Protein AF-0000000077157459 (afdb_homodimer)

Foldseek 3Di:
DDPPVLVVVVVVLVVDPLLLVVLVVLVVHWDALVVSCVVVVHDSVVSVVNVVSCVVNQQWDADPVRTIHGDPVNVVVNQQVLLVVQCVVCVVVCVFFDQFPADVVLNSLNSLLNAWDKDFALVRLVVVLLVQLVPAQAEKEKEDLEDDPVCVLSNLVNLVVPYAYEYEYELNHDYDPCNVVCCVVNCVVVCVVVRSYHYFYDNDDAKMKIHHPFKIKIFGHTPVSHTDSRMIIIDRDPSNRVSRVVSRVVCVVVTHHDDPVSHDD/DDPCVLVVVVVVLVVDPLLLVVLVVLVVHWDALVVSCVVVVHDSVVSVVNVVSCVVNQQWDADPVRTIHGDPVNVVVNQQVLLVVQCVVCVVVCVFFDQFPADVVLNSLNSLLNAWDKDFALVRLVVVLLVQLVPAQAEKEKEDLEDDPVCVLSNLVNLVVPYAYEYEYALNHDYDPCNVVCCVVNCVVVCVVVRSYHYFYDNDDAKMKIHHPFKIKIFGHTPVSHTDSRMIIIDRDPSNRVSRVVSRVVCVVVTHHDDPVSHDD

Nearest PDB structures (foldseek):
  2isy-assembly1_B  TM=7.378E-01  e=1.748E-03  Mycobacterium tuberculosis
  1xcv-assembly1_A-2  TM=7.492E-01  e=2.352E-03  Coryne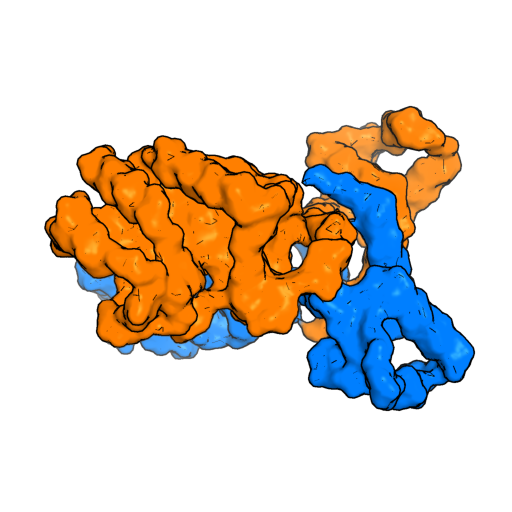bacterium diphtheriae
  1c0w-assembly1_D  TM=7.416E-01  e=2.812E-03  Corynebacterium diphtheriae
  1fx7-assembly1_A  TM=7.171E-01  e=3.166E-03  Mycobacterium tuberculosis
  1fx7-assembly1_B  TM=2.864E-01  e=2.217E-03  Mycobacterium tuberculosis

Organism: Nitrosopumilus maritimus (strain SCM1) (NCBI:txid436308)

pLDDT: mean 95.06, std 2.97, range [73.06, 98.81]

Solvent-accessible surface area (backbone atoms only — not comparable to full-atom values): 27119 Å² total; per-residue (Å²): 120,79,50,45,64,62,33,14,52,51,24,45,65,45,36,29,42,65,54,44,50,49,52,58,48,28,70,74,40,68,42,37,69,67,59,53,19,64,71,66,72,45,52,71,66,58,45,48,52,52,50,50,52,35,39,76,71,45,32,31,43,79,44,96,85,58,31,30,35,57,30,56,51,25,51,54,51,56,60,48,47,40,34,51,23,36,50,59,75,37,43,74,59,31,74,55,25,43,73,65,87,60,56,65,73,56,60,37,38,48,26,38,51,43,62,48,42,78,36,72,37,49,68,57,32,51,50,51,51,48,48,46,57,69,68,38,71,58,30,43,42,36,31,32,46,54,57,65,72,82,47,49,62,59,50,48,55,41,37,76,71,62,20,34,35,40,38,34,34,20,46,74,28,52,44,52,80,61,50,67,60,48,38,66,72,68,54,45,60,64,40,40,74,70,59,43,36,43,64,29,24,33,76,71,45,26,60,28,37,40,32,32,87,63,34,28,36,39,20,46,7,29,82,88,50,42,46,31,70,46,41,30,38,36,31,62,36,65,54,35,34,46,51,52,49,52,52,48,52,54,48,60,71,71,39,41,79,59,57,72,84,56,58,58,98,122,78,48,44,63,62,32,13,53,51,25,44,65,44,37,30,43,66,54,46,50,48,51,59,48,28,69,75,40,67,43,37,68,66,59,53,19,63,74,67,72,46,52,71,69,56,44,48,52,51,52,50,51,35,39,76,70,45,32,30,44,79,44,95,86,57,32,30,34,57,30,54,50,24,50,54,52,56,60,48,45,38,34,51,23,37,50,59,74,37,44,73,60,31,74,56,26,42,74,64,87,60,58,65,74,57,62,38,38,48,27,40,51,44,61,48,43,79,36,72,37,50,68,55,31,50,51,51,50,48,48,47,58,69,68,40,70,57,30,40,42,38,32,31,47,55,58,64,71,82,47,50,62,57,50,48,55,42,38,73,72,60,20,34,34,39,39,34,35,19,45,74,28,53,45,51,79,61,49,68,61,48,39,66,71,66,54,46,60,65,39,40,74,70,58,44,37,42,65,30,23,33,77,70,45,27,62,28,37,40,33,31,86,64,33,28,36,40,20,46,6,30,84,88,50,41,46,32,70,46,42,28,37,37,30,63,34,65,53,34,34,47,51,52,49,52,52,49,52,54,48,61,72,71,38,41,79,58,57,70,85,56,58,58,98

Radius of gyration: 25.95 Å; Cα contacts (8 Å, |Δi|>4): 1004; chains: 2; bounding box: 72×66×56 Å

Sequence (530 aa):
MVDFEYTSAEFLELASEIRLKILFDLIQKPSRLTTLAKKYNVSPQEIHRNFERMVNSGLIRKQENNFYTLTTFGRSISTQIHSFSYLSQNKKYLQTHDFGNIPPKFLRRIGDLSNSKEIVGVSKVLETWKKIYRTSDEYIFNILSETPLDLIELMIRRVKRGVKYRHIISENASIPAGRKKLLEKSGFYPLLESGKIERRMLKTVQVSVILNEHSAGLMFPDLSGKPDLRSMFYSQDEAFREWCLDYFKHYWNISDAFKEFKLKEMVDFEYTSAEFLELASEIRLKILFDLIQKPSRLTTLAKKYNVSPQEIHRNFERMVNSGLIRKQENNFYTLTTFGRSISTQIHSFSYLSQNKKYLQTHDFGNIPPKFLRRIGDLSNSKEIVGVSKVLETWKKIYRTSDEYIFNILSETPLDLIELMIRRVKRGVKYRHIISENASIPAGRKKLLEKSGFYPLLESGKIERRMLKTVQVSVILNEHSAGLMFPDLSGKPDLRSMFYSQDEAFREWCLDYFKHYWNISDAFKEFKLKE

InterPro domains:
  IPR011991 ArsR-like helix-turn-helix domain [cd00090] (11-71)
  IPR036388 Winged helix-like DNA-binding domain superfamily [G3DSA:1.10.10.10] (15-98)
  IPR036390 Winged helix DNA-binding domain superfamily [SSF46785] (14-154)

Structure (mmCIF, N/CA/C/O backbone):
data_AF-0000000077157459-model_v1
#
loop_
_entity.id
_entity.type
_entity.pdbx_description
1 polymer 'Transcriptional regulator protein-like protein'
#
loop_
_atom_site.group_PDB
_atom_site.id
_atom_site.type_symbol
_atom_site.label_atom_id
_atom_site.label_alt_id
_atom_site.label_comp_id
_atom_site.label_asym_id
_atom_site.label_entity_id
_atom_site.label_seq_id
_atom_site.pdbx_PDB_ins_code
_atom_site.Cartn_x
_atom_site.Cartn_y
_atom_site.Cartn_z
_atom_site.occupancy
_atom_site.B_iso_or_equiv
_atom_site.auth_seq_id
_atom_site.auth_comp_id
_atom_site.auth_asym_id
_atom_site.auth_atom_id
_atom_site.pdbx_PDB_model_num
ATOM 1 N N . MET A 1 1 ? 0.599 15.133 -8.984 1 73.06 1 MET A N 1
ATOM 2 C CA . MET A 1 1 ? 1.94 15.477 -9.453 1 73.06 1 MET A CA 1
ATOM 3 C C . MET A 1 1 ? 2.914 15.562 -8.281 1 73.06 1 MET A C 1
ATOM 5 O O . MET A 1 1 ? 2.531 15.961 -7.176 1 73.06 1 MET A O 1
ATOM 9 N N . VAL A 1 2 ? 4.121 14.945 -8.422 1 85.56 2 VAL A N 1
ATOM 10 C CA . VAL A 1 2 ? 5.133 14.953 -7.375 1 85.56 2 VAL A CA 1
ATOM 11 C C . VAL A 1 2 ? 5.734 16.344 -7.246 1 85.56 2 VAL A C 1
ATOM 13 O O . VAL A 1 2 ? 6.117 16.953 -8.242 1 85.56 2 VAL A O 1
ATOM 16 N N . ASP A 1 3 ? 5.625 16.969 -6.082 1 90.31 3 ASP A N 1
ATOM 17 C CA . ASP A 1 3 ? 6.359 18.188 -5.773 1 90.31 3 ASP A CA 1
ATOM 18 C C . ASP A 1 3 ? 7.801 17.875 -5.387 1 90.31 3 ASP A C 1
ATOM 20 O O . ASP A 1 3 ? 8.094 17.594 -4.223 1 90.31 3 ASP A O 1
ATOM 24 N N . PHE A 1 4 ? 8.703 18.078 -6.281 1 93.56 4 PHE A N 1
ATOM 25 C CA . PHE A 1 4 ? 10.078 17.625 -6.113 1 93.56 4 PHE A CA 1
ATOM 26 C C . PHE A 1 4 ? 10.805 18.453 -5.055 1 93.56 4 PHE A C 1
ATOM 28 O O . PHE A 1 4 ? 11.633 17.922 -4.309 1 93.56 4 PHE A O 1
ATOM 35 N N . GLU A 1 5 ? 10.477 19.703 -4.984 1 93.06 5 GLU A N 1
ATOM 36 C CA . GLU A 1 5 ? 11.141 20.578 -4.023 1 93.06 5 GLU A CA 1
ATOM 37 C C . GLU A 1 5 ? 10.789 20.188 -2.588 1 93.06 5 GLU A C 1
ATOM 39 O O . GLU A 1 5 ? 11.68 19.906 -1.781 1 93.06 5 GLU A O 1
ATOM 44 N N . TYR A 1 6 ? 9.547 20.062 -2.336 1 91.5 6 TYR A N 1
ATOM 45 C CA . TYR A 1 6 ? 9.109 19.734 -0.987 1 91.5 6 TYR A CA 1
ATOM 46 C C . TYR A 1 6 ? 9.5 18.297 -0.63 1 91.5 6 TYR A C 1
ATOM 48 O O . TYR A 1 6 ? 9.938 18.031 0.492 1 91.5 6 TYR A O 1
ATOM 56 N N . THR A 1 7 ? 9.383 17.469 -1.581 1 94.5 7 THR A N 1
ATOM 57 C CA . THR A 1 7 ? 9.672 16.047 -1.328 1 94.5 7 THR A CA 1
ATOM 58 C C . THR A 1 7 ? 11.156 15.852 -1.037 1 94.5 7 THR A C 1
ATOM 60 O O . THR A 1 7 ? 11.523 15.141 -0.098 1 94.5 7 THR A O 1
ATOM 63 N N . SER A 1 8 ? 12.008 16.516 -1.81 1 95.69 8 SER A N 1
ATOM 64 C CA . SER A 1 8 ? 13.445 16.391 -1.571 1 95.69 8 SER A CA 1
ATOM 65 C C . SER A 1 8 ? 13.836 16.984 -0.222 1 95.69 8 SER A C 1
ATOM 67 O O . SER A 1 8 ? 14.742 16.469 0.445 1 95.69 8 SER A O 1
ATOM 69 N N . ALA A 1 9 ? 13.172 18.016 0.171 1 93.81 9 ALA A N 1
ATOM 70 C CA . ALA A 1 9 ? 13.422 18.625 1.479 1 93.81 9 ALA A CA 1
ATOM 71 C C . ALA A 1 9 ? 13.07 17.656 2.605 1 93.81 9 ALA A C 1
ATOM 73 O O . ALA A 1 9 ? 13.766 17.594 3.621 1 93.81 9 ALA A O 1
ATOM 74 N N . GLU A 1 10 ? 11.984 16.938 2.389 1 93.69 10 GLU A N 1
ATOM 75 C CA . GLU A 1 10 ? 11.602 15.938 3.383 1 93.69 10 GLU A CA 1
ATOM 76 C C . GLU A 1 10 ? 12.641 14.828 3.48 1 93.69 10 GLU A C 1
ATOM 78 O O . GLU A 1 10 ? 12.961 14.359 4.574 1 93.69 10 GLU A O 1
ATOM 83 N N . PHE A 1 11 ? 13.094 14.414 2.336 1 96.31 11 PHE A N 1
ATOM 84 C CA . PHE A 1 11 ? 14.125 13.383 2.322 1 96.31 11 PHE A CA 1
ATOM 85 C C . PHE A 1 11 ? 15.383 13.859 3.029 1 96.31 11 PHE A C 1
ATOM 87 O O . PHE A 1 11 ? 16.062 13.078 3.707 1 96.31 11 PHE A O 1
ATOM 94 N N . LEU A 1 12 ? 15.672 15.102 2.859 1 94.81 12 LEU A N 1
ATOM 95 C CA . LEU A 1 12 ? 16.844 15.664 3.537 1 94.81 12 LEU A CA 1
ATOM 96 C C . LEU A 1 12 ? 16.688 15.57 5.051 1 94.81 12 LEU A C 1
ATOM 98 O O . LEU A 1 12 ? 17.641 15.258 5.758 1 94.81 12 LEU A O 1
ATOM 102 N N . GLU A 1 13 ? 15.508 15.82 5.516 1 94.44 13 GLU A N 1
ATOM 103 C CA . GLU A 1 13 ? 15.234 15.75 6.949 1 94.44 13 GLU A CA 1
ATOM 104 C C . GLU A 1 13 ? 15.375 14.312 7.461 1 94.44 13 GLU A C 1
ATOM 106 O O . GLU A 1 13 ? 15.766 14.094 8.609 1 94.44 13 GLU A O 1
ATOM 111 N N . LEU A 1 14 ? 15.125 13.375 6.637 1 95.94 14 LEU A N 1
ATOM 112 C CA . LEU A 1 14 ? 15.125 11.969 7.035 1 95.94 14 LEU A CA 1
ATOM 113 C C . LEU A 1 14 ? 16.5 11.344 6.801 1 95.94 14 LEU A C 1
ATOM 115 O O . LEU A 1 14 ? 16.766 10.227 7.262 1 95.94 14 LEU A O 1
ATOM 119 N N . ALA A 1 15 ? 17.359 12.133 6.117 1 96.62 15 ALA A N 1
ATOM 120 C CA . ALA A 1 15 ? 18.688 11.641 5.754 1 96.62 15 ALA A CA 1
ATOM 121 C C . ALA A 1 15 ? 19.641 11.703 6.941 1 96.62 15 ALA A C 1
ATOM 123 O O . ALA A 1 15 ? 20.75 12.203 6.824 1 96.62 15 ALA A O 1
ATOM 124 N N . SER A 1 16 ? 19.219 11.266 8.102 1 96.38 16 SER A N 1
ATOM 125 C CA . SER A 1 16 ? 19.969 11.211 9.352 1 96.38 16 SER A CA 1
ATOM 126 C C . SER A 1 16 ? 19.609 9.969 10.156 1 96.38 16 SER A C 1
ATOM 128 O O . SER A 1 16 ? 18.453 9.789 10.539 1 96.38 16 SER A O 1
ATOM 130 N N . GLU A 1 17 ? 20.656 9.172 10.367 1 96 17 GLU A N 1
ATOM 131 C CA . GLU A 1 17 ? 20.438 7.953 11.133 1 96 17 GLU A CA 1
ATOM 132 C C . GLU A 1 17 ? 19.812 8.258 12.484 1 96 17 GLU A C 1
ATOM 134 O O . GLU A 1 17 ? 18.844 7.605 12.891 1 96 17 GLU A O 1
ATOM 139 N N . ILE A 1 18 ? 20.297 9.258 13.133 1 95.94 18 ILE A N 1
ATOM 140 C CA . ILE A 1 18 ? 19.844 9.578 14.477 1 95.94 18 ILE A CA 1
ATOM 141 C C . ILE A 1 18 ? 18.391 10.086 14.422 1 95.94 18 ILE A C 1
ATOM 143 O O . ILE A 1 18 ? 17.594 9.773 15.297 1 95.94 18 ILE A O 1
ATOM 147 N N . ARG A 1 19 ? 18.016 10.867 13.484 1 96.31 19 ARG A N 1
ATOM 148 C CA . ARG A 1 19 ? 16.641 11.367 13.383 1 96.31 19 ARG A CA 1
ATOM 149 C C . ARG A 1 19 ? 15.672 10.234 13.078 1 96.31 19 ARG A C 1
ATOM 151 O O . ARG A 1 19 ? 14.531 10.25 13.547 1 96.31 19 ARG A O 1
ATOM 158 N N . LEU A 1 20 ? 16.141 9.258 12.25 1 96.5 20 LEU A N 1
ATOM 159 C CA . LEU A 1 20 ? 15.297 8.094 12.023 1 96.5 20 LEU A CA 1
ATOM 160 C C . LEU A 1 20 ? 15.094 7.305 13.312 1 96.5 20 LEU A C 1
ATOM 162 O O . LEU A 1 20 ? 13.977 6.879 13.617 1 96.5 20 LEU A O 1
ATOM 166 N N . LYS A 1 21 ? 16.188 7.148 14.016 1 96 21 LYS A N 1
ATOM 167 C CA . LYS A 1 21 ? 16.094 6.438 15.289 1 96 21 LYS A CA 1
ATOM 168 C C . LYS A 1 21 ? 15.148 7.148 16.25 1 96 21 LYS A C 1
ATOM 170 O O . LYS A 1 21 ? 14.32 6.504 16.906 1 96 21 LYS A O 1
ATOM 175 N N . ILE A 1 22 ? 15.281 8.422 16.328 1 96.19 22 ILE A N 1
ATOM 176 C CA . ILE A 1 22 ? 14.422 9.227 17.188 1 96.19 22 ILE A CA 1
ATOM 177 C C . ILE A 1 22 ? 12.961 9.047 16.781 1 96.19 22 ILE A C 1
ATOM 179 O O . ILE A 1 22 ? 12.094 8.836 17.625 1 96.19 22 ILE A O 1
ATOM 183 N N . LEU A 1 23 ? 12.664 9.109 15.516 1 95.75 23 LEU A N 1
ATOM 184 C CA . LEU A 1 23 ? 11.312 8.945 15 1 95.75 23 LEU A CA 1
ATOM 185 C C . LEU A 1 23 ? 10.703 7.629 15.461 1 95.75 23 LEU A C 1
ATOM 187 O O . LEU A 1 23 ? 9.57 7.594 15.945 1 95.75 23 LEU A O 1
ATOM 191 N N . PHE A 1 24 ? 11.453 6.594 15.336 1 95 24 PHE A N 1
ATOM 192 C CA . PHE A 1 24 ? 10.93 5.266 15.633 1 95 24 PHE A CA 1
ATOM 193 C C . PHE A 1 24 ? 10.797 5.066 17.141 1 95 24 PHE A C 1
ATOM 195 O O . PHE A 1 24 ? 9.922 4.328 17.594 1 95 24 PHE A O 1
ATOM 202 N N . ASP A 1 25 ? 11.672 5.77 17.906 1 95.69 25 ASP A N 1
ATOM 203 C CA . ASP A 1 25 ? 11.492 5.746 19.359 1 95.69 25 ASP A CA 1
ATOM 204 C C . ASP A 1 25 ? 10.203 6.449 19.766 1 95.69 25 ASP A C 1
ATOM 206 O O . ASP A 1 25 ? 9.484 5.977 20.641 1 95.69 25 ASP A O 1
ATOM 210 N N . LEU A 1 26 ? 9.953 7.535 19.125 1 95.81 26 LEU A N 1
ATOM 211 C CA . LEU A 1 26 ? 8.797 8.344 19.484 1 95.81 26 LEU A CA 1
ATOM 212 C C . LEU A 1 26 ? 7.504 7.672 19.047 1 95.81 26 LEU A C 1
ATOM 214 O O . LEU A 1 26 ? 6.418 8.023 19.516 1 95.81 26 LEU A O 1
ATOM 218 N N . ILE A 1 27 ? 7.602 6.738 18.078 1 92.94 27 ILE A N 1
ATOM 219 C CA . ILE A 1 27 ? 6.449 5.926 17.719 1 92.94 27 ILE A CA 1
ATOM 220 C C . ILE A 1 27 ? 5.992 5.105 18.922 1 92.94 27 ILE A C 1
ATOM 222 O O . ILE A 1 27 ? 4.789 4.914 19.141 1 92.94 27 ILE A O 1
ATOM 226 N N . GLN A 1 28 ? 6.922 4.695 19.672 1 93.25 28 GLN A N 1
ATOM 227 C CA . GLN A 1 28 ? 6.641 3.814 20.797 1 93.25 28 GLN A CA 1
ATOM 228 C C . GLN A 1 28 ? 6.102 4.602 21.984 1 93.25 28 GLN A C 1
ATOM 230 O O . GLN A 1 28 ? 5.152 4.168 22.641 1 93.25 28 GLN A O 1
ATOM 235 N N . LYS A 1 29 ? 6.727 5.664 22.25 1 94.31 29 LYS A N 1
ATOM 236 C CA . LYS A 1 29 ? 6.305 6.484 23.375 1 94.31 29 LYS A CA 1
ATOM 237 C C . LYS A 1 29 ? 6.895 7.891 23.297 1 94.31 29 LYS A C 1
ATOM 239 O O . LYS A 1 29 ? 7.984 8.078 22.75 1 94.31 29 LYS A O 1
ATOM 244 N N . PRO A 1 30 ? 6.074 8.797 23.828 1 95.69 30 PRO A N 1
ATOM 245 C CA . PRO A 1 30 ? 6.676 10.125 23.969 1 95.69 30 PRO A CA 1
ATOM 246 C C . PRO A 1 30 ? 7.957 10.117 24.797 1 95.69 30 PRO A C 1
ATOM 248 O O . PRO A 1 30 ? 8.078 9.336 25.734 1 95.69 30 PRO A O 1
ATOM 251 N N . SER A 1 31 ? 8.891 10.969 24.453 1 96.19 31 SER A N 1
ATOM 252 C CA . SER A 1 31 ? 10.172 10.977 25.156 1 96.19 31 SER A CA 1
ATOM 253 C C . SER A 1 31 ? 10.734 12.383 25.266 1 96.19 31 SER A C 1
ATOM 255 O O . SER A 1 31 ? 10.359 13.266 24.484 1 96.19 31 SER A O 1
ATOM 257 N N . ARG A 1 32 ? 11.648 12.531 26.25 1 95.25 32 ARG A N 1
ATOM 258 C CA . ARG A 1 32 ? 12.359 13.789 26.422 1 95.25 32 ARG A CA 1
ATOM 259 C C . ARG A 1 32 ? 13.656 13.797 25.609 1 95.25 32 ARG A C 1
ATOM 261 O O . ARG A 1 32 ? 14.258 12.742 25.391 1 95.25 32 ARG A O 1
ATOM 268 N N . LEU A 1 33 ? 13.961 15.039 25.266 1 94.62 33 LEU A N 1
ATOM 269 C CA . LEU A 1 33 ? 15.211 15.234 24.531 1 94.62 33 LEU A CA 1
ATOM 270 C C . LEU A 1 33 ? 16.391 14.641 25.297 1 94.62 33 LEU A C 1
ATOM 272 O O . LEU A 1 33 ? 17.234 13.977 24.703 1 94.62 33 LEU A O 1
ATOM 276 N N . THR A 1 34 ? 16.453 14.812 26.562 1 94.19 34 THR A N 1
ATOM 277 C CA . THR A 1 34 ? 17.562 14.391 27.406 1 94.19 34 THR A CA 1
ATOM 278 C C . THR A 1 34 ? 17.641 12.867 27.469 1 94.19 34 THR A C 1
ATOM 280 O O . THR A 1 34 ? 18.734 12.297 27.484 1 94.19 34 THR A O 1
ATOM 283 N N . THR A 1 35 ? 16.484 12.234 27.516 1 95.75 35 THR A N 1
ATOM 284 C CA . THR A 1 35 ? 16.422 10.781 27.562 1 95.75 35 THR A CA 1
ATOM 285 C C . THR A 1 35 ? 17.031 10.172 26.297 1 95.75 35 THR A C 1
ATOM 287 O O . THR A 1 35 ? 17.828 9.242 26.375 1 95.75 35 THR A O 1
ATOM 290 N N . LEU A 1 36 ? 16.641 10.766 25.172 1 95.75 36 LEU A N 1
ATOM 291 C CA . LEU A 1 36 ? 17.109 10.219 23.891 1 95.75 36 LEU A CA 1
ATOM 292 C C . LEU A 1 36 ? 18.578 10.602 23.656 1 95.75 36 LEU A C 1
ATOM 294 O O . LEU A 1 36 ? 19.312 9.844 23.031 1 95.75 36 LEU A O 1
ATOM 298 N N . ALA A 1 37 ? 19.016 11.727 24.188 1 95.62 37 ALA A N 1
ATOM 299 C CA . ALA A 1 37 ? 20.422 12.102 24.109 1 95.62 37 ALA A CA 1
ATOM 300 C C . ALA A 1 37 ? 21.297 11.062 24.797 1 95.62 37 ALA A C 1
ATOM 302 O O . ALA A 1 37 ? 22.344 10.68 24.281 1 95.62 37 ALA A O 1
ATOM 303 N N . LYS A 1 38 ? 20.922 10.672 25.984 1 96 38 LYS A N 1
ATOM 304 C CA . LYS A 1 38 ? 21.656 9.656 26.734 1 96 38 LYS A CA 1
ATOM 305 C C . LYS A 1 38 ? 21.625 8.312 26.016 1 96 38 LYS A C 1
ATOM 307 O O . LYS A 1 38 ? 22.656 7.633 25.938 1 96 38 LYS A O 1
ATOM 312 N N . LYS A 1 39 ? 20.484 8.016 25.5 1 95.88 39 LYS A N 1
ATOM 313 C CA . LYS A 1 39 ? 20.312 6.73 24.844 1 95.88 39 LYS A CA 1
ATOM 314 C C . LYS A 1 39 ? 21.266 6.594 23.656 1 95.88 39 LYS A C 1
ATOM 316 O O . LYS A 1 39 ? 21.828 5.523 23.422 1 95.88 39 LYS A O 1
ATOM 321 N N . TYR A 1 40 ? 21.359 7.695 22.875 1 95.25 40 TYR A N 1
ATOM 322 C CA . TYR A 1 40 ? 22.141 7.617 21.641 1 95.25 40 TYR A CA 1
ATOM 323 C C . TYR A 1 40 ? 23.531 8.203 21.828 1 95.25 40 TYR A C 1
ATOM 325 O O . TYR A 1 40 ? 24.281 8.328 20.859 1 95.25 40 TYR A O 1
ATOM 333 N N . ASN A 1 41 ? 23.875 8.539 23.031 1 94.56 41 ASN A N 1
ATOM 334 C CA . ASN A 1 41 ? 25.188 9.078 23.375 1 94.56 41 ASN A CA 1
ATOM 335 C C . ASN A 1 41 ? 25.578 10.242 22.469 1 94.56 41 ASN A C 1
ATOM 337 O O . ASN A 1 41 ? 26.641 10.227 21.844 1 94.56 41 ASN A O 1
ATOM 341 N N . VAL A 1 42 ? 24.672 11.164 22.375 1 94.44 42 VAL A N 1
ATOM 342 C CA . VAL A 1 42 ? 24.891 12.383 21.594 1 94.44 42 VAL A CA 1
ATOM 343 C C . VAL A 1 42 ? 24.906 13.586 22.547 1 94.44 42 VAL A C 1
ATOM 345 O O . VAL A 1 42 ? 24.281 13.562 23.609 1 94.44 42 VAL A O 1
ATOM 348 N N . SER A 1 43 ? 25.625 14.664 22.203 1 94.69 43 SER A N 1
ATOM 349 C CA . SER A 1 43 ? 25.734 15.875 23.016 1 94.69 43 SER A CA 1
ATOM 350 C C . SER A 1 43 ? 24.391 16.594 23.094 1 94.69 43 SER A C 1
ATOM 352 O O . SER A 1 43 ? 23.547 16.469 22.203 1 94.69 43 SER A O 1
ATOM 354 N N . PRO A 1 44 ? 24.219 17.328 24.125 1 92.75 44 PRO A N 1
ATOM 355 C CA . PRO A 1 44 ? 23 18.156 24.234 1 92.75 44 PRO A CA 1
ATOM 356 C C . PRO A 1 44 ? 22.812 19.094 23.047 1 92.75 44 PRO A C 1
ATOM 358 O O . PRO A 1 44 ? 21.688 19.312 22.609 1 92.75 44 PRO A O 1
ATOM 361 N N . GLN A 1 45 ? 23.844 19.609 22.625 1 94.88 45 GLN A N 1
ATOM 362 C CA . GLN A 1 45 ? 23.781 20.531 21.484 1 94.88 45 GLN A CA 1
ATOM 363 C C . GLN A 1 45 ? 23.312 19.797 20.219 1 94.88 45 GLN A C 1
ATOM 365 O O . GLN A 1 45 ? 22.453 20.297 19.5 1 94.88 45 GLN A O 1
ATOM 370 N N . GLU A 1 46 ? 23.844 18.688 20.016 1 95.19 46 GLU A N 1
ATOM 371 C CA . GLU A 1 46 ? 23.516 17.906 18.828 1 95.19 46 GLU A CA 1
ATOM 372 C C . GLU A 1 46 ? 22.062 17.422 18.859 1 95.19 46 GLU A C 1
ATOM 374 O O . GLU A 1 46 ? 21.344 17.547 17.875 1 95.19 46 GLU A O 1
ATOM 379 N N . ILE A 1 47 ? 21.688 16.875 19.953 1 95.31 47 ILE A N 1
ATOM 380 C CA . ILE A 1 47 ? 20.328 16.359 20.062 1 95.31 47 ILE A CA 1
ATOM 381 C C . ILE A 1 47 ? 19.328 17.516 19.938 1 95.31 47 ILE A C 1
ATOM 383 O O . ILE A 1 47 ? 18.25 17.359 19.359 1 95.31 47 ILE A O 1
ATOM 387 N N . HIS A 1 48 ? 19.625 18.625 20.453 1 95.5 48 HIS A N 1
ATOM 388 C CA . HIS A 1 48 ? 18.766 19.797 20.375 1 95.5 48 HIS A CA 1
ATOM 389 C C . HIS A 1 48 ? 18.594 20.25 18.922 1 95.5 48 HIS A C 1
ATOM 391 O O . HIS A 1 48 ? 17.469 20.562 18.484 1 95.5 48 HIS A O 1
ATOM 397 N N . ARG A 1 49 ? 19.672 20.281 18.281 1 96.5 49 ARG A N 1
ATOM 398 C CA . ARG A 1 49 ? 19.625 20.672 16.875 1 96.5 49 ARG A CA 1
ATOM 399 C C . ARG A 1 49 ? 18.734 19.734 16.078 1 96.5 49 ARG A C 1
ATOM 401 O O . ARG A 1 49 ? 17.969 20.172 15.219 1 96.5 49 ARG A O 1
ATOM 408 N N . ASN A 1 50 ? 18.875 18.453 16.312 1 96.75 50 ASN A N 1
ATOM 409 C CA . ASN A 1 50 ? 18.047 17.484 15.602 1 96.75 50 ASN A CA 1
ATOM 410 C C . ASN A 1 50 ? 16.562 17.641 15.938 1 96.75 50 ASN A C 1
ATOM 412 O O . ASN A 1 50 ? 15.719 17.609 15.047 1 96.75 50 ASN A O 1
ATOM 416 N N . PHE A 1 51 ? 16.281 17.844 17.172 1 96.62 51 PHE A N 1
ATOM 417 C CA . PHE A 1 51 ? 14.898 18.016 17.594 1 96.62 51 PHE A CA 1
ATOM 418 C C . PHE A 1 51 ? 14.305 19.281 17 1 96.62 51 PHE A C 1
ATOM 420 O O . PHE A 1 51 ? 13.156 19.297 16.547 1 96.62 51 PHE A O 1
ATOM 427 N N . GLU A 1 52 ? 15.086 20.297 16.984 1 96.19 52 GLU A N 1
ATOM 428 C CA . GLU A 1 52 ? 14.617 21.547 16.406 1 96.19 52 GLU A CA 1
ATOM 429 C C . GLU A 1 52 ? 14.312 21.375 14.914 1 96.19 52 GLU A C 1
ATOM 431 O O . GLU A 1 52 ? 13.289 21.859 14.43 1 96.19 52 GLU A O 1
ATOM 436 N N . ARG A 1 53 ? 15.164 20.781 14.273 1 96.06 53 ARG A N 1
ATOM 437 C CA . ARG A 1 53 ? 14.961 20.5 12.859 1 96.06 53 ARG A CA 1
ATOM 438 C C . ARG A 1 53 ? 13.695 19.672 12.641 1 96.06 53 ARG A C 1
ATOM 440 O O . ARG A 1 53 ? 12.914 19.953 11.727 1 96.06 53 ARG A O 1
ATOM 447 N N . MET A 1 54 ? 13.516 18.672 13.422 1 97 54 MET A N 1
ATOM 448 C CA . MET A 1 54 ? 12.375 17.766 13.289 1 97 54 MET A CA 1
ATOM 449 C C . MET A 1 54 ? 11.07 18.469 13.617 1 97 54 MET A C 1
ATOM 451 O O . MET A 1 54 ? 10.039 18.203 12.992 1 97 54 MET A O 1
ATOM 455 N N . VAL A 1 55 ? 11.109 19.375 14.586 1 96.5 55 VAL A N 1
ATOM 456 C CA . VAL A 1 55 ? 9.938 20.188 14.914 1 96.5 55 VAL A CA 1
ATOM 457 C C . VAL A 1 55 ? 9.617 21.125 13.758 1 96.5 55 VAL A C 1
ATOM 459 O O . VAL A 1 55 ? 8.461 21.203 13.32 1 96.5 55 VAL A O 1
ATOM 462 N N . ASN A 1 56 ? 10.641 21.75 13.211 1 95.38 56 ASN A N 1
ATOM 463 C CA . ASN A 1 56 ? 10.461 22.703 12.117 1 95.38 56 ASN A CA 1
ATOM 464 C C . ASN A 1 56 ? 9.945 22.031 10.859 1 95.38 56 ASN A C 1
ATOM 466 O O . ASN A 1 56 ? 9.211 22.641 10.078 1 95.38 56 ASN A O 1
ATOM 470 N N . SER A 1 57 ? 10.266 20.75 10.688 1 94.62 57 SER A N 1
ATOM 471 C CA . SER A 1 57 ? 9.828 20 9.516 1 94.62 57 SER A CA 1
ATOM 472 C C . SER A 1 57 ? 8.445 19.391 9.742 1 94.62 57 SER A C 1
ATOM 474 O O . SER A 1 57 ? 7.871 18.797 8.82 1 94.62 57 SER A O 1
ATOM 476 N N . GLY A 1 58 ? 7.957 19.453 10.938 1 95.06 58 GLY A N 1
ATOM 477 C CA . GLY A 1 58 ? 6.609 19 11.227 1 95.06 58 GLY A CA 1
ATOM 478 C C . GLY A 1 58 ? 6.543 17.531 11.602 1 95.06 58 GLY A C 1
ATOM 479 O O . GLY A 1 58 ? 5.453 16.969 11.719 1 95.06 58 GLY A O 1
ATOM 480 N N . LEU A 1 59 ? 7.641 16.891 11.844 1 96.75 59 LEU A N 1
ATOM 481 C CA . LEU A 1 59 ? 7.688 15.469 12.148 1 96.75 59 LEU A CA 1
ATOM 482 C C . LEU A 1 59 ? 7.297 15.211 13.594 1 96.75 59 LEU A C 1
ATOM 484 O O . LEU A 1 59 ? 6.625 14.219 13.898 1 96.75 59 LEU A O 1
ATOM 488 N N . ILE A 1 60 ? 7.781 16.078 14.469 1 97.5 60 ILE A N 1
ATOM 489 C CA . ILE A 1 60 ? 7.496 15.906 15.883 1 97.5 60 ILE A CA 1
ATOM 490 C C . ILE A 1 60 ? 7.004 17.234 16.469 1 97.5 60 ILE A C 1
ATOM 492 O O . ILE A 1 60 ? 7.113 18.281 15.836 1 97.5 60 ILE A O 1
ATOM 496 N N . ARG A 1 61 ? 6.41 17.156 17.609 1 96.69 61 ARG A N 1
ATOM 497 C CA . ARG A 1 61 ? 5.961 18.344 18.328 1 96.69 61 ARG A CA 1
ATOM 498 C C . ARG A 1 61 ? 6.305 18.266 19.812 1 96.69 61 ARG A C 1
ATOM 500 O O . ARG A 1 61 ? 6.312 17.172 20.391 1 96.69 61 ARG A O 1
ATOM 507 N N . LYS A 1 62 ? 6.562 19.391 20.375 1 95.56 62 LYS A N 1
ATOM 508 C CA . LYS A 1 62 ? 6.848 19.5 21.797 1 95.56 62 LYS A CA 1
ATOM 509 C C . LYS A 1 62 ? 5.562 19.688 22.594 1 95.56 62 LYS A C 1
ATOM 511 O O . LYS A 1 62 ? 4.723 20.516 22.25 1 95.56 62 LYS A O 1
ATOM 516 N N . GLN A 1 63 ? 5.492 18.859 23.609 1 93.81 63 GLN A N 1
ATOM 517 C CA . GLN A 1 63 ? 4.355 18.984 24.5 1 93.81 63 GLN A CA 1
ATOM 518 C C . GLN A 1 63 ? 4.691 19.875 25.703 1 93.81 63 GLN A C 1
ATOM 520 O O . GLN A 1 63 ? 5.852 20.25 25.891 1 93.81 63 GLN A O 1
ATOM 525 N N . GLU A 1 64 ? 3.68 20.25 26.5 1 88.31 64 GLU A N 1
ATOM 526 C CA . GLU A 1 64 ? 3.836 21.156 27.641 1 88.31 64 GLU A CA 1
ATOM 527 C C . GLU A 1 64 ? 4.77 20.562 28.688 1 88.31 64 GLU A C 1
ATOM 529 O O . GLU A 1 64 ? 5.508 21.297 29.359 1 88.31 64 GLU A O 1
ATOM 534 N N . ASN A 1 65 ? 4.91 19.297 28.875 1 90.56 65 ASN A N 1
ATOM 535 C CA . ASN A 1 65 ? 5.73 18.656 29.891 1 90.56 65 ASN A CA 1
ATOM 536 C C . ASN A 1 65 ? 7.125 18.328 29.375 1 90.56 65 ASN A C 1
ATOM 538 O O . ASN A 1 65 ? 7.816 17.469 29.922 1 90.56 65 ASN A O 1
ATOM 542 N N . ASN A 1 66 ? 7.527 18.906 28.266 1 91.38 66 ASN A N 1
ATOM 543 C CA . ASN A 1 66 ? 8.844 18.75 27.641 1 91.38 66 ASN A CA 1
ATOM 544 C C . ASN A 1 66 ? 9 17.391 26.984 1 91.38 66 ASN A C 1
ATOM 546 O O . ASN A 1 66 ? 10.125 16.953 26.719 1 91.38 66 ASN A O 1
ATOM 550 N N . PHE A 1 67 ? 7.871 16.781 26.922 1 95.88 67 PHE A N 1
ATOM 551 C CA . PHE A 1 67 ? 7.863 15.555 26.125 1 95.88 67 PHE A CA 1
ATOM 552 C C . PHE A 1 67 ? 7.633 15.867 24.656 1 95.88 67 PHE A C 1
ATOM 554 O O . PHE A 1 67 ? 6.969 16.844 24.312 1 95.88 67 PHE A O 1
ATOM 561 N N . TYR A 1 68 ? 8.297 15.07 23.859 1 97.31 68 TYR A N 1
ATOM 562 C CA . TYR A 1 68 ? 8.086 15.172 22.422 1 97.31 68 TYR A CA 1
ATOM 563 C C . TYR A 1 68 ? 7.316 13.961 21.906 1 97.31 68 TYR A C 1
ATOM 565 O O . TYR A 1 68 ? 7.496 12.844 22.391 1 97.31 68 TYR A O 1
ATOM 573 N N . THR A 1 69 ? 6.441 14.242 20.953 1 96.69 69 THR A N 1
ATOM 574 C CA . THR A 1 69 ? 5.652 13.203 20.297 1 96.69 69 THR A CA 1
ATOM 575 C C . THR A 1 69 ? 5.652 13.375 18.781 1 96.69 69 THR A C 1
ATOM 577 O O . THR A 1 69 ? 6.035 14.438 18.281 1 96.69 69 THR A O 1
ATOM 580 N N . LEU A 1 70 ? 5.293 12.328 18.109 1 96.25 70 LEU A N 1
ATOM 581 C CA . LEU A 1 70 ? 5.141 12.438 16.672 1 96.25 70 LEU A CA 1
ATOM 582 C C . LEU A 1 70 ? 3.863 13.195 16.312 1 96.25 70 LEU A C 1
ATOM 584 O O . LEU A 1 70 ? 2.84 13.039 16.984 1 96.25 70 LEU A O 1
ATOM 588 N N . THR A 1 71 ? 3.975 14 15.305 1 95.75 71 THR A N 1
ATOM 589 C CA . THR A 1 71 ? 2.771 14.555 14.695 1 95.75 71 THR A CA 1
ATOM 590 C C . THR A 1 71 ? 2.094 13.523 13.797 1 95.75 71 THR A C 1
ATOM 592 O O . THR A 1 71 ? 2.623 12.43 13.586 1 95.75 71 THR A O 1
ATOM 595 N N . THR A 1 72 ? 0.883 13.844 13.266 1 94.69 72 THR A N 1
ATOM 596 C CA . THR A 1 72 ? 0.244 12.984 12.273 1 94.69 72 THR A CA 1
ATOM 597 C C . THR A 1 72 ? 1.141 12.805 11.055 1 94.69 72 THR A C 1
ATOM 599 O O . THR A 1 72 ? 1.279 11.703 10.531 1 94.69 72 THR A O 1
ATOM 602 N N . PHE A 1 73 ? 1.724 13.906 10.664 1 95.75 73 PHE A N 1
ATOM 603 C CA . PHE A 1 73 ? 2.662 13.859 9.547 1 95.75 73 PHE A CA 1
ATOM 604 C C . PHE A 1 73 ? 3.826 12.922 9.859 1 95.75 73 PHE A C 1
ATOM 606 O O . PHE A 1 73 ? 4.148 12.039 9.062 1 95.75 73 PHE A O 1
ATOM 613 N N . GLY A 1 74 ? 4.398 13.102 11.031 1 95.38 74 GLY A N 1
ATOM 614 C CA . GLY A 1 74 ? 5.52 12.273 11.445 1 95.38 74 GLY A CA 1
ATOM 615 C C . GLY A 1 74 ? 5.176 10.797 11.5 1 95.38 74 GLY A C 1
ATOM 616 O O . GLY A 1 74 ? 5.949 9.953 11.039 1 95.38 74 GLY A O 1
ATOM 617 N N . ARG A 1 75 ? 4.059 10.5 12.023 1 93.75 75 ARG A N 1
ATOM 618 C CA . ARG A 1 75 ? 3.609 9.117 12.125 1 93.75 75 ARG A CA 1
ATOM 619 C C . ARG A 1 75 ? 3.398 8.508 10.742 1 93.75 75 ARG A C 1
ATOM 621 O O . ARG A 1 75 ? 3.781 7.359 10.5 1 93.75 75 ARG A O 1
ATOM 628 N N . SER A 1 76 ? 2.807 9.258 9.891 1 94.25 76 SER A N 1
ATOM 629 C CA . SER A 1 76 ? 2.535 8.781 8.539 1 94.25 76 SER A CA 1
ATOM 630 C C . SER A 1 76 ? 3.828 8.547 7.766 1 94.25 76 SER A C 1
ATOM 632 O O . SER A 1 76 ? 3.969 7.527 7.082 1 94.25 76 SER A O 1
ATOM 634 N N . ILE A 1 77 ? 4.734 9.43 7.887 1 94.19 77 ILE A N 1
ATOM 635 C CA . ILE A 1 77 ? 6.039 9.305 7.246 1 94.19 77 ILE A CA 1
ATOM 636 C C . ILE A 1 77 ? 6.742 8.047 7.754 1 94.19 77 ILE A C 1
ATOM 638 O O . ILE A 1 77 ? 7.316 7.289 6.969 1 94.19 77 ILE A O 1
ATOM 642 N N . SER A 1 78 ? 6.672 7.797 9.016 1 93 78 SER A N 1
ATOM 643 C CA . SER A 1 78 ? 7.32 6.633 9.617 1 93 78 SER A CA 1
ATOM 644 C C . SER A 1 78 ? 6.805 5.336 9.008 1 93 78 SER A C 1
ATOM 646 O O . SER A 1 78 ? 7.566 4.387 8.812 1 93 78 SER A O 1
ATOM 648 N N . THR A 1 79 ? 5.547 5.309 8.695 1 90.06 79 THR A N 1
ATOM 649 C CA . THR A 1 79 ? 4.941 4.117 8.117 1 90.06 79 THR A CA 1
ATOM 650 C C . THR A 1 79 ? 5.512 3.848 6.727 1 90.06 79 THR A C 1
ATOM 652 O O . THR A 1 79 ? 5.602 2.693 6.301 1 90.06 79 THR A O 1
ATOM 655 N N . GLN A 1 80 ? 5.914 4.895 6.074 1 93 80 GLN A N 1
ATOM 656 C CA . GLN A 1 80 ? 6.445 4.77 4.723 1 93 80 GLN A CA 1
ATOM 657 C C . GLN A 1 80 ? 7.902 4.32 4.742 1 93 80 GLN A C 1
ATOM 659 O O . GLN A 1 80 ? 8.383 3.695 3.791 1 93 80 GLN A O 1
ATOM 664 N N . ILE A 1 81 ? 8.578 4.523 5.812 1 94.19 81 ILE A N 1
ATOM 665 C CA . ILE A 1 81 ? 10.008 4.281 5.91 1 94.19 81 ILE A CA 1
ATOM 666 C C . ILE A 1 81 ? 10.289 2.787 5.793 1 94.19 81 ILE A C 1
ATOM 668 O O . ILE A 1 81 ? 11.312 2.383 5.223 1 94.19 81 ILE A O 1
ATOM 672 N N . HIS A 1 82 ? 9.367 1.966 6.141 1 91.19 82 HIS A N 1
ATOM 673 C CA . HIS A 1 82 ? 9.555 0.521 6.07 1 91.19 82 HIS A CA 1
ATOM 674 C C . HIS A 1 82 ? 9.766 0.06 4.633 1 91.19 82 HIS A C 1
ATOM 676 O O . HIS A 1 82 ? 10.547 -0.861 4.379 1 91.19 82 HIS A O 1
ATOM 682 N N . SER A 1 83 ? 9.062 0.667 3.721 1 93.75 83 SER A N 1
ATOM 683 C CA . SER A 1 83 ? 9.219 0.303 2.316 1 93.75 83 SER A CA 1
ATOM 684 C C . SER A 1 83 ? 10.625 0.614 1.815 1 93.75 83 SER A C 1
ATOM 686 O O . SER A 1 83 ? 11.227 -0.194 1.107 1 93.75 83 SER A O 1
ATOM 688 N N . PHE A 1 84 ? 11.148 1.745 2.232 1 93.94 84 PHE A N 1
ATOM 689 C CA . PHE A 1 84 ? 12.5 2.135 1.833 1 93.94 84 PHE A CA 1
ATOM 690 C C . PHE A 1 84 ? 13.539 1.204 2.449 1 93.94 84 PHE A C 1
ATOM 692 O O . PHE A 1 84 ? 14.484 0.791 1.778 1 93.94 84 PHE A O 1
ATOM 699 N N . SER A 1 85 ? 13.297 0.951 3.705 1 94.06 85 SER A N 1
ATOM 700 C CA . SER A 1 85 ? 14.227 0.067 4.402 1 94.06 85 SER A CA 1
ATOM 701 C C . SER A 1 85 ? 14.25 -1.317 3.764 1 94.06 85 SER A C 1
ATOM 703 O O . SER A 1 85 ? 15.328 -1.878 3.535 1 94.06 85 SER A O 1
ATOM 705 N N . TYR A 1 86 ? 13.062 -1.853 3.434 1 94.62 86 TYR A N 1
ATOM 706 C CA . TYR A 1 86 ? 12.961 -3.158 2.793 1 94.62 86 TYR A CA 1
ATOM 707 C C . TYR A 1 86 ? 13.711 -3.174 1.465 1 94.62 86 TYR A C 1
ATOM 709 O O . TYR A 1 86 ? 14.484 -4.094 1.189 1 94.62 86 TYR A O 1
ATOM 717 N N . LEU A 1 87 ? 13.5 -2.188 0.662 1 94.44 87 LEU A N 1
ATOM 718 C CA . LEU A 1 87 ? 14.125 -2.109 -0.653 1 94.44 87 LEU A CA 1
ATOM 719 C C . LEU A 1 87 ? 15.641 -1.976 -0.527 1 94.44 87 LEU A C 1
ATOM 721 O O . LEU A 1 87 ? 16.391 -2.633 -1.255 1 94.44 87 LEU A O 1
ATOM 725 N N . SER A 1 88 ? 16.016 -1.151 0.383 1 93.12 88 SER A N 1
ATOM 726 C CA . SER A 1 88 ? 17.453 -0.939 0.591 1 93.12 88 SER A CA 1
ATOM 727 C C . SER A 1 88 ? 18.141 -2.223 1.039 1 93.12 88 SER A C 1
ATOM 729 O O . SER A 1 88 ? 19.25 -2.533 0.583 1 93.12 88 SER A O 1
ATOM 731 N N . GLN A 1 89 ? 17.5 -2.922 1.874 1 92.5 89 GLN A N 1
ATOM 732 C CA . GLN A 1 89 ? 18.062 -4.16 2.408 1 92.5 89 GLN A CA 1
ATOM 733 C C . GLN A 1 89 ? 18.125 -5.242 1.335 1 92.5 89 GLN A C 1
ATOM 735 O O . GLN A 1 89 ? 18.922 -6.176 1.439 1 92.5 89 GLN A O 1
ATOM 740 N N . ASN A 1 90 ? 17.344 -5.105 0.357 1 93.56 90 ASN A N 1
ATOM 741 C CA . ASN A 1 90 ? 17.266 -6.148 -0.664 1 93.56 90 ASN A CA 1
ATOM 742 C C . ASN A 1 90 ? 17.828 -5.668 -1.995 1 93.56 90 ASN A C 1
ATOM 744 O O . ASN A 1 90 ? 17.484 -6.195 -3.053 1 93.56 90 ASN A O 1
ATOM 748 N N . LYS A 1 91 ? 18.672 -4.715 -1.988 1 93.12 91 LYS A N 1
ATOM 749 C CA . LYS A 1 91 ? 19.281 -4.164 -3.199 1 93.12 91 LYS A CA 1
ATOM 750 C C . LYS A 1 91 ? 20.016 -5.246 -3.988 1 93.12 91 LYS A C 1
ATOM 752 O O . LYS A 1 91 ? 19.906 -5.305 -5.215 1 93.12 91 LYS A O 1
ATOM 757 N N . LYS A 1 92 ? 20.797 -6.039 -3.293 1 93.31 92 LYS A N 1
ATOM 758 C CA . LYS A 1 92 ? 21.547 -7.105 -3.967 1 93.31 92 LYS A CA 1
ATOM 759 C C . LYS A 1 92 ? 20.594 -8.078 -4.66 1 93.31 92 LYS A C 1
ATOM 761 O O . LYS A 1 92 ? 20.828 -8.469 -5.809 1 93.31 92 LYS A O 1
ATOM 766 N N . TYR A 1 93 ? 19.547 -8.492 -3.951 1 95.44 93 TYR A N 1
ATOM 767 C CA . TYR A 1 93 ? 18.531 -9.375 -4.516 1 95.44 93 TYR A CA 1
ATOM 768 C C . TYR A 1 93 ? 17.922 -8.773 -5.777 1 95.44 93 TYR A C 1
ATOM 770 O O . TYR A 1 93 ? 17.703 -9.477 -6.766 1 95.44 93 TYR A O 1
ATOM 778 N N . LEU A 1 94 ? 17.766 -7.449 -5.773 1 95.12 94 LEU A N 1
ATOM 779 C CA . LEU A 1 94 ? 17.047 -6.758 -6.844 1 95.12 94 LEU A CA 1
ATOM 780 C C . LEU A 1 94 ? 17.938 -6.574 -8.062 1 95.12 94 LEU A C 1
ATOM 782 O O . LEU A 1 94 ? 17.484 -6.145 -9.125 1 95.12 94 LEU A O 1
ATOM 786 N N . GLN A 1 95 ? 19.203 -6.898 -7.914 1 93.5 95 GLN A N 1
ATOM 787 C CA . GLN A 1 95 ? 20.109 -6.863 -9.062 1 93.5 95 GLN A CA 1
ATOM 788 C C . GLN A 1 95 ? 19.797 -7.996 -10.039 1 93.5 95 GLN A C 1
ATOM 790 O O . GLN A 1 95 ? 20.031 -7.867 -11.242 1 93.5 95 GLN A O 1
ATOM 795 N N . THR A 1 96 ? 19.234 -9.094 -9.445 1 95.38 96 THR A N 1
ATOM 796 C CA . THR A 1 96 ? 19.016 -10.266 -10.281 1 95.38 96 THR A CA 1
ATOM 797 C C . THR A 1 96 ? 17.531 -10.633 -10.312 1 95.38 96 THR A C 1
ATOM 799 O O . THR A 1 96 ? 17.141 -11.617 -10.938 1 95.38 96 THR A O 1
ATOM 802 N N . HIS A 1 97 ? 16.766 -9.898 -9.57 1 96.94 97 HIS A N 1
ATOM 803 C CA . HIS A 1 97 ? 15.32 -10.125 -9.508 1 96.94 97 HIS A CA 1
ATOM 804 C C . HIS A 1 97 ? 14.547 -8.82 -9.711 1 96.94 97 HIS A C 1
ATOM 806 O O . HIS A 1 97 ? 15.125 -7.734 -9.609 1 96.94 97 HIS A O 1
ATOM 812 N N . ASP A 1 98 ? 13.32 -8.922 -10.023 1 94.25 98 ASP A N 1
ATOM 813 C CA . ASP A 1 98 ? 12.414 -7.777 -10.062 1 94.25 98 ASP A CA 1
ATOM 814 C C . ASP A 1 98 ? 11.031 -8.148 -9.531 1 94.25 98 ASP A C 1
ATOM 816 O O . ASP A 1 98 ? 10.859 -9.219 -8.945 1 94.25 98 ASP A O 1
ATOM 820 N N . PHE A 1 99 ? 10.086 -7.242 -9.562 1 94.69 99 PHE A N 1
ATOM 821 C CA . PHE A 1 99 ? 8.781 -7.465 -8.953 1 94.69 99 PHE A CA 1
ATOM 822 C C . PHE A 1 99 ? 7.758 -7.883 -10 1 94.69 99 PHE A C 1
ATOM 824 O O . PHE A 1 99 ? 6.566 -7.988 -9.703 1 94.69 99 PHE A O 1
ATOM 831 N N . GLY A 1 100 ? 8.242 -8.078 -11.203 1 92.12 100 GLY A N 1
ATOM 832 C CA . GLY A 1 100 ? 7.332 -8.492 -12.258 1 92.12 100 GLY A CA 1
ATOM 833 C C . GLY A 1 100 ? 6.262 -7.457 -12.562 1 92.12 100 GLY A C 1
ATOM 834 O O . GLY A 1 100 ? 6.516 -6.254 -12.484 1 92.12 100 GLY A O 1
ATOM 835 N N . ASN A 1 101 ? 5.172 -7.91 -13 1 89.44 101 ASN A N 1
ATOM 836 C CA . ASN A 1 101 ? 4.074 -7.027 -13.383 1 89.44 101 ASN A CA 1
ATOM 837 C C . ASN A 1 101 ? 3.059 -6.875 -12.25 1 89.44 101 ASN A C 1
ATOM 839 O O . ASN A 1 101 ? 1.852 -6.863 -12.5 1 89.44 101 ASN A O 1
ATOM 843 N N . ILE A 1 102 ? 3.586 -6.789 -11.07 1 94.06 102 ILE A N 1
ATOM 844 C CA . ILE A 1 102 ? 2.637 -6.668 -9.969 1 94.06 102 ILE A CA 1
ATOM 845 C C . ILE A 1 102 ? 1.915 -5.324 -10.055 1 94.06 102 ILE A C 1
ATOM 847 O O . ILE A 1 102 ? 2.51 -4.316 -10.445 1 94.06 102 ILE A O 1
ATOM 851 N N . PRO A 1 103 ? 0.613 -5.32 -9.703 1 93.81 103 PRO A N 1
ATOM 852 C CA . PRO A 1 103 ? -0.103 -4.047 -9.648 1 93.81 103 PRO A CA 1
ATOM 853 C C . PRO A 1 103 ? 0.555 -3.045 -8.695 1 93.81 103 PRO A C 1
ATOM 855 O O . PRO A 1 103 ? 1.09 -3.434 -7.656 1 93.81 103 PRO A O 1
ATOM 858 N N . PRO A 1 104 ? 0.497 -1.75 -9.016 1 91.62 104 PRO A N 1
ATOM 859 C CA . PRO A 1 104 ? 1.155 -0.708 -8.227 1 91.62 104 PRO A CA 1
ATOM 860 C C . PRO A 1 104 ? 0.739 -0.729 -6.758 1 91.62 104 PRO A C 1
ATOM 862 O O . PRO A 1 104 ? 1.554 -0.439 -5.879 1 91.62 104 PRO A O 1
ATOM 865 N N . LYS A 1 105 ? -0.52 -1.103 -6.492 1 94.25 105 LYS A N 1
ATOM 866 C CA . LYS A 1 105 ? -0.998 -1.082 -5.109 1 94.25 105 LYS A CA 1
ATOM 867 C C . LYS A 1 105 ? -0.209 -2.057 -4.242 1 94.25 105 LYS A C 1
ATOM 869 O O . LYS A 1 105 ? -0.01 -1.812 -3.049 1 94.25 105 LYS A O 1
ATOM 874 N N . PHE A 1 106 ? 0.314 -3.123 -4.82 1 96.44 106 PHE A N 1
ATOM 875 C CA . PHE A 1 106 ? 1.1 -4.086 -4.059 1 96.44 106 PHE A CA 1
ATOM 876 C C . PHE A 1 106 ? 2.543 -3.615 -3.918 1 96.44 106 PHE A C 1
ATOM 878 O O . PHE A 1 106 ? 3.189 -3.877 -2.9 1 96.44 106 PHE A O 1
ATOM 885 N N . LEU A 1 107 ? 3.029 -2.955 -4.984 1 94.38 107 LEU A N 1
ATOM 886 C CA . LEU A 1 107 ? 4.375 -2.391 -4.91 1 94.38 107 LEU A CA 1
ATOM 887 C C . LEU A 1 107 ? 4.445 -1.29 -3.855 1 94.38 107 LEU A C 1
ATOM 889 O O . LEU A 1 107 ? 5.449 -1.157 -3.156 1 94.38 107 LEU A O 1
ATOM 893 N N . ARG A 1 108 ? 3.457 -0.561 -3.711 1 93.69 108 ARG A N 1
ATOM 894 C CA . ARG A 1 108 ? 3.404 0.5 -2.709 1 93.69 108 ARG A CA 1
ATOM 895 C C . ARG A 1 108 ? 3.395 -0.08 -1.299 1 93.69 108 ARG A C 1
ATOM 897 O O . ARG A 1 108 ? 3.781 0.594 -0.343 1 93.69 108 ARG A O 1
ATOM 904 N N . ARG A 1 109 ? 2.969 -1.328 -1.19 1 95.94 109 ARG A N 1
ATOM 905 C CA . ARG A 1 109 ? 2.91 -2.006 0.101 1 95.94 109 ARG A CA 1
ATOM 906 C C . ARG A 1 109 ? 4.113 -2.922 0.293 1 95.94 109 ARG A C 1
ATOM 908 O O . ARG A 1 109 ? 4.066 -3.852 1.103 1 95.94 109 ARG A O 1
ATOM 915 N N . ILE A 1 110 ? 5.188 -2.648 -0.432 1 95.19 110 ILE A N 1
ATOM 916 C CA . ILE A 1 110 ? 6.309 -3.584 -0.425 1 95.19 110 ILE A CA 1
ATOM 917 C C . ILE A 1 110 ? 6.91 -3.658 0.976 1 95.19 110 ILE A C 1
ATOM 919 O O . ILE A 1 110 ? 7.512 -4.668 1.347 1 95.19 110 ILE A O 1
ATOM 923 N N . GLY A 1 111 ? 6.719 -2.629 1.775 1 93.44 111 GLY A N 1
ATOM 924 C CA . GLY A 1 111 ? 7.195 -2.623 3.148 1 93.44 111 GLY A CA 1
ATOM 925 C C . GLY A 1 111 ? 6.555 -3.697 4.008 1 93.44 111 GLY A C 1
ATOM 926 O O . GLY A 1 111 ? 7.098 -4.07 5.051 1 93.44 111 GLY A O 1
ATOM 927 N N . ASP A 1 112 ? 5.383 -4.188 3.641 1 95.81 112 ASP A N 1
ATOM 928 C CA . ASP A 1 112 ? 4.688 -5.242 4.375 1 95.81 112 ASP A CA 1
ATOM 929 C C . ASP A 1 112 ? 5.477 -6.551 4.336 1 95.81 112 ASP A C 1
ATOM 931 O O . ASP A 1 112 ? 5.227 -7.457 5.133 1 95.81 112 ASP A O 1
ATOM 935 N N . LEU A 1 113 ? 6.488 -6.59 3.463 1 96.38 113 LEU A N 1
ATOM 936 C CA . LEU A 1 113 ? 7.258 -7.816 3.295 1 96.38 113 LEU A CA 1
ATOM 937 C C . LEU A 1 113 ? 8.516 -7.793 4.156 1 96.38 113 LEU A C 1
ATOM 939 O O . LEU A 1 113 ? 9.328 -8.719 4.105 1 96.38 113 LEU A O 1
ATOM 943 N N . SER A 1 114 ? 8.672 -6.793 4.934 1 93.38 114 SER A N 1
ATOM 944 C CA . SER A 1 114 ? 9.922 -6.52 5.629 1 93.38 114 SER A CA 1
ATOM 945 C C . SER A 1 114 ? 10.258 -7.629 6.621 1 93.38 114 SER A C 1
ATOM 947 O O . SER A 1 114 ? 11.422 -7.984 6.797 1 93.38 114 SER A O 1
ATOM 949 N N . ASN A 1 115 ? 9.234 -8.133 7.309 1 93.94 115 ASN A N 1
ATOM 950 C CA . ASN A 1 115 ? 9.469 -9.18 8.305 1 93.94 115 ASN A CA 1
ATOM 951 C C . ASN A 1 115 ? 9.453 -10.57 7.676 1 93.94 115 ASN A C 1
ATOM 953 O O . ASN A 1 115 ? 8.602 -11.391 8.008 1 93.94 115 ASN A O 1
ATOM 957 N N . SER A 1 116 ? 10.414 -10.805 6.824 1 96.38 116 SER A N 1
ATOM 958 C CA . SER A 1 116 ? 10.531 -12.094 6.152 1 96.38 116 SER A CA 1
ATOM 959 C C . SER A 1 116 ? 11.992 -12.539 6.062 1 96.38 116 SER A C 1
ATOM 961 O O . SER A 1 116 ? 12.898 -11.75 6.316 1 96.38 116 SER A O 1
ATOM 963 N N . LYS A 1 117 ? 12.195 -13.734 5.852 1 95.56 117 LYS A N 1
ATOM 964 C CA . LYS A 1 117 ? 13.516 -14.312 5.656 1 95.56 117 LYS A CA 1
ATOM 965 C C . LYS A 1 117 ? 13.648 -14.945 4.273 1 95.56 117 LYS A C 1
ATOM 967 O O . LYS A 1 117 ? 12.742 -15.648 3.824 1 95.56 117 LYS A O 1
ATOM 972 N N . GLU A 1 118 ? 14.719 -14.641 3.676 1 96.56 118 GLU A N 1
ATOM 973 C CA . GLU A 1 118 ? 14.984 -15.281 2.393 1 96.56 118 GLU A CA 1
ATOM 974 C C . GLU A 1 118 ? 15.594 -16.672 2.582 1 96.56 118 GLU A C 1
ATOM 976 O O . GLU A 1 118 ? 16.609 -16.812 3.271 1 96.56 118 GLU A O 1
ATOM 981 N N . ILE A 1 119 ? 14.945 -17.594 2.002 1 97.38 119 ILE A N 1
ATOM 982 C CA . ILE A 1 119 ? 15.438 -18.969 1.947 1 97.38 119 ILE A CA 1
ATOM 983 C C . ILE A 1 119 ? 16.062 -19.234 0.579 1 97.38 119 ILE A C 1
ATOM 985 O O . ILE A 1 119 ? 15.398 -19.062 -0.452 1 97.38 119 ILE A O 1
ATOM 989 N N . VAL A 1 120 ? 17.297 -19.672 0.658 1 96.94 120 VAL A N 1
ATOM 990 C CA . VAL A 1 120 ? 18 -19.875 -0.606 1 96.94 120 VAL A CA 1
ATOM 991 C C . VAL A 1 120 ? 18.328 -21.359 -0.771 1 96.94 120 VAL A C 1
ATOM 993 O O . VAL A 1 120 ? 18.844 -21.984 0.156 1 96.94 120 VAL A O 1
ATOM 996 N N . GLY A 1 121 ? 18.062 -21.875 -1.988 1 96.62 121 GLY A N 1
ATOM 997 C CA . GLY A 1 121 ? 18.297 -23.266 -2.312 1 96.62 121 GLY A CA 1
ATOM 998 C C . GLY A 1 121 ? 17.031 -24.031 -2.598 1 96.62 121 GLY A C 1
ATOM 999 O O . GLY A 1 121 ? 16.078 -23.969 -1.818 1 96.62 121 GLY A O 1
ATOM 1000 N N . VAL A 1 122 ? 17.031 -24.75 -3.596 1 94.38 122 VAL A N 1
ATOM 1001 C CA . VAL A 1 122 ? 15.836 -25.438 -4.066 1 94.38 122 VAL A CA 1
ATOM 1002 C C . VAL A 1 122 ? 15.336 -26.406 -2.998 1 94.38 122 VAL A C 1
ATOM 1004 O O . VAL A 1 122 ? 14.133 -26.484 -2.729 1 94.38 122 VAL A O 1
ATOM 1007 N N . SER A 1 123 ? 16.203 -27.078 -2.418 1 95.44 123 SER A N 1
ATOM 1008 C CA . SER A 1 123 ? 15.828 -28.047 -1.396 1 95.44 123 SER A CA 1
ATOM 1009 C C . SER A 1 123 ? 15.172 -27.359 -0.202 1 95.44 123 SER A C 1
ATOM 1011 O O . SER A 1 123 ? 14.156 -27.844 0.312 1 95.44 123 SER A O 1
ATOM 1013 N N . LYS A 1 124 ? 15.773 -26.281 0.214 1 97.12 124 LYS A N 1
ATOM 1014 C CA . LYS A 1 124 ? 15.234 -25.547 1.353 1 97.12 124 LYS A CA 1
ATOM 1015 C C . LYS A 1 124 ? 13.883 -24.922 1.013 1 97.12 124 LYS A C 1
ATOM 1017 O O . LYS A 1 124 ? 12.984 -24.875 1.852 1 97.12 124 LYS A O 1
ATOM 1022 N N . VAL A 1 125 ? 13.781 -24.438 -0.186 1 96.5 125 VAL A N 1
ATOM 1023 C CA . VAL A 1 125 ? 12.523 -23.875 -0.656 1 96.5 125 VAL A CA 1
ATOM 1024 C C . VAL A 1 125 ? 11.43 -24.938 -0.637 1 96.5 125 VAL A C 1
ATOM 1026 O O . VAL A 1 125 ? 10.336 -24.719 -0.119 1 96.5 125 VAL A O 1
ATOM 1029 N N . LEU A 1 126 ? 11.773 -26.109 -1.144 1 95.81 126 LEU A N 1
ATOM 1030 C CA . LEU A 1 126 ? 10.797 -27.188 -1.194 1 95.81 126 LEU A CA 1
ATOM 1031 C C . LEU A 1 126 ? 10.398 -27.625 0.21 1 95.81 126 LEU A C 1
ATOM 1033 O O . LEU A 1 126 ? 9.227 -27.922 0.465 1 95.81 126 LEU A O 1
ATOM 1037 N N . GLU A 1 127 ? 11.344 -27.672 1.039 1 96.94 127 GLU A N 1
ATOM 1038 C CA . GLU A 1 127 ? 11.055 -28.062 2.42 1 96.94 127 GLU A CA 1
ATOM 1039 C C . GLU A 1 127 ? 10.148 -27.031 3.094 1 96.94 127 GLU A C 1
ATOM 1041 O O . GLU A 1 127 ? 9.25 -27.406 3.859 1 96.94 127 GLU A O 1
ATOM 1046 N N . THR A 1 128 ? 10.453 -25.781 2.818 1 97.69 128 THR A N 1
ATOM 1047 C CA . THR A 1 128 ? 9.609 -24.719 3.365 1 97.69 128 THR A CA 1
ATOM 1048 C C . THR A 1 128 ? 8.203 -24.797 2.779 1 97.69 128 THR A C 1
ATOM 1050 O O . THR A 1 128 ? 7.219 -24.578 3.488 1 97.69 128 THR A O 1
ATOM 1053 N N . TRP A 1 129 ? 8.133 -25.094 1.555 1 97.5 129 TRP A N 1
ATOM 1054 C CA . TRP A 1 129 ? 6.859 -25.312 0.875 1 97.5 129 TRP A CA 1
ATOM 1055 C C . TRP A 1 129 ? 6.059 -26.422 1.551 1 97.5 129 TRP A C 1
ATOM 1057 O O . TRP A 1 129 ? 4.891 -26.219 1.899 1 97.5 129 TRP A O 1
ATOM 1067 N N . LYS A 1 130 ? 6.688 -27.469 1.806 1 97.38 130 LYS A N 1
ATOM 1068 C CA . LYS A 1 130 ? 6.055 -28.594 2.488 1 97.38 130 LYS A CA 1
ATOM 1069 C C . LYS A 1 130 ? 5.598 -28.203 3.889 1 97.38 130 LYS A C 1
ATOM 1071 O O . LYS A 1 130 ? 4.52 -28.609 4.332 1 97.38 130 LYS A O 1
ATOM 1076 N N . LYS A 1 131 ? 6.441 -27.484 4.473 1 97.94 131 LYS A N 1
ATOM 1077 C CA . LYS A 1 131 ? 6.113 -27.016 5.82 1 97.94 131 LYS A CA 1
ATOM 1078 C C . LYS A 1 131 ? 4.82 -26.203 5.824 1 97.94 131 LYS A C 1
ATOM 1080 O O . LYS A 1 131 ? 3.973 -26.391 6.699 1 97.94 131 LYS A O 1
ATOM 1085 N N . ILE A 1 132 ? 4.637 -25.344 4.852 1 98.19 132 ILE A N 1
ATOM 1086 C CA . ILE A 1 132 ? 3.434 -24.531 4.742 1 98.19 132 ILE A CA 1
ATOM 1087 C C . ILE A 1 132 ? 2.215 -25.438 4.555 1 98.19 132 ILE A C 1
ATOM 1089 O O . ILE A 1 132 ? 1.185 -25.234 5.207 1 98.19 132 ILE A O 1
ATOM 1093 N N . TYR A 1 133 ? 2.348 -26.422 3.742 1 97.81 133 TYR A N 1
ATOM 1094 C CA . TYR A 1 133 ? 1.251 -27.359 3.533 1 97.81 133 TYR A CA 1
ATOM 1095 C C . TYR A 1 133 ? 0.94 -28.125 4.812 1 97.81 133 TYR A C 1
ATOM 1097 O O . TYR A 1 133 ? -0.222 -28.234 5.203 1 97.81 133 TYR A O 1
ATOM 1105 N N . ARG A 1 134 ? 1.976 -28.531 5.469 1 97.25 134 ARG A N 1
ATOM 1106 C CA . ARG A 1 134 ? 1.832 -29.406 6.629 1 97.25 134 ARG A CA 1
ATOM 1107 C C . ARG A 1 134 ? 1.172 -28.672 7.789 1 97.25 134 ARG A C 1
ATOM 1109 O O . ARG A 1 134 ? 0.462 -29.281 8.594 1 97.25 134 ARG A O 1
ATOM 1116 N N . THR A 1 135 ? 1.356 -27.453 7.828 1 97.94 135 THR A N 1
ATOM 1117 C CA . THR A 1 135 ? 0.886 -26.703 8.992 1 97.94 135 THR A CA 1
ATOM 1118 C C . THR A 1 135 ? -0.461 -26.047 8.703 1 97.94 135 THR A C 1
ATOM 1120 O O . THR A 1 135 ? -0.983 -25.297 9.531 1 97.94 135 THR A O 1
ATOM 1123 N N . SER A 1 136 ? -1 -26.297 7.57 1 98 136 SER A N 1
ATOM 1124 C CA . SER A 1 136 ? -2.275 -25.703 7.199 1 98 136 SER A CA 1
ATOM 1125 C C . SER A 1 136 ? -3.436 -26.359 7.926 1 98 136 SER A C 1
ATOM 1127 O O . SER A 1 136 ? -3.496 -27.594 8.016 1 98 136 SER A O 1
ATOM 1129 N N . ASP A 1 137 ? -4.375 -25.547 8.422 1 96.88 137 ASP A N 1
ATOM 1130 C CA . ASP A 1 137 ? -5.57 -26.047 9.094 1 96.88 137 ASP A CA 1
ATOM 1131 C C . ASP A 1 137 ? -6.836 -25.594 8.367 1 96.88 137 ASP A C 1
ATOM 1133 O O . ASP A 1 137 ? -7.871 -26.266 8.438 1 96.88 137 ASP A O 1
ATOM 1137 N N . GLU A 1 138 ? -6.781 -24.516 7.734 1 97.88 138 GLU A N 1
ATOM 1138 C CA . GLU A 1 138 ? -7.988 -23.938 7.152 1 97.88 138 GLU A CA 1
ATOM 1139 C C . GLU A 1 138 ? -7.902 -23.906 5.629 1 97.88 138 GLU A C 1
ATOM 1141 O O . GLU A 1 138 ? -8.844 -24.328 4.941 1 97.88 138 GLU A O 1
ATOM 1146 N N . TYR A 1 139 ? -6.793 -23.406 5.195 1 98.62 139 TYR A N 1
ATOM 1147 C CA . TYR A 1 139 ? -6.719 -23.297 3.742 1 98.62 139 TYR A CA 1
ATOM 1148 C C . TYR A 1 139 ? -5.277 -23.375 3.262 1 98.62 139 TYR A C 1
ATOM 1150 O O . TYR A 1 139 ? -4.344 -23.156 4.039 1 98.62 139 TYR A O 1
ATOM 1158 N N . ILE A 1 140 ? -5.07 -23.75 1.984 1 98.56 140 ILE A N 1
ATOM 1159 C CA . ILE A 1 140 ? -3.848 -23.625 1.199 1 98.56 140 ILE A CA 1
ATOM 1160 C C . ILE A 1 140 ? -4.145 -22.859 -0.095 1 98.56 140 ILE A C 1
ATOM 1162 O O . ILE A 1 140 ? -4.922 -23.344 -0.931 1 98.56 140 ILE A O 1
ATOM 1166 N N . PHE A 1 141 ? -3.586 -21.703 -0.263 1 98.69 141 PHE A N 1
ATOM 1167 C CA . PHE A 1 141 ? -3.729 -20.906 -1.479 1 98.69 141 PHE A CA 1
ATOM 1168 C C . PHE A 1 141 ? -2.389 -20.766 -2.193 1 98.69 141 PHE A C 1
ATOM 1170 O O . PHE A 1 141 ? -1.365 -20.5 -1.561 1 98.69 141 PHE A O 1
ATOM 1177 N N . ASN A 1 142 ? -2.43 -20.969 -3.555 1 97.75 142 ASN A N 1
ATOM 1178 C CA . ASN A 1 142 ? -1.183 -20.922 -4.312 1 97.75 142 ASN A CA 1
ATOM 1179 C C . ASN A 1 142 ? -1.362 -20.188 -5.637 1 97.75 142 ASN A C 1
ATOM 1181 O O . ASN A 1 142 ? -2.432 -20.25 -6.246 1 97.75 142 ASN A O 1
ATOM 1185 N N . ILE A 1 143 ? -0.409 -19.484 -5.984 1 98.12 143 ILE A N 1
ATOM 1186 C CA . ILE A 1 143 ? -0.167 -19.062 -7.355 1 98.12 143 ILE A CA 1
ATOM 1187 C C . ILE A 1 143 ? 1.166 -19.625 -7.848 1 98.12 143 ILE A C 1
ATOM 1189 O O . ILE A 1 143 ? 2.227 -19.25 -7.336 1 98.12 143 ILE A O 1
ATOM 1193 N N . LEU A 1 144 ? 1.11 -20.469 -8.867 1 95.75 144 LEU A N 1
ATOM 1194 C CA . LEU A 1 144 ? 2.324 -21.219 -9.188 1 95.75 144 LEU A CA 1
ATOM 1195 C C . LEU A 1 144 ? 2.582 -21.219 -10.688 1 95.75 144 LEU A C 1
ATOM 1197 O O . LEU A 1 144 ? 1.646 -21.109 -11.484 1 95.75 144 LEU A O 1
ATOM 1201 N N . SER A 1 145 ? 3.865 -21.312 -10.984 1 94.19 145 SER A N 1
ATOM 1202 C CA . SER A 1 145 ? 4.289 -21.5 -12.367 1 94.19 145 SER A CA 1
ATOM 1203 C C . SER A 1 145 ? 4.816 -22.922 -12.586 1 94.19 145 SER A C 1
ATOM 1205 O O . SER A 1 145 ? 5.219 -23.266 -13.695 1 94.19 145 SER A O 1
ATOM 1207 N N . GLU A 1 146 ? 4.801 -23.672 -11.586 1 89.81 146 GLU A N 1
ATOM 1208 C CA . GLU A 1 146 ? 5.18 -25.078 -11.609 1 89.81 146 GLU A CA 1
ATOM 1209 C C . GLU A 1 146 ? 4.562 -25.844 -10.438 1 89.81 146 GLU A C 1
ATOM 1211 O O . GLU A 1 146 ? 4.242 -25.25 -9.406 1 89.81 146 GLU A O 1
ATOM 1216 N N . THR A 1 147 ? 4.371 -27.094 -10.648 1 85.94 147 THR A N 1
ATOM 1217 C CA . THR A 1 147 ? 3.789 -27.906 -9.594 1 85.94 147 THR A CA 1
ATOM 1218 C C . THR A 1 147 ? 4.695 -29.094 -9.266 1 85.94 147 THR A C 1
ATOM 1220 O O . THR A 1 147 ? 4.664 -30.109 -9.953 1 85.94 147 THR A O 1
ATOM 1223 N N . PRO A 1 148 ? 5.363 -28.953 -8.148 1 87.19 148 PRO A N 1
ATOM 1224 C CA . PRO A 1 148 ? 6.164 -30.109 -7.781 1 87.19 148 PRO A CA 1
ATOM 1225 C C . PRO A 1 148 ? 5.309 -31.344 -7.453 1 87.19 148 PRO A C 1
ATOM 1227 O O . PRO A 1 148 ? 4.363 -31.25 -6.672 1 87.19 148 PRO A O 1
ATOM 1230 N N . LEU A 1 149 ? 5.746 -32.469 -7.98 1 89.69 149 LEU A N 1
ATOM 1231 C CA . LEU A 1 149 ? 4.996 -33.688 -7.805 1 89.69 149 LEU A CA 1
ATOM 1232 C C . LEU A 1 149 ? 4.953 -34.094 -6.336 1 89.69 149 LEU A C 1
ATOM 1234 O O . LEU A 1 149 ? 3.945 -34.656 -5.863 1 89.69 149 LEU A O 1
ATOM 1238 N N . ASP A 1 150 ? 5.973 -33.781 -5.684 1 88.56 150 ASP A N 1
ATOM 1239 C CA . ASP A 1 150 ? 6.16 -34.188 -4.297 1 88.56 150 ASP A CA 1
ATOM 1240 C C . ASP A 1 150 ? 5.109 -33.562 -3.389 1 88.56 150 ASP A C 1
ATOM 1242 O O . ASP A 1 150 ? 4.875 -34.031 -2.273 1 88.56 150 ASP A O 1
ATOM 1246 N N . LEU A 1 151 ? 4.48 -32.562 -3.891 1 92.69 151 LEU A N 1
ATOM 1247 C CA . LEU A 1 151 ? 3.59 -31.812 -3.014 1 92.69 151 LEU A CA 1
ATOM 1248 C C . LEU A 1 151 ? 2.141 -32.25 -3.213 1 92.69 151 LEU A C 1
ATOM 1250 O O . LEU A 1 151 ? 1.275 -31.922 -2.395 1 92.69 151 LEU A O 1
ATOM 1254 N N . ILE A 1 152 ? 1.899 -33 -4.23 1 93.12 152 ILE A N 1
ATOM 1255 C CA . ILE A 1 152 ? 0.532 -33.312 -4.625 1 93.12 152 ILE A CA 1
ATOM 1256 C C . ILE A 1 152 ? -0.119 -34.188 -3.557 1 93.12 152 ILE A C 1
ATOM 1258 O O . ILE A 1 152 ? -1.212 -33.875 -3.074 1 93.12 152 ILE A O 1
ATOM 1262 N N . GLU A 1 153 ? 0.603 -35.156 -3.209 1 94.06 153 GLU A N 1
ATOM 1263 C CA . GLU A 1 153 ? 0.041 -36.062 -2.221 1 94.06 153 GLU A CA 1
ATOM 1264 C C . GLU A 1 153 ? -0.161 -35.375 -0.877 1 94.06 153 GLU A C 1
ATOM 1266 O O . GLU A 1 153 ? -1.153 -35.625 -0.188 1 94.06 153 GLU A O 1
ATOM 1271 N N . LEU A 1 154 ? 0.821 -34.656 -0.573 1 95.19 154 LEU A N 1
ATOM 1272 C CA . LEU A 1 154 ? 0.726 -33.906 0.678 1 95.19 154 LEU A CA 1
ATOM 1273 C C . LEU A 1 154 ? -0.483 -32.969 0.667 1 95.19 154 LEU A C 1
ATOM 1275 O O . LEU A 1 154 ? -1.235 -32.906 1.642 1 95.19 154 LEU A O 1
ATOM 1279 N N . MET A 1 155 ? -0.681 -32.281 -0.379 1 95.69 155 MET A N 1
ATOM 1280 C CA . MET A 1 155 ? -1.816 -31.375 -0.542 1 95.69 155 MET A CA 1
ATOM 1281 C C . MET A 1 155 ? -3.135 -32.125 -0.451 1 95.69 155 MET A C 1
ATOM 1283 O O . MET A 1 155 ? -4.043 -31.719 0.274 1 95.69 155 MET A O 1
ATOM 1287 N N . ILE A 1 156 ? -3.227 -33.25 -1.067 1 96.44 156 ILE A N 1
ATOM 1288 C CA . ILE A 1 156 ? -4.441 -34.062 -1.076 1 96.44 156 ILE A CA 1
ATOM 1289 C C . ILE A 1 156 ? -4.762 -34.531 0.341 1 96.44 156 ILE A C 1
ATOM 1291 O O . ILE A 1 156 ? -5.918 -34.5 0.768 1 96.44 156 ILE A O 1
ATOM 1295 N N . ARG A 1 157 ? -3.74 -34.938 1.01 1 95.88 157 ARG A N 1
ATOM 1296 C CA . ARG A 1 157 ? -3.908 -35.375 2.389 1 95.88 157 ARG A CA 1
ATOM 1297 C C . ARG A 1 157 ? -4.496 -34.281 3.258 1 95.88 157 ARG A C 1
ATOM 1299 O O . ARG A 1 157 ? -5.379 -34.531 4.078 1 95.88 157 ARG A O 1
ATOM 1306 N N . ARG A 1 158 ? -4.039 -33.094 3.117 1 97 158 ARG A N 1
ATOM 1307 C CA . ARG A 1 158 ? -4.527 -31.953 3.906 1 97 158 ARG A CA 1
ATOM 1308 C C . ARG A 1 158 ? -5.973 -31.625 3.557 1 97 158 ARG A C 1
ATOM 1310 O O . ARG A 1 158 ? -6.777 -31.328 4.441 1 97 158 ARG A O 1
ATOM 1317 N N . VAL A 1 159 ? -6.25 -31.688 2.281 1 97.5 159 VAL A N 1
ATOM 1318 C CA . VAL A 1 159 ? -7.598 -31.359 1.82 1 97.5 159 VAL A CA 1
ATOM 1319 C C . VAL A 1 159 ? -8.586 -32.406 2.354 1 97.5 159 VAL A C 1
ATOM 1321 O O . VAL A 1 159 ? -9.695 -32.062 2.76 1 97.5 159 VAL A O 1
ATOM 1324 N N . LYS A 1 160 ? -8.188 -33.625 2.381 1 96.19 160 LYS A N 1
ATOM 1325 C CA . LYS A 1 160 ? -9.031 -34.688 2.922 1 96.19 160 LYS A CA 1
ATOM 1326 C C . LYS A 1 160 ? -9.336 -34.438 4.398 1 96.19 160 LYS A C 1
ATOM 1328 O O . LYS A 1 160 ? -10.367 -34.875 4.898 1 96.19 160 LYS A O 1
ATOM 1333 N N . ARG A 1 161 ? -8.516 -33.719 4.996 1 96.31 161 ARG A N 1
ATOM 1334 C CA . ARG A 1 161 ? -8.688 -33.438 6.414 1 96.31 161 ARG A CA 1
ATOM 1335 C C . ARG A 1 161 ? -9.492 -32.156 6.609 1 96.31 161 ARG A C 1
ATOM 1337 O O . ARG A 1 161 ? -9.609 -31.641 7.73 1 96.31 161 ARG A O 1
ATOM 1344 N N . GLY A 1 162 ? -9.859 -31.531 5.535 1 96.25 162 GLY A N 1
ATOM 1345 C CA . GLY A 1 162 ? -10.797 -30.422 5.672 1 96.25 162 GLY A CA 1
ATOM 1346 C C . GLY A 1 162 ? -10.211 -29.078 5.25 1 96.25 162 GLY A C 1
ATOM 1347 O O . GLY A 1 162 ? -10.875 -28.047 5.328 1 96.25 162 GLY A O 1
ATOM 1348 N N . VAL A 1 163 ? -9.016 -29.125 4.773 1 97.94 163 VAL A N 1
ATOM 1349 C CA . VAL A 1 163 ? -8.359 -27.891 4.352 1 97.94 163 VAL A CA 1
ATOM 1350 C C . VAL A 1 163 ? -8.836 -27.5 2.955 1 97.94 163 VAL A C 1
ATOM 1352 O O . VAL A 1 163 ? -8.914 -28.359 2.061 1 97.94 163 VAL A O 1
ATOM 1355 N N . LYS A 1 164 ? -9.211 -26.266 2.795 1 98.25 164 LYS A N 1
ATOM 1356 C CA . LYS A 1 164 ? -9.594 -25.781 1.473 1 98.25 164 LYS A CA 1
ATOM 1357 C C . LYS A 1 164 ? -8.367 -25.469 0.623 1 98.25 164 LYS A C 1
ATOM 1359 O O . LYS A 1 164 ? -7.398 -24.875 1.111 1 98.25 164 LYS A O 1
ATOM 1364 N N . TYR A 1 165 ? -8.422 -25.891 -0.642 1 98.12 165 TYR A N 1
ATOM 1365 C CA . TYR A 1 165 ? -7.285 -25.656 -1.525 1 98.12 165 TYR A CA 1
ATOM 1366 C C . TYR A 1 165 ? -7.695 -24.859 -2.748 1 98.12 165 TYR A C 1
ATOM 1368 O O . TYR A 1 165 ? -8.602 -25.25 -3.488 1 98.12 165 TYR A O 1
ATOM 1376 N N . ARG A 1 166 ? -7.105 -23.672 -2.904 1 98.31 166 ARG A N 1
ATOM 1377 C CA . ARG A 1 166 ? -7.262 -22.859 -4.105 1 98.31 166 ARG A CA 1
ATOM 1378 C C . ARG A 1 166 ? -5.926 -22.672 -4.816 1 98.31 166 ARG A C 1
ATOM 1380 O O . ARG A 1 166 ? -4.934 -22.281 -4.195 1 98.31 166 ARG A O 1
ATOM 1387 N N . HIS A 1 167 ? -6.031 -22.969 -6.055 1 96.38 167 HIS A N 1
ATOM 1388 C CA . HIS A 1 167 ? -4.789 -22.984 -6.816 1 96.38 167 HIS A CA 1
ATOM 1389 C C . HIS A 1 167 ? -4.934 -22.219 -8.125 1 96.38 167 HIS A C 1
ATOM 1391 O O . HIS A 1 167 ? -5.863 -22.469 -8.891 1 96.38 167 HIS A O 1
ATOM 1397 N N . ILE A 1 168 ? -4.027 -21.234 -8.312 1 98.06 168 ILE A N 1
ATOM 1398 C CA . ILE A 1 168 ? -3.896 -20.562 -9.602 1 98.06 168 ILE A CA 1
ATOM 1399 C C . ILE A 1 168 ? -2.619 -21.031 -10.297 1 98.06 168 ILE A C 1
ATOM 1401 O O . ILE A 1 168 ? -1.539 -21 -9.703 1 98.06 168 ILE A O 1
ATOM 1405 N N . ILE A 1 169 ? -2.688 -21.438 -11.531 1 96.69 169 ILE A N 1
ATOM 1406 C CA . ILE A 1 169 ? -1.507 -21.922 -12.234 1 96.69 169 ILE A CA 1
ATOM 1407 C C . ILE A 1 169 ? -1.357 -21.203 -13.562 1 96.69 169 ILE A C 1
ATOM 1409 O O . ILE A 1 169 ? -2.344 -20.734 -14.133 1 96.69 169 ILE A O 1
ATOM 1413 N N . SER A 1 170 ? -0.104 -21.062 -13.992 1 95.94 170 SER A N 1
ATOM 1414 C CA . SER A 1 170 ? 0.199 -20.438 -15.281 1 95.94 170 SER A CA 1
ATOM 1415 C C . SER A 1 170 ? -0.181 -21.359 -16.438 1 95.94 170 SER A C 1
ATOM 1417 O O . SER A 1 170 ? 0.029 -22.578 -16.375 1 95.94 170 SER A O 1
ATOM 1419 N N . GLU A 1 171 ? -0.694 -20.766 -17.469 1 94.06 171 GLU A N 1
ATOM 1420 C CA . GLU A 1 171 ? -0.965 -21.547 -18.688 1 94.06 171 GLU A CA 1
ATOM 1421 C C . GLU A 1 171 ? 0.315 -22.156 -19.234 1 94.06 171 GLU A C 1
ATOM 1423 O O . GLU A 1 171 ? 0.277 -23.219 -19.875 1 94.06 171 GLU A O 1
ATOM 1428 N N . ASN A 1 172 ? 1.37 -21.5 -18.938 1 89.44 172 ASN A N 1
ATOM 1429 C CA . ASN A 1 172 ? 2.658 -21.969 -19.438 1 89.44 172 ASN A CA 1
ATOM 1430 C C . ASN A 1 172 ? 3.479 -22.625 -18.328 1 89.44 172 ASN A C 1
ATOM 1432 O O . ASN A 1 172 ? 4.711 -22.609 -18.375 1 89.44 172 ASN A O 1
ATOM 1436 N N . ALA A 1 173 ? 2.785 -23.188 -17.5 1 92.44 173 ALA A N 1
ATOM 1437 C CA . ALA A 1 173 ? 3.465 -23.797 -16.359 1 92.44 173 ALA A CA 1
ATOM 1438 C C . ALA A 1 173 ? 4.273 -25.016 -16.781 1 92.44 173 ALA A C 1
ATOM 1440 O O . ALA A 1 173 ? 3.9 -25.719 -17.719 1 92.44 173 ALA A O 1
ATOM 1441 N N . SER A 1 174 ? 5.316 -25.203 -16.094 1 89.19 174 SER A N 1
ATOM 1442 C CA . SER A 1 174 ? 6.07 -26.453 -16.234 1 89.19 174 SER A CA 1
ATOM 1443 C C . SER A 1 174 ? 5.398 -27.594 -15.492 1 89.19 174 SER A C 1
ATOM 1445 O O . SER A 1 174 ? 5.281 -27.562 -14.266 1 89.19 174 SER A O 1
ATOM 1447 N N . ILE A 1 175 ? 5.035 -28.609 -16.25 1 90.62 175 ILE A N 1
ATOM 1448 C CA . ILE A 1 175 ? 4.289 -29.719 -15.656 1 90.62 175 ILE A CA 1
ATOM 1449 C C . ILE A 1 175 ? 5.125 -30.984 -15.719 1 90.62 175 ILE A C 1
ATOM 1451 O O . ILE A 1 175 ? 5.523 -31.422 -16.797 1 90.62 175 ILE A O 1
ATOM 1455 N N . PRO A 1 176 ? 5.375 -31.484 -14.578 1 90.31 176 PRO A N 1
ATOM 1456 C CA . PRO A 1 176 ? 6.172 -32.719 -14.57 1 90.31 176 PRO A CA 1
ATOM 1457 C C . PRO A 1 176 ? 5.422 -33.906 -15.164 1 90.31 176 PRO A C 1
ATOM 1459 O O . PRO A 1 176 ? 4.195 -34 -15.047 1 90.31 176 PRO A O 1
ATOM 1462 N N . ALA A 1 177 ? 6.281 -34.812 -15.664 1 90.5 177 ALA A N 1
ATOM 1463 C CA . ALA A 1 177 ? 5.703 -36.031 -16.172 1 90.5 177 ALA A CA 1
ATOM 1464 C C . ALA A 1 177 ? 5.098 -36.875 -15.039 1 90.5 177 ALA A C 1
ATOM 1466 O O . ALA A 1 177 ? 5.672 -36.969 -13.953 1 90.5 177 ALA A O 1
ATOM 1467 N N . GLY A 1 178 ? 3.863 -37.406 -15.312 1 91.06 178 GLY A N 1
ATOM 1468 C CA . GLY A 1 178 ? 3.223 -38.281 -14.336 1 91.06 178 GLY A CA 1
ATOM 1469 C C . GLY A 1 178 ? 2.211 -37.562 -13.469 1 91.06 178 GLY A C 1
ATOM 1470 O O . GLY A 1 178 ? 1.542 -38.188 -12.641 1 91.06 178 GLY A O 1
ATOM 1471 N N . ARG A 1 179 ? 2.102 -36.312 -13.617 1 91.44 179 ARG A N 1
ATOM 1472 C CA . ARG A 1 179 ? 1.186 -35.5 -12.812 1 91.44 179 ARG A CA 1
ATOM 1473 C C . ARG A 1 179 ? -0.251 -36 -12.977 1 91.44 179 ARG A C 1
ATOM 1475 O O . ARG A 1 179 ? -0.947 -36.219 -11.984 1 91.44 179 ARG A O 1
ATOM 1482 N N . LYS A 1 180 ? -0.638 -36.219 -14.18 1 90.19 180 LYS A N 1
ATOM 1483 C CA . LYS A 1 180 ? -2.016 -36.625 -14.438 1 90.19 180 LYS A CA 1
ATOM 1484 C C . LYS A 1 180 ? -2.312 -37.969 -13.805 1 90.19 180 LYS A C 1
ATOM 1486 O O . LYS A 1 180 ? -3.363 -38.156 -13.188 1 90.19 180 LYS A O 1
ATOM 1491 N N . LYS A 1 181 ? -1.41 -38.812 -14.008 1 91.75 181 LYS A N 1
ATOM 1492 C CA . LYS A 1 181 ? -1.567 -40.156 -13.43 1 91.75 181 LYS A CA 1
ATOM 1493 C C . LYS A 1 181 ? -1.665 -40.062 -11.914 1 91.75 181 LYS A C 1
ATOM 1495 O O . LYS A 1 181 ? -2.488 -40.75 -11.305 1 91.75 181 LYS A O 1
ATOM 1500 N N . LEU A 1 182 ? -0.856 -39.312 -11.352 1 92.06 182 LEU A N 1
ATOM 1501 C CA . LEU A 1 182 ? -0.846 -39.156 -9.906 1 92.06 182 LEU A CA 1
ATOM 1502 C C . LEU A 1 182 ? -2.158 -38.562 -9.414 1 92.06 182 LEU A C 1
ATOM 1504 O O . LEU A 1 182 ? -2.701 -39 -8.391 1 92.06 182 LEU A O 1
ATOM 1508 N N . LEU A 1 183 ? -2.695 -37.562 -10.102 1 92.31 183 LEU A N 1
ATOM 1509 C CA . LEU A 1 183 ? -3.967 -36.938 -9.75 1 92.31 183 LEU A CA 1
ATOM 1510 C C . LEU A 1 183 ? -5.102 -37.969 -9.789 1 92.31 183 LEU A C 1
ATOM 1512 O O . LEU A 1 183 ? -5.969 -37.969 -8.914 1 92.31 183 LEU A O 1
ATOM 1516 N N . GLU A 1 184 ? -5.008 -38.781 -10.727 1 91.5 184 GLU A N 1
ATOM 1517 C CA . GLU A 1 184 ? -6.047 -39.781 -10.898 1 91.5 184 GLU A CA 1
ATOM 1518 C C . GLU A 1 184 ? -6.023 -40.781 -9.758 1 91.5 184 GLU A C 1
ATOM 1520 O O . GLU A 1 184 ? -7.074 -41.188 -9.258 1 91.5 184 GLU A O 1
ATOM 1525 N N . LYS A 1 185 ? -4.895 -41.094 -9.352 1 92.38 185 LYS A N 1
ATOM 1526 C CA . LYS A 1 185 ? -4.746 -42.156 -8.383 1 92.38 185 LYS A CA 1
ATOM 1527 C C . LYS A 1 185 ? -4.891 -41.656 -6.957 1 92.38 185 LYS A C 1
ATOM 1529 O O . LYS A 1 185 ? -5.172 -42.406 -6.031 1 92.38 185 LYS A O 1
ATOM 1534 N N . SER A 1 186 ? -4.707 -40.438 -6.738 1 91.69 186 SER A N 1
ATOM 1535 C CA . SER A 1 186 ? -4.586 -39.875 -5.395 1 91.69 186 SER A CA 1
ATOM 1536 C C . SER A 1 186 ? -5.941 -39.438 -4.844 1 91.69 186 SER A C 1
ATOM 1538 O O . SER A 1 186 ? -6.043 -39.031 -3.691 1 91.69 186 SER A O 1
ATOM 1540 N N . GLY A 1 187 ? -7.059 -39.531 -5.664 1 91.25 187 GLY A N 1
ATOM 1541 C CA . GLY A 1 187 ? -8.367 -39.062 -5.223 1 91.25 187 GLY A CA 1
ATOM 1542 C C . GLY A 1 187 ? -8.586 -37.562 -5.422 1 91.25 187 GLY A C 1
ATOM 1543 O O . GLY A 1 187 ? -9.469 -37 -4.801 1 91.25 187 GLY A O 1
ATOM 1544 N N . PHE A 1 188 ? -7.816 -37 -6.223 1 94.12 188 PHE A N 1
ATOM 1545 C CA . PHE A 1 188 ? -7.852 -35.562 -6.504 1 94.12 188 PHE A CA 1
ATOM 1546 C C . PHE A 1 188 ? -9.203 -35.156 -7.094 1 94.12 188 PHE A C 1
ATOM 1548 O O . PHE A 1 188 ? -9.789 -34.156 -6.688 1 94.12 188 PHE A O 1
ATOM 1555 N N . TYR A 1 189 ? -9.734 -35.875 -7.961 1 94.75 189 TYR A N 1
ATOM 1556 C CA . TYR A 1 189 ? -10.875 -35.469 -8.773 1 94.75 189 TYR A CA 1
ATOM 1557 C C . TYR A 1 189 ? -12.156 -35.438 -7.941 1 94.75 189 TYR A C 1
ATOM 1559 O O . TYR A 1 189 ? -12.961 -34.531 -8.055 1 94.75 189 TYR A O 1
ATOM 1567 N N . PRO A 1 190 ? -12.383 -36.375 -7.055 1 95.12 190 PRO A N 1
ATOM 1568 C CA . PRO A 1 190 ? -13.531 -36.25 -6.16 1 95.12 190 PRO A CA 1
ATOM 1569 C C . PRO A 1 190 ? -13.492 -34.969 -5.32 1 95.12 190 PRO A C 1
ATOM 1571 O O . PRO A 1 190 ? -14.539 -34.344 -5.07 1 95.12 190 PRO A O 1
ATOM 1574 N N . LEU A 1 191 ? -12.336 -34.656 -4.863 1 95.56 191 LEU A N 1
ATOM 1575 C CA . LEU A 1 191 ? -12.172 -33.438 -4.074 1 95.56 191 LEU A CA 1
ATOM 1576 C C . LEU A 1 191 ? -12.43 -32.188 -4.918 1 95.56 191 LEU A C 1
ATOM 1578 O O . LEU A 1 191 ? -12.992 -31.203 -4.43 1 95.56 191 LEU A O 1
ATOM 1582 N N . LEU A 1 192 ? -12.039 -32.219 -6.133 1 95.25 192 LEU A N 1
ATOM 1583 C CA . LEU A 1 192 ? -12.305 -31.156 -7.09 1 95.25 192 LEU A CA 1
ATOM 1584 C C . LEU A 1 192 ? -13.805 -30.984 -7.309 1 95.25 192 LEU A C 1
ATOM 1586 O O . LEU A 1 192 ? -14.312 -29.859 -7.297 1 95.25 192 LEU A O 1
ATOM 1590 N N . GLU A 1 193 ? -14.5 -32.031 -7.465 1 94.94 193 GLU A N 1
ATOM 1591 C CA . GLU A 1 193 ? -15.938 -32 -7.723 1 94.94 193 GLU A CA 1
ATOM 1592 C C . GLU A 1 193 ? -16.719 -31.516 -6.504 1 94.94 193 GLU A C 1
ATOM 1594 O O . GLU A 1 193 ? -17.75 -30.859 -6.645 1 94.94 193 GLU A O 1
ATOM 1599 N N . SER A 1 194 ? -16.203 -31.797 -5.359 1 95.12 194 SER A N 1
ATOM 1600 C CA . SER A 1 194 ? -16.875 -31.406 -4.125 1 95.12 194 SER A CA 1
ATOM 1601 C C . SER A 1 194 ? -16.672 -29.922 -3.822 1 95.12 194 SER A C 1
ATOM 1603 O O . SER A 1 194 ? -17.297 -29.391 -2.902 1 95.12 194 SER A O 1
ATOM 1605 N N . GLY A 1 195 ? -15.719 -29.328 -4.496 1 95.5 195 GLY A N 1
ATOM 1606 C CA . GLY A 1 195 ? -15.477 -27.906 -4.293 1 95.5 195 GLY A CA 1
ATOM 1607 C C . GLY A 1 195 ? -14.43 -27.641 -3.23 1 95.5 195 GLY A C 1
ATOM 1608 O O . GLY A 1 195 ? -14.164 -26.469 -2.904 1 95.5 195 GLY A O 1
ATOM 1609 N N . LYS A 1 196 ? -13.867 -28.672 -2.701 1 96.75 196 LYS A N 1
ATOM 1610 C CA . LYS A 1 196 ? -12.797 -28.5 -1.718 1 96.75 196 LYS A CA 1
ATOM 1611 C C . LYS A 1 196 ? -11.508 -28.047 -2.383 1 96.75 196 LYS A C 1
ATOM 1613 O O . LYS A 1 196 ? -10.641 -27.469 -1.728 1 96.75 196 LYS A O 1
ATOM 1618 N N . ILE A 1 197 ? -11.359 -28.422 -3.619 1 97.56 197 ILE A N 1
ATOM 1619 C CA . ILE A 1 197 ? -10.266 -27.938 -4.461 1 97.56 197 ILE A CA 1
ATOM 1620 C C . ILE A 1 197 ? -10.828 -27.047 -5.562 1 97.56 197 ILE A C 1
ATOM 1622 O O . ILE A 1 197 ? -11.766 -27.422 -6.27 1 97.56 197 ILE A O 1
ATOM 1626 N N . GLU A 1 198 ? -10.352 -25.859 -5.598 1 98.06 198 GLU A N 1
ATOM 1627 C CA . GLU A 1 198 ? -10.711 -24.922 -6.664 1 98.06 198 GLU A CA 1
ATOM 1628 C C . GLU A 1 198 ? -9.469 -24.469 -7.438 1 98.06 198 GLU A C 1
ATOM 1630 O O . GLU A 1 198 ? -8.414 -24.25 -6.848 1 98.06 198 GLU A O 1
ATOM 1635 N N . ARG A 1 199 ? -9.672 -24.375 -8.742 1 97.06 199 ARG A N 1
ATOM 1636 C CA . ARG A 1 199 ? -8.508 -24.047 -9.57 1 97.06 199 ARG A CA 1
ATOM 1637 C C . ARG A 1 199 ? -8.852 -22.969 -10.594 1 97.06 199 ARG A C 1
ATOM 1639 O O . ARG A 1 199 ? -9.984 -22.906 -11.086 1 97.06 199 ARG A O 1
ATOM 1646 N N . ARG A 1 200 ? -7.906 -22.094 -10.789 1 98.06 200 ARG A N 1
ATOM 1647 C CA . ARG A 1 200 ? -7.977 -21.078 -11.836 1 98.06 200 ARG A CA 1
ATOM 1648 C C . ARG A 1 200 ? -6.652 -20.969 -12.578 1 98.06 200 ARG A C 1
ATOM 1650 O O . ARG A 1 200 ? -5.688 -21.656 -12.242 1 98.06 200 ARG A O 1
ATOM 1657 N N . MET A 1 201 ? -6.707 -20.219 -13.719 1 97.5 201 MET A N 1
ATOM 1658 C CA . MET A 1 201 ? -5.512 -20.156 -14.562 1 97.5 201 MET A CA 1
ATOM 1659 C C . MET A 1 201 ? -5.211 -18.719 -14.977 1 97.5 201 MET A C 1
ATOM 1661 O O . MET A 1 201 ? -6.133 -17.938 -15.211 1 97.5 201 MET A O 1
ATOM 1665 N N . LEU A 1 202 ? -3.951 -18.422 -14.984 1 96.88 202 LEU A N 1
ATOM 1666 C CA . LEU A 1 202 ? -3.447 -17.172 -15.531 1 96.88 202 LEU A CA 1
ATOM 1667 C C . LEU A 1 202 ? -2.584 -17.422 -16.766 1 96.88 202 LEU A C 1
ATOM 1669 O O . LEU A 1 202 ? -1.907 -18.438 -16.859 1 96.88 202 LEU A O 1
ATOM 1673 N N . LYS A 1 203 ? -2.619 -16.453 -17.656 1 94.75 203 LYS A N 1
ATOM 1674 C CA . LYS A 1 203 ? -1.778 -16.594 -18.844 1 94.75 203 LYS A CA 1
ATOM 1675 C C . LYS A 1 203 ? -0.307 -16.734 -18.453 1 94.75 203 LYS A C 1
ATOM 1677 O O . LYS A 1 203 ? 0.402 -17.578 -19 1 94.75 203 LYS A O 1
ATOM 1682 N N . THR A 1 204 ? 0.093 -15.875 -17.594 1 94.12 204 THR A N 1
ATOM 1683 C CA . THR A 1 204 ? 1.468 -15.914 -17.109 1 94.12 204 THR A CA 1
ATOM 1684 C C . THR A 1 204 ? 1.524 -15.594 -15.617 1 94.12 204 THR A C 1
ATOM 1686 O O . THR A 1 204 ? 0.798 -14.719 -15.141 1 94.12 204 THR A O 1
ATOM 1689 N N . VAL A 1 205 ? 2.375 -16.359 -14.969 1 96.31 205 VAL A N 1
ATOM 1690 C CA . VAL A 1 205 ? 2.646 -16.109 -13.555 1 96.31 205 VAL A CA 1
ATOM 1691 C C . VAL A 1 205 ? 4.098 -15.672 -13.375 1 96.31 205 VAL A C 1
ATOM 1693 O O . VAL A 1 205 ? 5.02 -16.406 -13.75 1 96.31 205 VAL A O 1
ATOM 1696 N N . GLN A 1 206 ? 4.285 -14.469 -12.812 1 96.69 206 GLN A N 1
ATOM 1697 C CA . GLN A 1 206 ? 5.637 -13.984 -12.57 1 96.69 206 GLN A CA 1
ATOM 1698 C C . GLN A 1 206 ? 5.984 -14.039 -11.086 1 96.69 206 GLN A C 1
ATOM 1700 O O . GLN A 1 206 ? 7.156 -14.133 -10.719 1 96.69 206 GLN A O 1
ATOM 1705 N N . VAL A 1 207 ? 5.031 -13.867 -10.258 1 97.81 207 VAL A N 1
ATOM 1706 C CA . VAL A 1 207 ? 5.207 -13.93 -8.812 1 97.81 207 VAL A CA 1
ATOM 1707 C C . VAL A 1 207 ? 4.441 -15.125 -8.25 1 97.81 207 VAL A C 1
ATOM 1709 O O . VAL A 1 207 ? 3.23 -15.242 -8.445 1 97.81 207 VAL A O 1
ATOM 1712 N N . SER A 1 208 ? 5.145 -15.984 -7.582 1 97.69 208 SER A N 1
ATOM 1713 C CA . SER A 1 208 ? 4.508 -17.156 -6.984 1 97.69 208 SER A CA 1
ATOM 1714 C C . SER A 1 208 ? 4.254 -16.938 -5.492 1 97.69 208 SER A C 1
ATOM 1716 O O . SER A 1 208 ? 5.086 -16.359 -4.793 1 97.69 208 SER A O 1
ATOM 1718 N N . VAL A 1 209 ? 3.133 -17.422 -5.074 1 98.19 209 VAL A N 1
ATOM 1719 C CA . VAL A 1 209 ? 2.727 -17.297 -3.68 1 98.19 209 VAL A CA 1
ATOM 1720 C C . VAL A 1 209 ? 2.215 -18.641 -3.166 1 98.19 209 VAL A C 1
ATOM 1722 O O . VAL A 1 209 ? 1.495 -19.344 -3.873 1 98.19 209 VAL A O 1
ATOM 1725 N N . ILE A 1 210 ? 2.627 -18.984 -2.027 1 98.19 210 ILE A N 1
ATOM 1726 C CA . ILE A 1 210 ? 2.137 -20.141 -1.288 1 98.19 210 ILE A CA 1
ATOM 1727 C C . ILE A 1 210 ? 1.791 -19.734 0.142 1 98.19 210 ILE A C 1
ATOM 1729 O O . ILE A 1 210 ? 2.645 -19.219 0.871 1 98.19 210 ILE A O 1
ATOM 1733 N N . LEU A 1 211 ? 0.518 -19.953 0.521 1 98.5 211 LEU A N 1
ATOM 1734 C CA . LEU A 1 211 ? 0.23 -19.469 1.864 1 98.5 211 LEU A CA 1
ATOM 1735 C C . LEU A 1 211 ? -0.883 -20.281 2.514 1 98.5 211 LEU A C 1
ATOM 1737 O O . LEU A 1 211 ? -1.656 -20.953 1.821 1 98.5 211 LEU A O 1
ATOM 1741 N N . ASN A 1 212 ? -0.866 -20.359 3.77 1 98.62 212 ASN A N 1
ATOM 1742 C CA . ASN A 1 212 ? -1.949 -20.812 4.629 1 98.62 212 ASN A CA 1
ATOM 1743 C C . ASN A 1 212 ? -2.273 -19.797 5.719 1 98.62 212 ASN A C 1
ATOM 1745 O O . ASN A 1 212 ? -1.896 -18.625 5.613 1 98.62 212 ASN A O 1
ATOM 1749 N N . GLU A 1 213 ? -3.053 -20.156 6.715 1 98.12 213 GLU A N 1
ATOM 1750 C CA . GLU A 1 213 ? -3.514 -19.203 7.727 1 98.12 213 GLU A CA 1
ATOM 1751 C C . GLU A 1 213 ? -2.395 -18.859 8.703 1 98.12 213 GLU A C 1
ATOM 1753 O O . GLU A 1 213 ? -2.514 -17.906 9.469 1 98.12 213 GLU A O 1
ATOM 1758 N N . HIS A 1 214 ? -1.201 -19.516 8.562 1 98.31 214 HIS A N 1
ATOM 1759 C CA . HIS A 1 214 ? -0.161 -19.312 9.562 1 98.31 214 HIS A CA 1
ATOM 1760 C C . HIS A 1 214 ? 1.094 -18.703 8.945 1 98.31 214 HIS A C 1
ATOM 1762 O O . HIS A 1 214 ? 1.887 -18.062 9.633 1 98.31 214 HIS A O 1
ATOM 1768 N N . SER A 1 215 ? 1.317 -18.969 7.688 1 98.69 215 SER A N 1
ATOM 1769 C CA . SER A 1 215 ? 2.562 -18.531 7.062 1 98.69 215 SER A CA 1
ATOM 1770 C C . SER A 1 215 ? 2.408 -18.406 5.551 1 98.69 215 SER A C 1
ATOM 1772 O O . SER A 1 215 ? 1.392 -18.812 4.988 1 98.69 215 SER A O 1
ATOM 1774 N N . ALA A 1 216 ? 3.365 -17.75 4.957 1 98.81 216 ALA A N 1
ATOM 1775 C CA . ALA A 1 216 ? 3.328 -17.547 3.51 1 98.81 216 ALA A CA 1
ATOM 1776 C C . ALA A 1 216 ? 4.734 -17.578 2.918 1 98.81 216 ALA A C 1
ATOM 1778 O O . ALA A 1 216 ? 5.707 -17.25 3.604 1 98.81 216 ALA A O 1
ATOM 1779 N N . GLY A 1 217 ? 4.844 -18.031 1.741 1 98.62 217 GLY A N 1
ATOM 1780 C CA . GLY A 1 217 ? 6.039 -17.969 0.912 1 98.62 217 GLY A CA 1
ATOM 1781 C C . GLY A 1 217 ? 5.832 -17.188 -0.372 1 98.62 217 GLY A C 1
ATOM 1782 O O . GLY A 1 217 ? 4.766 -17.266 -0.99 1 98.62 217 GLY A O 1
ATOM 1783 N N . LEU A 1 218 ? 6.809 -16.438 -0.695 1 98.5 218 LEU A N 1
ATOM 1784 C CA . LEU A 1 218 ? 6.738 -15.531 -1.839 1 98.5 218 LEU A CA 1
ATOM 1785 C C . LEU A 1 218 ? 7.988 -15.641 -2.703 1 98.5 218 LEU A C 1
ATOM 1787 O O . LEU A 1 218 ? 9.109 -15.625 -2.186 1 98.5 218 LEU A O 1
ATOM 1791 N N . MET A 1 219 ? 7.812 -15.82 -3.971 1 98 219 MET A N 1
ATOM 1792 C CA . MET A 1 219 ? 8.922 -15.922 -4.914 1 98 219 MET A CA 1
ATOM 1793 C C . MET A 1 219 ? 8.766 -14.914 -6.051 1 98 219 MET A C 1
ATOM 1795 O O . MET A 1 219 ? 7.801 -14.984 -6.816 1 98 219 MET A O 1
ATOM 1799 N N . PHE A 1 220 ? 9.695 -14.047 -6.227 1 98.19 220 PHE A N 1
ATOM 1800 C CA . PHE A 1 220 ? 9.703 -13.055 -7.301 1 98.19 220 PHE A CA 1
ATOM 1801 C C . PHE A 1 220 ? 10.43 -13.602 -8.523 1 98.19 220 PHE A C 1
ATOM 1803 O O . PHE A 1 220 ? 11.164 -14.586 -8.438 1 98.19 220 PHE A O 1
ATOM 1810 N N . PRO A 1 221 ? 10.172 -13.016 -9.641 1 97.56 221 PRO A N 1
ATOM 1811 C CA . PRO A 1 221 ? 10.82 -13.492 -10.867 1 97.56 221 PRO A CA 1
ATOM 1812 C C . PRO A 1 221 ? 12.281 -13.062 -10.961 1 97.56 221 PRO A C 1
ATOM 1814 O O . PRO A 1 221 ? 12.648 -11.992 -10.469 1 97.56 221 PRO A O 1
ATOM 1817 N N . ASP A 1 222 ? 13.07 -13.891 -11.539 1 95.94 222 ASP A N 1
ATOM 1818 C CA . ASP A 1 222 ? 14.398 -13.453 -11.953 1 95.94 222 ASP A CA 1
ATOM 1819 C C . ASP A 1 222 ? 14.328 -12.602 -13.219 1 95.94 222 ASP A C 1
ATOM 1821 O O . ASP A 1 222 ? 13.25 -12.148 -13.609 1 95.94 222 ASP A O 1
ATOM 1825 N N . LEU A 1 223 ? 15.391 -12.273 -13.82 1 92.56 223 LEU A N 1
ATOM 1826 C CA . LEU A 1 223 ? 15.438 -11.336 -14.938 1 92.56 223 LEU A CA 1
ATOM 1827 C C . LEU A 1 223 ? 14.812 -11.945 -16.188 1 92.56 223 LEU A C 1
ATOM 1829 O O . LEU A 1 223 ? 14.539 -11.242 -17.156 1 92.56 223 LEU A O 1
ATOM 1833 N N . SER A 1 224 ? 14.531 -13.305 -16.203 1 92.25 224 SER A N 1
ATOM 1834 C CA . SER A 1 224 ? 13.82 -13.945 -17.312 1 92.25 224 SER A CA 1
ATOM 1835 C C . SER A 1 224 ? 12.32 -13.68 -17.234 1 92.25 224 SER A C 1
ATOM 1837 O O . SER A 1 224 ? 11.594 -13.906 -18.203 1 92.25 224 SER A O 1
ATOM 1839 N N . GLY A 1 225 ? 11.898 -13.281 -16.062 1 93.88 225 GLY A N 1
ATOM 1840 C CA . GLY A 1 225 ? 10.484 -12.992 -15.875 1 93.88 225 GLY A CA 1
ATOM 1841 C C . GLY A 1 225 ? 9.711 -14.148 -15.273 1 93.88 225 GLY A C 1
ATOM 1842 O O . GLY A 1 225 ? 8.508 -14.039 -15.047 1 93.88 225 GLY A O 1
ATOM 1843 N N . LYS A 1 226 ? 10.398 -15.188 -15 1 94.25 226 LYS A N 1
ATOM 1844 C CA . LYS A 1 226 ? 9.773 -16.344 -14.359 1 94.25 226 LYS A CA 1
ATOM 1845 C C . LYS A 1 226 ? 10.078 -16.375 -12.859 1 94.25 226 LYS A C 1
ATOM 1847 O O . LYS A 1 226 ? 11.164 -15.969 -12.43 1 94.25 226 LYS A O 1
ATOM 1852 N N . PRO A 1 227 ? 9.094 -16.891 -12.125 1 95.75 227 PRO A N 1
ATOM 1853 C CA . PRO A 1 227 ? 9.398 -16.984 -10.695 1 95.75 227 PRO A CA 1
ATOM 1854 C C . PRO A 1 227 ? 10.664 -17.797 -10.414 1 95.75 227 PRO A C 1
ATOM 1856 O O . PRO A 1 227 ? 10.859 -18.859 -10.992 1 95.75 227 PRO A O 1
ATOM 1859 N N . ASP A 1 228 ? 11.57 -17.266 -9.594 1 95.88 228 ASP A N 1
ATOM 1860 C CA . ASP A 1 228 ? 12.797 -17.953 -9.195 1 95.88 228 ASP A CA 1
ATOM 1861 C C . ASP A 1 228 ? 12.531 -18.938 -8.062 1 95.88 228 ASP A C 1
ATOM 1863 O O . ASP A 1 228 ? 12.453 -18.547 -6.895 1 95.88 228 ASP A O 1
ATOM 1867 N N . LEU A 1 229 ? 12.461 -20.188 -8.352 1 93.31 229 LEU A N 1
ATOM 1868 C CA . LEU A 1 229 ? 12.125 -21.203 -7.371 1 93.31 229 LEU A CA 1
ATOM 1869 C C . LEU A 1 229 ? 13.336 -21.562 -6.516 1 93.31 229 LEU A C 1
ATOM 1871 O O . LEU A 1 229 ? 13.242 -22.406 -5.621 1 93.31 229 LEU A O 1
ATOM 1875 N N . ARG A 1 230 ? 14.484 -20.984 -6.758 1 95.12 230 ARG A N 1
ATOM 1876 C CA . ARG A 1 230 ? 15.695 -21.25 -5.984 1 95.12 230 ARG A CA 1
ATOM 1877 C C . ARG A 1 230 ? 15.75 -20.359 -4.746 1 95.12 230 ARG A C 1
ATOM 1879 O O . ARG A 1 230 ? 16.578 -20.562 -3.865 1 95.12 230 ARG A O 1
ATOM 1886 N N . SER A 1 231 ? 14.836 -19.312 -4.719 1 96.75 231 SER A N 1
ATOM 1887 C CA . SER A 1 231 ? 14.797 -18.375 -3.6 1 96.75 231 SER A CA 1
ATOM 1888 C C . SER A 1 231 ? 13.359 -18.047 -3.211 1 96.75 231 SER A C 1
ATOM 1890 O O . SER A 1 231 ? 12.539 -17.719 -4.07 1 96.75 231 SER A O 1
ATOM 1892 N N . MET A 1 232 ? 13.086 -18.156 -1.905 1 97.75 232 MET A N 1
ATOM 1893 C CA . MET A 1 232 ? 11.75 -17.875 -1.396 1 97.75 232 MET A CA 1
ATOM 1894 C C . MET A 1 232 ? 11.812 -16.984 -0.159 1 97.75 232 MET A C 1
ATOM 1896 O O . MET A 1 232 ? 12.641 -17.203 0.729 1 97.75 232 MET A O 1
ATOM 1900 N N . PHE A 1 233 ? 11.039 -15.898 -0.187 1 98.44 233 PHE A N 1
ATOM 1901 C CA . PHE A 1 233 ? 10.82 -15.172 1.06 1 98.44 233 PHE A CA 1
ATOM 1902 C C . PHE A 1 233 ? 9.734 -15.836 1.89 1 98.44 233 PHE A C 1
ATOM 1904 O O . PHE A 1 233 ? 8.633 -16.094 1.393 1 98.44 233 PHE A O 1
ATOM 1911 N N . TYR A 1 234 ? 10.039 -16.188 3.09 1 98.69 234 TYR A N 1
ATOM 1912 C CA . TYR A 1 234 ? 9.125 -16.891 3.988 1 98.69 234 TYR A CA 1
ATOM 1913 C C . TYR A 1 234 ? 8.891 -16.078 5.258 1 98.69 234 TYR A C 1
ATOM 1915 O O . TYR A 1 234 ? 9.82 -15.461 5.789 1 98.69 234 TYR A O 1
ATOM 1923 N N . SER A 1 235 ? 7.652 -16.047 5.738 1 98.56 235 SER A N 1
ATOM 1924 C CA . SER A 1 235 ? 7.383 -15.352 6.988 1 98.56 235 SER A CA 1
ATOM 1925 C C . SER A 1 235 ? 6.066 -15.82 7.609 1 98.56 235 SER A C 1
ATOM 1927 O O . SER A 1 235 ? 5.195 -16.344 6.91 1 98.56 235 SER A O 1
ATOM 1929 N N . GLN A 1 236 ? 5.988 -15.711 8.875 1 98.31 236 GLN A N 1
ATOM 1930 C CA . GLN A 1 236 ? 4.75 -15.914 9.625 1 98.31 236 GLN A CA 1
ATOM 1931 C C . GLN A 1 236 ? 4.148 -14.578 10.055 1 98.31 236 GLN A C 1
ATOM 1933 O O . GLN A 1 236 ? 3.105 -14.547 10.711 1 98.31 236 GLN A O 1
ATOM 1938 N N . ASP A 1 237 ? 4.797 -13.539 9.602 1 97.38 237 ASP A N 1
ATOM 1939 C CA . ASP A 1 237 ? 4.375 -12.195 9.977 1 97.38 237 ASP A CA 1
ATOM 1940 C C . ASP A 1 237 ? 3.006 -11.859 9.383 1 97.38 237 ASP A C 1
ATOM 1942 O O . ASP A 1 237 ? 2.723 -12.203 8.234 1 97.38 237 ASP A O 1
ATOM 1946 N N . GLU A 1 238 ? 2.207 -11.172 10.172 1 96.94 238 GLU A N 1
ATOM 1947 C CA . GLU A 1 238 ? 0.83 -10.883 9.773 1 96.94 238 GLU A CA 1
ATOM 1948 C C . GLU A 1 238 ? 0.786 -10 8.531 1 96.94 238 GLU A C 1
ATOM 1950 O O . GLU A 1 238 ? 0.023 -10.273 7.598 1 96.94 238 GLU A O 1
ATOM 1955 N N . ALA A 1 239 ? 1.572 -8.953 8.523 1 96.19 239 ALA A N 1
ATOM 1956 C CA . ALA A 1 239 ? 1.578 -8.047 7.383 1 96.19 239 ALA A CA 1
ATOM 1957 C C . ALA A 1 239 ? 2.049 -8.75 6.113 1 96.19 239 ALA A C 1
ATOM 1959 O O . ALA A 1 239 ? 1.494 -8.539 5.035 1 96.19 239 ALA A O 1
ATOM 1960 N N . PHE A 1 240 ? 3.055 -9.617 6.258 1 97.69 240 PHE A N 1
ATOM 1961 C CA . PHE A 1 240 ? 3.561 -10.398 5.137 1 97.69 240 PHE A CA 1
ATOM 1962 C C . PHE A 1 240 ? 2.48 -11.328 4.598 1 97.69 240 PHE A C 1
ATOM 1964 O O . PHE A 1 240 ? 2.23 -11.359 3.389 1 97.69 240 PHE A O 1
ATOM 1971 N N . ARG A 1 241 ? 1.801 -11.969 5.5 1 98.12 241 ARG A N 1
ATOM 1972 C CA . ARG A 1 241 ? 0.757 -12.914 5.105 1 98.12 241 ARG A CA 1
ATOM 1973 C C . ARG A 1 241 ? -0.41 -12.188 4.441 1 98.12 241 ARG A C 1
ATOM 1975 O O . ARG A 1 241 ? -0.963 -12.672 3.451 1 98.12 241 ARG A O 1
ATOM 1982 N N . GLU A 1 242 ? -0.715 -11.094 5 1 97.62 242 GLU A N 1
ATOM 1983 C CA . GLU A 1 242 ? -1.822 -10.32 4.441 1 97.62 242 GLU A CA 1
ATOM 1984 C C . GLU A 1 242 ? -1.499 -9.836 3.031 1 97.62 242 GLU A C 1
ATOM 1986 O O . GLU A 1 242 ? -2.365 -9.844 2.154 1 97.62 242 GLU A O 1
ATOM 1991 N N . TRP A 1 243 ? -0.289 -9.352 2.865 1 98 243 TRP A N 1
ATOM 1992 C CA . TRP A 1 243 ? 0.139 -8.945 1.53 1 98 243 TRP A CA 1
ATOM 1993 C C . TRP A 1 243 ? -0.035 -10.078 0.53 1 98 243 TRP A C 1
ATOM 1995 O O . TRP A 1 243 ? -0.622 -9.891 -0.539 1 98 243 TRP A O 1
ATOM 2005 N N . CYS A 1 244 ? 0.409 -11.273 0.889 1 98.69 244 CYS A N 1
ATOM 2006 C CA . CYS A 1 244 ? 0.326 -12.445 0.023 1 98.69 244 CYS A CA 1
ATOM 2007 C C . CYS A 1 244 ? -1.126 -12.828 -0.233 1 98.69 244 CYS A C 1
ATOM 2009 O O . CYS A 1 244 ? -1.496 -13.156 -1.36 1 98.69 244 CYS A O 1
ATOM 2011 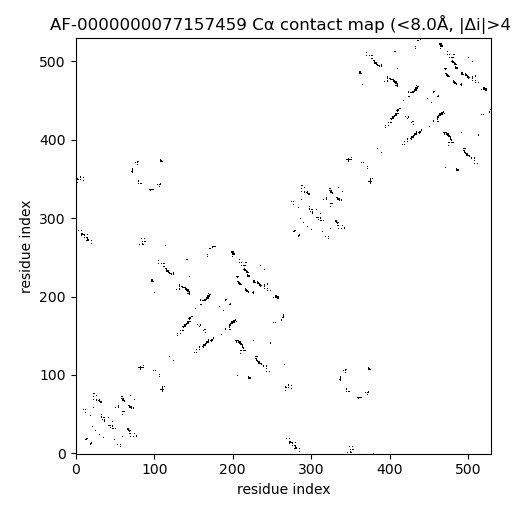N N . LEU A 1 245 ? -1.893 -12.797 0.83 1 98.44 245 LEU A N 1
ATOM 2012 C CA . LEU A 1 245 ? -3.303 -13.141 0.701 1 98.44 245 LEU A CA 1
ATOM 2013 C C . LEU A 1 245 ? -4.023 -12.164 -0.221 1 98.44 245 LEU A C 1
ATOM 2015 O O . LEU A 1 245 ? -4.797 -12.578 -1.088 1 98.44 245 LEU A O 1
ATOM 2019 N N . ASP A 1 246 ? -3.748 -10.844 0.014 1 97.81 246 ASP A N 1
ATOM 2020 C CA . ASP A 1 246 ? -4.355 -9.828 -0.843 1 97.81 246 ASP A CA 1
ATOM 2021 C C . ASP A 1 246 ? -3.936 -10.023 -2.299 1 97.81 246 ASP A C 1
ATOM 2023 O O . ASP A 1 246 ? -4.742 -9.828 -3.213 1 97.81 246 ASP A O 1
ATOM 2027 N N . TYR A 1 247 ? -2.674 -10.352 -2.48 1 98.31 247 TYR A N 1
ATOM 2028 C CA . TYR A 1 247 ? -2.158 -10.609 -3.82 1 98.31 247 TYR A CA 1
ATOM 2029 C C . TYR A 1 247 ? -2.859 -11.797 -4.461 1 98.31 247 TYR A C 1
ATOM 2031 O O . TYR A 1 247 ? -3.301 -11.727 -5.609 1 98.31 247 TYR A O 1
ATOM 2039 N N . PHE A 1 248 ? -3.029 -12.859 -3.707 1 98.56 248 PHE A N 1
ATOM 2040 C CA . PHE A 1 248 ? -3.721 -14.047 -4.195 1 98.56 248 PHE A CA 1
ATOM 2041 C C . PHE A 1 248 ? -5.16 -13.719 -4.578 1 98.56 248 PHE A C 1
ATOM 2043 O O . PHE A 1 248 ? -5.617 -14.078 -5.664 1 98.56 248 PHE A O 1
ATOM 2050 N N . LYS A 1 249 ? -5.859 -13.039 -3.66 1 97.56 249 LYS A N 1
ATOM 2051 C CA . LYS A 1 249 ? -7.262 -12.711 -3.893 1 97.56 249 LYS A CA 1
ATOM 2052 C C . LYS A 1 249 ? -7.426 -11.844 -5.141 1 97.56 249 LYS A C 1
ATOM 2054 O O . LYS A 1 249 ? -8.375 -12.023 -5.902 1 97.56 249 LYS A O 1
ATOM 2059 N N . HIS A 1 250 ? -6.527 -10.914 -5.312 1 97.12 250 HIS A N 1
ATOM 2060 C CA . HIS A 1 250 ? -6.555 -10.062 -6.496 1 97.12 250 HIS A 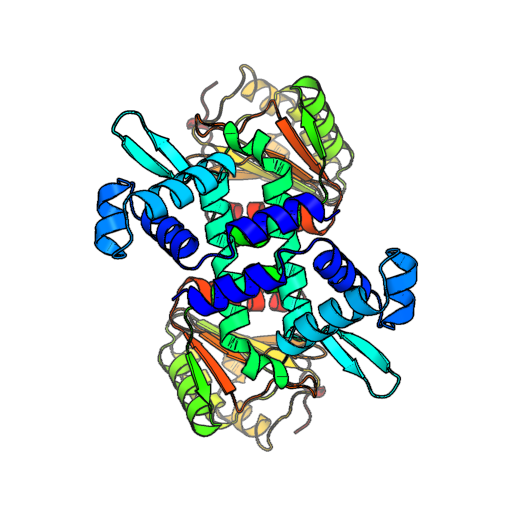CA 1
ATOM 2061 C C . HIS A 1 250 ? -6.508 -10.898 -7.773 1 97.12 250 HIS A C 1
ATOM 2063 O O . HIS A 1 250 ? -7.375 -10.766 -8.641 1 97.12 250 HIS A O 1
ATOM 2069 N N . TYR A 1 251 ? -5.605 -11.805 -7.824 1 97.56 251 TYR A N 1
ATOM 2070 C CA . TYR A 1 251 ? -5.426 -12.586 -9.047 1 97.56 251 TYR A CA 1
ATOM 2071 C C . TYR A 1 251 ? -6.48 -13.68 -9.156 1 97.56 251 TYR A C 1
ATOM 2073 O O . TYR A 1 251 ? -6.879 -14.062 -10.258 1 97.56 251 TYR A O 1
ATOM 2081 N N . TRP A 1 252 ? -6.941 -14.172 -8.031 1 97.75 252 TRP A N 1
ATOM 2082 C CA . TRP A 1 252 ? -8.055 -15.117 -8.062 1 97.75 252 TRP A CA 1
ATOM 2083 C C . TRP A 1 252 ? -9.258 -14.516 -8.773 1 97.75 252 TRP A C 1
ATOM 2085 O O . TRP A 1 252 ? -9.906 -15.18 -9.586 1 97.75 252 TRP A O 1
ATOM 2095 N N . ASN A 1 253 ? -9.469 -13.234 -8.508 1 95.31 253 ASN A N 1
ATOM 2096 C CA . ASN A 1 253 ? -10.656 -12.555 -9.016 1 95.31 253 ASN A CA 1
ATOM 2097 C C . ASN A 1 253 ? -10.539 -12.266 -10.508 1 95.31 253 ASN A C 1
ATOM 2099 O O . ASN A 1 253 ? -11.555 -12.195 -11.211 1 95.31 253 ASN A O 1
ATOM 2103 N N . ILE A 1 254 ? -9.391 -12.203 -11.023 1 95.44 254 ILE A N 1
ATOM 2104 C CA . ILE A 1 254 ? -9.273 -11.797 -12.414 1 95.44 254 ILE A CA 1
ATOM 2105 C C . ILE A 1 254 ? -8.789 -12.977 -13.258 1 95.44 254 ILE A C 1
ATOM 2107 O O . ILE A 1 254 ? -8.609 -12.852 -14.469 1 95.44 254 ILE A O 1
ATOM 2111 N N . SER A 1 255 ? -8.5 -14.117 -12.641 1 96.88 255 SER A N 1
ATOM 2112 C CA . SER A 1 255 ? -8.016 -15.305 -13.336 1 96.88 255 SER A CA 1
ATOM 2113 C C . SER A 1 255 ? -9.117 -15.953 -14.164 1 96.88 255 SER A C 1
ATOM 2115 O O . SER A 1 255 ? -10.305 -15.773 -13.875 1 96.88 255 SER A O 1
ATOM 2117 N N . ASP A 1 256 ? -8.695 -16.734 -15.125 1 95.75 256 ASP A N 1
ATOM 2118 C CA . ASP A 1 256 ? -9.617 -17.453 -16 1 95.75 256 ASP A CA 1
ATOM 2119 C C . ASP A 1 256 ? -9.953 -18.828 -15.438 1 95.75 256 ASP A C 1
ATOM 2121 O O . ASP A 1 256 ? -9.305 -19.297 -14.5 1 95.75 256 ASP A O 1
ATOM 2125 N N . ALA A 1 257 ? -11.016 -19.375 -16.109 1 95.88 257 ALA A N 1
ATOM 2126 C CA . ALA A 1 257 ? -11.352 -20.75 -15.75 1 95.88 257 ALA A CA 1
ATOM 2127 C C . ALA A 1 257 ? -10.195 -21.703 -16.078 1 95.88 257 ALA A C 1
ATOM 2129 O O . ALA A 1 257 ? -9.508 -21.516 -17.078 1 95.88 257 ALA A O 1
ATOM 2130 N N . PHE A 1 258 ? -10.031 -22.703 -15.273 1 95.5 258 PHE A N 1
ATOM 2131 C CA . PHE A 1 258 ? -8.953 -23.688 -15.43 1 95.5 258 PHE A CA 1
ATOM 2132 C C . PHE A 1 258 ? -9.18 -24.547 -16.656 1 95.5 258 PHE A C 1
ATOM 2134 O O . PHE A 1 258 ? -10.281 -25.062 -16.875 1 95.5 258 PHE A O 1
ATOM 2141 N N . LYS A 1 259 ? -8.195 -24.641 -17.453 1 94.19 259 LYS A N 1
ATOM 2142 C CA . LYS A 1 259 ? -8.219 -25.469 -18.656 1 94.19 259 LYS A CA 1
ATOM 2143 C C . LYS A 1 259 ? -7.102 -26.516 -18.625 1 94.19 259 LYS A C 1
ATOM 2145 O O . LYS A 1 259 ? -5.953 -26.203 -18.969 1 94.19 259 LYS A O 1
ATOM 2150 N N . GLU A 1 260 ? -7.465 -27.766 -18.422 1 91.19 260 GLU A N 1
ATOM 2151 C CA . GLU A 1 260 ? -6.492 -28.844 -18.266 1 91.19 260 GLU A CA 1
ATOM 2152 C C . GLU A 1 260 ? -5.688 -29.062 -19.547 1 91.19 260 GLU A C 1
ATOM 2154 O O . GLU A 1 260 ? -4.496 -29.375 -19.484 1 91.19 260 GLU A O 1
ATOM 2159 N N . PHE A 1 261 ? -6.246 -28.812 -20.609 1 89.38 261 PHE A N 1
ATOM 2160 C CA . PHE A 1 261 ? -5.609 -29.125 -21.891 1 89.38 261 PHE A CA 1
ATOM 2161 C C . PHE A 1 261 ? -4.453 -28.172 -22.172 1 89.38 261 PHE A C 1
ATOM 2163 O O . PHE A 1 261 ? -3.615 -28.438 -23.031 1 89.38 261 PHE A O 1
ATOM 2170 N N . LYS A 1 262 ? -4.406 -27.062 -21.484 1 90.38 262 LYS A N 1
ATOM 2171 C CA . LYS A 1 262 ? -3.322 -26.109 -21.672 1 90.38 262 LYS A CA 1
ATOM 2172 C C . LYS A 1 262 ? -2.049 -26.578 -20.969 1 90.38 262 LYS A C 1
ATOM 2174 O O . LYS A 1 262 ? -0.959 -26.078 -21.25 1 90.38 262 LYS A O 1
ATOM 2179 N N . LEU A 1 263 ? -2.264 -27.453 -20.047 1 90.06 263 LEU A N 1
ATOM 2180 C CA . LEU A 1 263 ? -1.117 -27.953 -19.297 1 90.06 263 LEU A CA 1
ATOM 2181 C C . LEU A 1 263 ? -0.542 -29.203 -19.953 1 90.06 263 LEU A C 1
ATOM 2183 O O . LEU A 1 263 ? -1.177 -30.266 -19.953 1 90.06 263 LEU A O 1
ATOM 2187 N N . LYS A 1 264 ? 0.651 -29.016 -20.547 1 85.62 264 LYS A N 1
ATOM 2188 C CA . LYS A 1 264 ? 1.274 -30.125 -21.266 1 85.62 264 LYS A CA 1
ATOM 2189 C C . LYS A 1 264 ? 2.355 -30.781 -20.422 1 85.62 264 LYS A C 1
ATOM 2191 O O . LYS A 1 264 ? 3.27 -30.109 -19.922 1 85.62 264 LYS A O 1
ATOM 2196 N N . GLU A 1 265 ? 2.168 -32.094 -20.234 1 86.06 265 GLU A N 1
ATOM 2197 C CA . GLU A 1 265 ? 3.17 -32.875 -19.5 1 86.06 265 GLU A CA 1
ATOM 2198 C C . GLU A 1 265 ? 4.387 -33.156 -20.375 1 86.06 265 GLU A C 1
ATOM 2200 O O . GLU A 1 265 ? 4.266 -33.281 -21.594 1 86.06 265 GLU A O 1
ATOM 2205 N N . MET B 1 1 ? 13.016 -5.461 10.75 1 73.06 1 MET B N 1
ATOM 2206 C CA . MET B 1 1 ? 13.656 -4.367 11.484 1 73.06 1 MET B CA 1
ATOM 2207 C C . MET B 1 1 ? 14.219 -3.326 10.523 1 73.06 1 MET B C 1
ATOM 2209 O O . MET B 1 1 ? 14.672 -3.668 9.43 1 73.06 1 MET B O 1
ATOM 2213 N N . VAL B 1 2 ? 13.945 -2.006 10.781 1 85.69 2 VAL B N 1
ATOM 2214 C CA . VAL B 1 2 ? 14.422 -0.92 9.93 1 85.69 2 VAL B CA 1
ATOM 2215 C C . VAL B 1 2 ? 15.93 -0.764 10.094 1 85.69 2 VAL B C 1
ATOM 2217 O O . VAL B 1 2 ? 16.438 -0.721 11.211 1 85.69 2 VAL B O 1
ATOM 2220 N N . ASP B 1 3 ? 16.688 -0.908 9.023 1 90.5 3 ASP B N 1
ATOM 2221 C CA . ASP B 1 3 ? 18.094 -0.555 9.008 1 90.5 3 ASP B CA 1
ATOM 2222 C C . ASP B 1 3 ? 18.281 0.952 8.844 1 90.5 3 ASP B C 1
ATOM 2224 O O . ASP B 1 3 ? 18.312 1.464 7.723 1 90.5 3 ASP B O 1
ATOM 2228 N N . PHE B 1 4 ? 18.578 1.616 9.906 1 93.69 4 PHE B N 1
ATOM 2229 C CA . PHE B 1 4 ? 18.562 3.074 9.922 1 93.69 4 PHE B CA 1
ATOM 2230 C C . PHE B 1 4 ? 19.734 3.635 9.125 1 93.69 4 PHE B C 1
ATOM 2232 O O . PHE B 1 4 ? 19.609 4.672 8.477 1 93.69 4 PHE B O 1
ATOM 2239 N N . GLU B 1 5 ? 20.828 2.961 9.156 1 93.19 5 GLU B N 1
ATOM 2240 C CA . GLU B 1 5 ? 22.016 3.438 8.453 1 93.19 5 GLU B CA 1
ATOM 2241 C C . GLU B 1 5 ? 21.812 3.418 6.941 1 93.19 5 GLU B C 1
ATOM 2243 O O . GLU B 1 5 ? 21.938 4.445 6.277 1 93.19 5 GLU B O 1
ATOM 2248 N N . TYR B 1 6 ? 21.391 2.316 6.465 1 91.62 6 TYR B N 1
ATOM 2249 C CA . TYR B 1 6 ? 21.188 2.184 5.023 1 91.62 6 TYR B CA 1
ATOM 2250 C C . TYR B 1 6 ? 20.016 3.035 4.559 1 91.62 6 TYR B C 1
ATOM 2252 O O . TYR B 1 6 ? 20.078 3.676 3.506 1 91.62 6 TYR B O 1
ATOM 2260 N N . THR B 1 7 ? 19.016 3.055 5.355 1 94.69 7 THR B N 1
ATOM 2261 C CA . THR B 1 7 ? 17.812 3.795 4.977 1 94.69 7 THR B CA 1
ATOM 2262 C C . THR B 1 7 ? 18.094 5.293 4.93 1 94.69 7 THR B C 1
ATOM 2264 O O . THR B 1 7 ? 17.688 5.98 3.988 1 94.69 7 THR B O 1
ATOM 2267 N N . SER B 1 8 ? 18.828 5.793 5.918 1 95.75 8 SER B N 1
ATOM 2268 C CA . SER B 1 8 ? 19.156 7.215 5.926 1 95.75 8 SER B CA 1
ATOM 2269 C C . SER B 1 8 ? 20.062 7.578 4.754 1 95.75 8 SER B C 1
ATOM 2271 O O . SER B 1 8 ? 19.969 8.672 4.199 1 95.75 8 SER B O 1
ATOM 2273 N N . ALA B 1 9 ? 20.922 6.68 4.387 1 93.88 9 ALA B N 1
ATOM 2274 C CA . ALA B 1 9 ? 21.797 6.902 3.232 1 93.88 9 ALA B CA 1
ATOM 2275 C C . ALA B 1 9 ? 20.984 7.012 1.945 1 93.88 9 ALA B C 1
ATOM 2277 O O . ALA B 1 9 ? 21.297 7.82 1.07 1 93.88 9 ALA B O 1
ATOM 2278 N N . GLU B 1 10 ? 19.969 6.176 1.867 1 93.75 10 GLU B N 1
ATOM 2279 C CA . GLU B 1 10 ? 19.094 6.25 0.7 1 93.75 10 GLU B CA 1
ATOM 2280 C C . GLU B 1 10 ? 18.359 7.586 0.647 1 93.75 10 GLU B C 1
ATOM 2282 O O . GLU B 1 10 ? 18.203 8.172 -0.426 1 93.75 10 GLU B O 1
ATOM 2287 N N . PHE B 1 11 ? 17.906 8 1.79 1 96.31 11 PHE B N 1
ATOM 2288 C CA . PHE B 1 11 ? 17.203 9.281 1.852 1 96.31 11 PHE B CA 1
ATOM 2289 C C . PHE B 1 11 ? 18.141 10.422 1.451 1 96.31 11 PHE B C 1
ATOM 2291 O O . PHE B 1 11 ? 17.703 11.383 0.812 1 96.31 11 PHE B O 1
ATOM 2298 N N . LEU B 1 12 ? 19.359 10.281 1.82 1 94.69 12 LEU B N 1
ATOM 2299 C CA . LEU B 1 12 ? 20.328 11.297 1.439 1 94.69 12 LEU B CA 1
ATOM 2300 C C . LEU B 1 12 ? 20.469 11.383 -0.078 1 94.69 12 LEU B C 1
ATOM 2302 O O . LEU B 1 12 ? 20.562 12.477 -0.638 1 94.69 12 LEU B O 1
ATOM 2306 N N . GLU B 1 13 ? 20.453 10.258 -0.708 1 94.44 13 GLU B N 1
ATOM 2307 C CA . GLU B 1 13 ? 20.547 10.211 -2.164 1 94.44 13 GLU B CA 1
ATOM 2308 C C . GLU B 1 13 ? 19.328 10.852 -2.818 1 94.44 13 GLU B C 1
ATOM 2310 O O . GLU B 1 13 ? 19.438 11.445 -3.893 1 94.44 13 GLU B O 1
ATOM 2315 N N . LEU B 1 14 ? 18.234 10.781 -2.18 1 95.88 14 LEU B N 1
ATOM 2316 C CA . LEU B 1 14 ? 16.969 11.273 -2.74 1 95.88 14 LEU B CA 1
ATOM 2317 C C . LEU B 1 14 ? 16.734 12.727 -2.352 1 95.88 14 LEU B C 1
ATOM 2319 O O . LEU B 1 14 ? 15.844 13.383 -2.898 1 95.88 14 LEU B O 1
ATOM 2323 N N . ALA B 1 15 ? 17.609 13.211 -1.435 1 96.56 15 ALA B N 1
ATOM 2324 C CA . ALA B 1 15 ? 17.469 14.562 -0.91 1 96.56 15 ALA B CA 1
ATOM 2325 C C . ALA B 1 15 ? 18 15.594 -1.896 1 96.56 15 ALA B C 1
ATOM 2327 O O . ALA B 1 15 ? 18.766 16.484 -1.517 1 96.56 15 ALA B O 1
ATOM 2328 N N . SER B 1 16 ? 17.688 15.469 -3.158 1 96.38 16 SER B N 1
ATOM 2329 C CA . SER B 1 16 ? 18.062 16.359 -4.254 1 96.38 16 SER B CA 1
ATOM 2330 C C . SER B 1 16 ? 16.922 16.5 -5.266 1 96.38 16 SER B C 1
ATOM 2332 O O . SER B 1 16 ? 16.5 15.508 -5.855 1 96.38 16 SER B O 1
ATOM 2334 N N . GLU B 1 17 ? 16.516 17.766 -5.383 1 96 17 GLU B N 1
ATOM 2335 C CA . GLU B 1 17 ? 15.438 18.016 -6.328 1 96 17 GLU B CA 1
ATOM 2336 C C . GLU B 1 17 ? 15.789 17.516 -7.723 1 96 17 GLU B C 1
ATOM 2338 O O . GLU B 1 17 ? 14.969 16.859 -8.367 1 96 17 GLU B O 1
ATOM 2343 N N . ILE B 1 18 ? 16.969 17.75 -8.141 1 95.94 18 ILE B N 1
ATOM 2344 C CA . ILE B 1 18 ? 17.375 17.391 -9.492 1 95.94 18 ILE B CA 1
ATOM 2345 C C . ILE B 1 18 ? 17.438 15.875 -9.625 1 95.94 18 ILE B C 1
ATOM 2347 O O . ILE B 1 18 ? 17.062 15.32 -10.664 1 95.94 18 ILE B O 1
ATOM 2351 N N . ARG B 1 19 ? 17.906 15.148 -8.672 1 96.38 19 ARG B N 1
ATOM 2352 C CA . ARG B 1 19 ? 17.969 13.695 -8.75 1 96.38 19 ARG B CA 1
ATOM 2353 C C . ARG B 1 19 ? 16.578 13.078 -8.766 1 96.38 19 ARG B C 1
ATOM 2355 O O . ARG B 1 19 ? 16.344 12.062 -9.43 1 96.38 19 ARG B O 1
ATOM 2362 N N . LEU B 1 20 ? 15.633 13.711 -8 1 96.5 20 LEU B N 1
ATOM 2363 C CA . LEU B 1 20 ? 14.258 13.25 -8.078 1 96.5 20 LEU B CA 1
ATOM 2364 C C . LEU B 1 20 ? 13.688 13.469 -9.477 1 96.5 20 LEU B C 1
ATOM 2366 O O . LEU B 1 20 ? 13.023 12.586 -10.031 1 96.5 20 LEU B O 1
ATOM 2370 N N . LYS B 1 21 ? 13.977 14.641 -9.992 1 96.06 21 LYS B N 1
ATOM 2371 C CA . LYS B 1 21 ? 13.516 14.938 -11.344 1 96.06 21 LYS B CA 1
ATOM 2372 C C . LYS B 1 21 ? 14.078 13.945 -12.352 1 96.06 21 LYS B C 1
ATOM 2374 O O . LYS B 1 21 ? 13.352 13.445 -13.219 1 96.06 21 LYS B O 1
ATOM 2379 N N . ILE B 1 22 ? 15.328 13.695 -12.242 1 96.25 22 ILE B N 1
ATOM 2380 C CA . ILE B 1 22 ? 15.992 12.75 -13.125 1 96.25 22 ILE B CA 1
ATOM 2381 C C . ILE B 1 22 ? 15.336 11.375 -13.008 1 96.25 22 ILE B C 1
ATOM 2383 O O . ILE B 1 22 ? 15.047 10.727 -14.016 1 96.25 22 ILE B O 1
ATOM 2387 N N . LEU B 1 23 ? 15.094 10.914 -11.82 1 95.75 23 LEU B N 1
ATOM 2388 C CA . LEU B 1 23 ? 14.469 9.625 -11.57 1 95.75 23 LEU B CA 1
ATOM 2389 C C . LEU B 1 23 ? 13.133 9.516 -12.305 1 95.75 23 LEU B C 1
ATOM 2391 O O . LEU B 1 23 ? 12.867 8.516 -12.969 1 95.75 23 LEU B O 1
ATOM 2395 N N . PHE B 1 24 ? 12.344 10.516 -12.172 1 95 24 PHE B N 1
ATOM 2396 C CA . PHE B 1 24 ? 11 10.477 -12.734 1 95 24 PHE B CA 1
ATOM 2397 C C . PHE B 1 24 ? 11.039 10.594 -14.25 1 95 24 PHE B C 1
ATOM 2399 O O . PHE B 1 24 ? 10.172 10.062 -14.945 1 95 24 PHE B O 1
ATOM 2406 N N . ASP B 1 25 ? 12.094 11.305 -14.758 1 95.69 25 ASP B N 1
ATOM 2407 C CA . ASP B 1 25 ? 12.281 11.328 -16.203 1 95.69 25 ASP B CA 1
ATOM 2408 C C . ASP B 1 25 ? 12.641 9.945 -16.734 1 95.69 25 ASP B C 1
ATOM 2410 O O . ASP B 1 25 ? 12.148 9.531 -17.797 1 95.69 25 ASP B O 1
ATOM 2414 N N . LEU B 1 26 ? 13.484 9.297 -16.031 1 95.88 26 LEU B N 1
ATOM 2415 C CA . LEU B 1 26 ? 13.984 8 -16.469 1 95.88 26 LEU B CA 1
ATOM 2416 C C . LEU B 1 26 ? 12.898 6.934 -16.344 1 95.88 26 LEU B C 1
ATOM 2418 O O . LEU B 1 26 ? 13.008 5.863 -16.953 1 95.88 26 LEU B O 1
ATOM 2422 N N . ILE B 1 27 ? 11.875 7.191 -15.516 1 93 27 ILE B N 1
ATOM 2423 C CA . ILE B 1 27 ? 10.719 6.305 -15.469 1 93 27 ILE B CA 1
ATOM 2424 C C . ILE B 1 27 ? 10.039 6.273 -16.844 1 93 27 ILE B C 1
ATOM 2426 O O . ILE B 1 27 ? 9.555 5.227 -17.266 1 93 27 ILE B O 1
ATOM 2430 N N . GLN B 1 28 ? 10.047 7.367 -17.469 1 93.25 28 GLN B N 1
ATOM 2431 C CA . GLN B 1 28 ? 9.336 7.512 -18.734 1 93.25 28 GLN B CA 1
ATOM 2432 C C . GLN B 1 28 ? 10.141 6.914 -19.891 1 93.25 28 GLN B C 1
ATOM 2434 O O . GLN B 1 28 ? 9.586 6.234 -20.75 1 93.25 28 GLN B O 1
ATOM 2439 N N . LYS B 1 29 ? 11.367 7.211 -19.891 1 94.31 29 LYS B N 1
ATOM 2440 C CA . LYS B 1 29 ? 12.227 6.707 -20.953 1 94.31 29 LYS B CA 1
ATOM 2441 C C . LYS B 1 29 ? 13.703 6.824 -20.578 1 94.31 29 LYS B C 1
ATOM 2443 O O . LYS B 1 29 ? 14.086 7.723 -19.828 1 94.31 29 LYS B O 1
ATOM 2448 N N . PRO B 1 30 ? 14.43 5.844 -21.141 1 95.75 30 PRO B N 1
ATOM 2449 C CA . PRO B 1 30 ? 15.875 6.02 -20.984 1 95.75 30 PRO B CA 1
ATOM 2450 C C . PRO B 1 30 ? 16.375 7.34 -21.562 1 95.75 30 PRO B C 1
ATOM 2452 O O . PRO B 1 30 ? 15.844 7.816 -22.562 1 95.75 30 PRO B O 1
ATOM 2455 N N . SER B 1 31 ? 17.375 7.926 -20.953 1 96.25 31 SER B N 1
ATOM 2456 C CA . SER B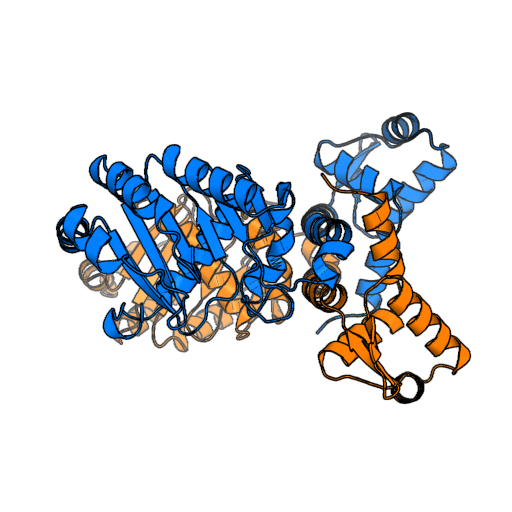 1 31 ? 17.875 9.219 -21.422 1 96.25 31 SER B CA 1
ATOM 2457 C C . SER B 1 31 ? 19.375 9.336 -21.234 1 96.25 31 SER B C 1
ATOM 2459 O O . SER B 1 31 ? 19.969 8.609 -20.422 1 96.25 31 SER B O 1
ATOM 2461 N N . ARG B 1 32 ? 19.938 10.281 -22.031 1 95.31 32 ARG B N 1
ATOM 2462 C CA . ARG B 1 32 ? 21.359 10.586 -21.891 1 95.31 32 ARG B CA 1
ATOM 2463 C C . ARG B 1 32 ? 21.594 11.703 -20.891 1 95.31 32 ARG B C 1
ATOM 2465 O O . ARG B 1 32 ? 20.734 12.57 -20.703 1 95.31 32 ARG B O 1
ATOM 2472 N N . LEU B 1 33 ? 22.781 11.562 -20.312 1 94.69 33 LEU B N 1
ATOM 2473 C CA . LEU B 1 33 ? 23.188 12.586 -19.359 1 94.69 33 LEU B CA 1
ATOM 2474 C C . LEU B 1 33 ? 23.094 13.977 -19.984 1 94.69 33 LEU B C 1
ATOM 2476 O O . LEU B 1 33 ? 22.609 14.906 -19.344 1 94.69 33 LEU B O 1
ATOM 2480 N N . THR B 1 34 ? 23.5 14.141 -21.188 1 94.31 34 THR B N 1
ATOM 2481 C CA . THR B 1 34 ? 23.562 15.43 -21.859 1 94.31 34 THR B CA 1
ATOM 2482 C C . THR B 1 34 ? 22.172 15.977 -22.109 1 94.31 34 THR B C 1
ATOM 2484 O O . THR B 1 34 ? 21.938 17.188 -22 1 94.31 34 THR B O 1
ATOM 2487 N N . THR B 1 35 ? 21.25 15.094 -22.438 1 95.81 35 THR B N 1
ATOM 2488 C CA . THR B 1 35 ? 19.875 15.492 -22.688 1 95.81 35 THR B CA 1
ATOM 2489 C C . THR B 1 35 ? 19.25 16.078 -21.422 1 95.81 35 THR B C 1
ATOM 2491 O O . THR B 1 35 ? 18.609 17.125 -21.484 1 95.81 35 THR B O 1
ATOM 2494 N N . LEU B 1 36 ? 19.5 15.398 -20.312 1 95.88 36 LEU B N 1
ATOM 2495 C CA . LEU B 1 36 ? 18.891 15.844 -19.062 1 95.88 36 LEU B CA 1
ATOM 2496 C C . LEU B 1 36 ? 19.625 17.078 -18.516 1 95.88 36 LEU B C 1
ATOM 2498 O O . LEU B 1 36 ? 19 17.922 -17.875 1 95.88 36 LEU B O 1
ATOM 2502 N N . ALA B 1 37 ? 20.906 17.203 -18.812 1 95.81 37 ALA B N 1
ATOM 2503 C CA . ALA B 1 37 ? 21.641 18.406 -18.438 1 95.81 37 ALA B CA 1
ATOM 2504 C C . ALA B 1 37 ? 21.031 19.641 -19.094 1 95.81 37 ALA B C 1
ATOM 2506 O O . ALA B 1 37 ? 20.859 20.688 -18.453 1 95.81 37 ALA B O 1
ATOM 2507 N N . LYS B 1 38 ? 20.75 19.562 -20.375 1 96.12 38 LYS B N 1
ATOM 2508 C CA . LYS B 1 38 ? 20.141 20.656 -21.125 1 96.12 38 LYS B CA 1
ATOM 2509 C C . LYS B 1 38 ? 18.734 20.953 -20.594 1 96.12 38 LYS B C 1
ATOM 2511 O O . LYS B 1 38 ? 18.375 22.125 -20.422 1 96.12 38 LYS B O 1
ATOM 2516 N N . LYS B 1 39 ? 18.047 19.891 -20.328 1 95.94 39 LYS B N 1
ATOM 2517 C CA . LYS B 1 39 ? 16.672 20.047 -19.891 1 95.94 39 LYS B CA 1
ATOM 2518 C C . LYS B 1 39 ? 16.594 20.828 -18.578 1 95.94 39 LYS B C 1
ATOM 2520 O O . LYS B 1 39 ? 15.711 21.656 -18.391 1 95.94 39 LYS B O 1
ATOM 2525 N N . TYR B 1 40 ? 17.531 20.5 -17.672 1 95.38 40 TYR B N 1
ATOM 2526 C CA . TYR B 1 40 ? 17.469 21.094 -16.344 1 95.38 40 TYR B CA 1
ATOM 2527 C C . TYR B 1 40 ? 18.453 22.25 -16.203 1 95.38 40 TYR B C 1
ATOM 2529 O O . TYR B 1 40 ? 18.609 22.797 -15.117 1 95.38 40 TYR B O 1
ATOM 2537 N N . ASN B 1 41 ? 19.062 22.625 -17.266 1 94.69 41 ASN B N 1
ATOM 2538 C CA . ASN B 1 41 ? 20 23.734 -17.312 1 94.69 41 ASN B CA 1
ATOM 2539 C C . ASN B 1 41 ? 21.062 23.625 -16.203 1 94.69 41 ASN B C 1
ATOM 2541 O O . ASN B 1 41 ? 21.234 24.547 -15.414 1 94.69 41 ASN B O 1
ATOM 2545 N N . VAL B 1 42 ? 21.656 22.469 -16.141 1 94.56 42 VAL B N 1
ATOM 2546 C CA . VAL B 1 42 ? 22.734 22.203 -15.203 1 94.56 42 VAL B CA 1
ATOM 2547 C C . VAL B 1 42 ? 24.031 21.969 -15.953 1 94.56 42 VAL B C 1
ATOM 2549 O O . VAL B 1 42 ? 24.016 21.531 -17.109 1 94.56 42 VAL B O 1
ATOM 2552 N N . SER B 1 43 ? 25.203 22.266 -15.352 1 94.88 43 SER B N 1
ATOM 2553 C CA . SER B 1 43 ? 26.516 22.094 -15.977 1 94.88 43 SER B CA 1
ATOM 2554 C C . SER B 1 43 ? 26.828 20.625 -16.188 1 94.88 43 SER B C 1
ATOM 2556 O O . SER B 1 43 ? 26.312 19.766 -15.484 1 94.88 43 SER B O 1
ATOM 2558 N N . PRO B 1 44 ? 27.656 20.359 -17.109 1 92.94 44 PRO B N 1
ATOM 2559 C CA . PRO B 1 44 ? 28.109 18.984 -17.328 1 92.94 44 PRO B CA 1
ATOM 2560 C C . PRO B 1 44 ? 28.734 18.359 -16.078 1 92.94 44 PRO B C 1
ATOM 2562 O O . PRO B 1 44 ? 28.547 17.172 -15.812 1 92.94 44 PRO B O 1
ATOM 2565 N N . GLN B 1 45 ? 29.422 19.141 -15.398 1 95 45 GLN B N 1
ATOM 2566 C CA . GLN B 1 45 ? 30.062 18.641 -14.18 1 95 45 GLN B CA 1
ATOM 2567 C C . GLN B 1 45 ? 29.016 18.266 -13.141 1 95 45 GLN B C 1
ATOM 2569 O O . GLN B 1 45 ? 29.109 17.203 -12.508 1 95 45 GLN B O 1
ATOM 2574 N N . GLU B 1 46 ? 28.078 19.078 -13 1 95.31 46 GLU B N 1
ATOM 2575 C CA . GLU B 1 46 ? 27.031 18.859 -12.008 1 95.31 46 GLU B CA 1
ATOM 2576 C C . GLU B 1 46 ? 26.188 17.641 -12.359 1 95.31 46 GLU B C 1
ATOM 2578 O O . GLU B 1 46 ? 25.922 16.781 -11.508 1 95.31 46 GLU B O 1
ATOM 2583 N N . ILE B 1 47 ? 25.734 17.594 -13.562 1 95.44 47 ILE B N 1
ATOM 2584 C CA . ILE B 1 47 ? 24.906 16.484 -13.977 1 95.44 47 ILE B CA 1
ATOM 2585 C C . ILE B 1 47 ? 25.688 15.172 -13.867 1 95.44 47 ILE B C 1
ATOM 2587 O O . ILE B 1 47 ? 25.125 14.133 -13.523 1 95.44 47 ILE B O 1
ATOM 2591 N N . HIS B 1 48 ? 26.906 15.18 -14.188 1 95.62 48 HIS B N 1
ATOM 2592 C CA . HIS B 1 48 ? 27.75 13.992 -14.094 1 95.62 48 HIS B CA 1
ATOM 2593 C C . HIS B 1 48 ? 27.875 13.508 -12.648 1 95.62 48 HIS B C 1
ATOM 2595 O O . HIS B 1 48 ? 27.781 12.305 -12.383 1 95.62 48 HIS B O 1
ATOM 2601 N N . ARG B 1 49 ? 28.094 14.438 -11.828 1 96.56 49 ARG B N 1
ATOM 2602 C CA . ARG B 1 49 ? 28.188 14.109 -10.406 1 96.56 49 ARG B CA 1
ATOM 2603 C C . ARG B 1 49 ? 26.906 13.445 -9.906 1 96.56 49 ARG B C 1
ATOM 2605 O O . ARG B 1 49 ? 26.953 12.477 -9.156 1 96.56 49 ARG B O 1
ATOM 2612 N N . ASN B 1 50 ? 25.797 13.992 -10.281 1 96.81 50 ASN B N 1
ATOM 2613 C CA . ASN B 1 50 ? 24.516 13.422 -9.875 1 96.81 50 ASN B CA 1
ATOM 2614 C C . ASN B 1 50 ? 24.312 12.023 -10.438 1 96.81 50 ASN B C 1
ATOM 2616 O O . ASN B 1 50 ? 23.875 11.117 -9.727 1 96.81 50 ASN B O 1
ATOM 2620 N N . PHE B 1 51 ? 24.641 11.852 -11.672 1 96.69 51 PHE B N 1
ATOM 2621 C CA . PHE B 1 51 ? 24.5 10.547 -12.297 1 96.69 51 PHE B CA 1
ATOM 2622 C C . PHE B 1 51 ? 25.422 9.523 -11.648 1 96.69 51 PHE B C 1
ATOM 2624 O O . PHE B 1 51 ? 25.016 8.383 -11.422 1 96.69 51 PHE B O 1
ATOM 2631 N N . GLU B 1 52 ? 26.578 9.953 -11.375 1 96.25 52 GLU B N 1
ATOM 2632 C CA . GLU B 1 52 ? 27.531 9.055 -10.719 1 96.25 52 GLU B CA 1
ATOM 2633 C C . GLU B 1 52 ? 27.016 8.625 -9.352 1 96.25 52 GLU B C 1
ATOM 2635 O O . GLU B 1 52 ? 27.094 7.445 -8.984 1 96.25 52 GLU B O 1
ATOM 2640 N N . ARG B 1 53 ? 26.562 9.523 -8.648 1 96.19 53 ARG B N 1
ATOM 2641 C CA . ARG B 1 53 ? 25.984 9.234 -7.336 1 96.19 53 ARG B CA 1
ATOM 2642 C C . ARG B 1 53 ? 24.812 8.266 -7.457 1 96.19 53 ARG B C 1
ATOM 2644 O O . ARG B 1 53 ? 24.703 7.32 -6.672 1 96.19 53 ARG B O 1
ATOM 2651 N N . MET B 1 54 ? 23.969 8.5 -8.391 1 97 54 MET B N 1
ATOM 2652 C CA . MET B 1 54 ? 22.766 7.688 -8.578 1 97 54 MET B CA 1
ATOM 2653 C C . MET B 1 54 ? 23.125 6.277 -9.031 1 97 54 MET B C 1
ATOM 2655 O O . MET B 1 54 ? 22.469 5.309 -8.648 1 97 54 MET B O 1
ATOM 2659 N N . VAL B 1 55 ? 24.172 6.172 -9.852 1 96.5 55 VAL B N 1
ATOM 2660 C CA . VAL B 1 55 ? 24.656 4.863 -10.273 1 96.5 55 VAL B CA 1
ATOM 2661 C C . VAL B 1 55 ? 25.234 4.117 -9.078 1 96.5 55 VAL B C 1
ATOM 2663 O O . VAL B 1 55 ? 24.922 2.947 -8.852 1 96.5 55 VAL B O 1
ATOM 2666 N N . ASN B 1 56 ? 26.031 4.82 -8.289 1 95.31 56 ASN B N 1
ATOM 2667 C CA . ASN B 1 56 ? 26.688 4.215 -7.133 1 95.31 56 ASN B CA 1
ATOM 2668 C C . ASN B 1 56 ? 25.672 3.771 -6.082 1 95.31 56 ASN B C 1
ATOM 2670 O O . ASN B 1 56 ? 25.906 2.791 -5.371 1 95.31 56 ASN B O 1
ATOM 2674 N N . SER B 1 57 ? 24.531 4.449 -6.027 1 94.69 57 SER B N 1
ATOM 2675 C CA . SER B 1 57 ? 23.5 4.117 -5.059 1 94.69 57 SER B CA 1
ATOM 2676 C C . SER B 1 57 ? 22.578 3.033 -5.594 1 94.69 57 SER B C 1
ATOM 2678 O O . SER B 1 57 ? 21.688 2.555 -4.879 1 94.69 57 SER B O 1
ATOM 2680 N N . GLY B 1 58 ? 22.703 2.697 -6.836 1 95.06 58 GLY B N 1
ATOM 2681 C CA . GLY B 1 58 ? 21.953 1.602 -7.41 1 95.06 58 GLY B CA 1
ATOM 2682 C C . GLY B 1 58 ? 20.609 2.039 -7.973 1 95.06 58 GLY B C 1
ATOM 2683 O O . GLY B 1 58 ? 19.781 1.204 -8.344 1 95.06 58 GLY B O 1
ATOM 2684 N N . LEU B 1 59 ? 20.359 3.305 -8.102 1 96.75 59 LEU B N 1
ATOM 2685 C CA . LEU B 1 59 ? 19.078 3.826 -8.57 1 96.75 59 LEU B CA 1
ATOM 2686 C C . LEU B 1 59 ? 18.984 3.727 -10.094 1 96.75 59 LEU B C 1
ATOM 2688 O O . LEU B 1 59 ? 17.906 3.434 -10.633 1 96.75 59 LEU B O 1
ATOM 2692 N N . ILE B 1 60 ? 20.078 4.027 -10.742 1 97.56 60 ILE B N 1
ATOM 2693 C CA . ILE B 1 60 ? 20.094 3.988 -12.203 1 97.56 60 ILE B CA 1
ATOM 2694 C C . ILE B 1 60 ? 21.312 3.195 -12.688 1 97.56 60 ILE B C 1
ATOM 2696 O O . ILE B 1 60 ? 22.219 2.895 -11.906 1 97.56 60 ILE B O 1
ATOM 2700 N N . ARG B 1 61 ? 21.281 2.807 -13.906 1 96.75 61 ARG B N 1
ATOM 2701 C CA . ARG B 1 61 ? 22.406 2.109 -14.523 1 96.75 61 ARG B CA 1
ATOM 2702 C C . ARG B 1 61 ? 22.688 2.654 -15.922 1 96.75 61 ARG B C 1
ATOM 2704 O O . ARG B 1 61 ? 21.766 3.076 -16.625 1 96.75 61 ARG B O 1
ATOM 2711 N N . LYS B 1 62 ? 23.938 2.613 -16.266 1 95.69 62 LYS B N 1
ATOM 2712 C CA . LYS B 1 62 ? 24.375 3.031 -17.594 1 95.69 62 LYS B CA 1
ATOM 2713 C C . LYS B 1 62 ? 24.328 1.867 -18.578 1 95.69 62 LYS B C 1
ATOM 2715 O O . LYS B 1 62 ? 24.797 0.772 -18.281 1 95.69 62 LYS B O 1
ATOM 2720 N N . GLN B 1 63 ? 23.719 2.18 -19.688 1 93.81 63 GLN B N 1
ATOM 2721 C CA . GLN B 1 63 ? 23.672 1.186 -20.75 1 93.81 63 GLN B CA 1
ATOM 2722 C C . GLN B 1 63 ? 24.812 1.383 -21.734 1 93.81 63 GLN B C 1
ATOM 2724 O O . GLN B 1 63 ? 25.531 2.387 -21.672 1 93.81 63 GLN B O 1
ATOM 2729 N N . GLU B 1 64 ? 25.016 0.422 -22.641 1 88.25 64 GLU B N 1
ATOM 2730 C CA . GLU B 1 64 ? 26.109 0.436 -23.594 1 88.25 64 GLU B CA 1
ATOM 2731 C C . GLU B 1 64 ? 26 1.631 -24.547 1 88.25 64 GLU B C 1
ATOM 2733 O O . GLU B 1 64 ? 27.016 2.184 -24.969 1 88.25 64 GLU B O 1
ATOM 2738 N N . ASN B 1 65 ? 24.891 2.172 -24.859 1 90.62 65 ASN B N 1
ATOM 2739 C CA . ASN B 1 65 ? 24.703 3.27 -25.812 1 90.62 65 ASN B CA 1
ATOM 2740 C C . ASN B 1 65 ? 24.688 4.621 -25.094 1 90.62 65 ASN B C 1
ATOM 2742 O O . ASN B 1 65 ? 24.188 5.605 -25.641 1 90.62 65 ASN B O 1
ATOM 2746 N N . ASN B 1 66 ? 25.156 4.688 -23.875 1 91.44 66 ASN B N 1
ATOM 2747 C CA . ASN B 1 66 ? 25.281 5.891 -23.047 1 91.44 66 ASN B CA 1
ATOM 2748 C C . ASN B 1 66 ? 23.922 6.375 -22.562 1 91.44 66 ASN B C 1
ATOM 2750 O O . ASN B 1 66 ? 23.781 7.535 -22.156 1 91.44 66 ASN B O 1
ATOM 2754 N N . PHE B 1 67 ? 23 5.496 -22.781 1 96 67 PHE B N 1
ATOM 2755 C CA . PHE B 1 67 ? 21.703 5.762 -22.172 1 96 67 PHE B CA 1
ATOM 2756 C C . PHE B 1 67 ? 21.672 5.262 -20.734 1 96 67 PHE B C 1
ATOM 2758 O O . PHE B 1 67 ? 22.359 4.297 -20.391 1 96 67 PHE B O 1
ATOM 2765 N N . TYR B 1 68 ? 20.969 6.023 -19.953 1 97.38 68 TYR B N 1
ATOM 2766 C CA . TYR B 1 68 ? 20.75 5.609 -18.578 1 97.38 68 TYR B CA 1
ATOM 2767 C C . TYR B 1 68 ? 19.297 5.188 -18.359 1 97.38 68 TYR B C 1
ATOM 2769 O O . TYR B 1 68 ? 18.375 5.762 -18.953 1 97.38 68 TYR B O 1
ATOM 2777 N N . THR B 1 69 ? 19.141 4.156 -17.547 1 96.75 69 THR B N 1
ATOM 2778 C CA . THR B 1 69 ? 17.828 3.652 -17.188 1 96.75 69 THR B CA 1
ATOM 2779 C C . THR B 1 69 ? 17.719 3.4 -15.695 1 96.75 69 THR B C 1
ATOM 2781 O O . THR B 1 69 ? 18.734 3.363 -14.992 1 96.75 69 THR B O 1
ATOM 2784 N N . LEU B 1 70 ? 16.516 3.311 -15.234 1 96.25 70 LEU B N 1
ATOM 2785 C CA . LEU B 1 70 ? 16.312 2.943 -13.836 1 96.25 70 LEU B CA 1
ATOM 2786 C C . LEU B 1 70 ? 16.594 1.462 -13.609 1 96.25 70 LEU B C 1
ATOM 2788 O O . LEU B 1 70 ? 16.281 0.63 -14.469 1 96.25 70 LEU B O 1
ATOM 2792 N N . THR B 1 71 ? 17.203 1.195 -12.5 1 95.81 71 THR B N 1
ATOM 2793 C CA . THR B 1 71 ? 17.281 -0.188 -12.047 1 95.81 71 THR B CA 1
ATOM 2794 C C . THR B 1 71 ? 15.961 -0.623 -11.422 1 95.81 71 THR B C 1
ATOM 2796 O O . THR B 1 71 ? 15.039 0.189 -11.266 1 95.81 71 THR B O 1
ATOM 2799 N N . THR B 1 72 ? 15.812 -1.934 -11.086 1 94.75 72 THR B N 1
ATOM 2800 C CA . THR B 1 72 ? 14.648 -2.396 -10.344 1 94.75 72 THR B CA 1
ATOM 2801 C C . THR B 1 72 ? 14.523 -1.655 -9.016 1 94.75 72 THR B C 1
ATOM 2803 O O . THR B 1 72 ? 13.43 -1.251 -8.625 1 94.75 72 THR B O 1
ATOM 2806 N N . PHE B 1 73 ? 15.656 -1.501 -8.383 1 95.81 73 PHE B N 1
ATOM 2807 C CA . PHE B 1 73 ? 15.68 -0.746 -7.133 1 95.81 73 PHE B CA 1
ATOM 2808 C C . PHE B 1 73 ? 15.188 0.679 -7.355 1 95.81 73 PHE B C 1
ATOM 2810 O O . PHE B 1 73 ? 14.297 1.152 -6.641 1 95.81 73 PHE B O 1
ATOM 2817 N N . GLY B 1 74 ? 15.727 1.319 -8.375 1 95.44 74 GLY B N 1
ATOM 2818 C CA . GLY B 1 74 ? 15.336 2.684 -8.688 1 95.44 74 GLY B CA 1
ATOM 2819 C C . GLY B 1 74 ? 13.859 2.826 -9 1 95.44 74 GLY B C 1
ATOM 2820 O O . GLY B 1 74 ? 13.203 3.754 -8.523 1 95.44 74 GLY B O 1
ATOM 2821 N N . ARG B 1 75 ? 13.352 1.932 -9.742 1 93.81 75 ARG B N 1
ATOM 2822 C CA . ARG B 1 75 ? 11.938 1.95 -10.102 1 93.81 75 ARG B CA 1
ATOM 2823 C C . ARG B 1 75 ? 11.055 1.761 -8.875 1 93.81 75 ARG B C 1
ATOM 2825 O O . ARG B 1 75 ? 10.039 2.445 -8.719 1 93.81 75 ARG B O 1
ATOM 2832 N N . SER B 1 76 ? 11.445 0.856 -8.055 1 94.25 76 SER B N 1
ATOM 2833 C CA . SER B 1 76 ? 10.68 0.574 -6.84 1 94.25 76 SER B CA 1
ATOM 2834 C C . SER B 1 76 ? 10.688 1.767 -5.891 1 94.25 76 SER B C 1
ATOM 2836 O O . SER B 1 76 ? 9.648 2.123 -5.328 1 94.25 76 SER B O 1
ATOM 2838 N N . ILE B 1 77 ? 11.805 2.363 -5.73 1 94.19 77 ILE B N 1
ATOM 2839 C CA . ILE B 1 77 ? 11.938 3.553 -4.895 1 94.19 77 ILE B CA 1
ATOM 2840 C C . ILE B 1 77 ? 11.039 4.664 -5.426 1 94.19 77 ILE B C 1
ATOM 2842 O O . ILE B 1 77 ? 10.352 5.336 -4.656 1 94.19 77 ILE B O 1
ATOM 2846 N N . SER B 1 78 ? 11.008 4.836 -6.703 1 93 78 SER B N 1
ATOM 2847 C CA . SER B 1 78 ? 10.203 5.883 -7.324 1 93 78 SER B CA 1
ATOM 2848 C C . SER B 1 78 ? 8.727 5.715 -6.992 1 93 78 SER B C 1
ATOM 2850 O O . SER B 1 78 ? 8.016 6.699 -6.793 1 93 78 SER B O 1
ATOM 2852 N N . THR B 1 79 ? 8.297 4.492 -6.898 1 90.12 79 THR B N 1
ATOM 2853 C CA . THR B 1 79 ? 6.898 4.215 -6.598 1 90.12 79 THR B CA 1
ATOM 2854 C C . THR B 1 79 ? 6.555 4.652 -5.176 1 90.12 79 THR B C 1
ATOM 2856 O O . THR B 1 79 ? 5.41 5.012 -4.891 1 90.12 79 THR B O 1
ATOM 2859 N N . GLN B 1 80 ? 7.547 4.641 -4.34 1 93 80 GLN B N 1
ATOM 2860 C CA . GLN B 1 80 ? 7.332 5.004 -2.941 1 93 80 GLN B CA 1
ATOM 2861 C C . GLN B 1 80 ? 7.324 6.52 -2.76 1 93 80 GLN B C 1
ATOM 2863 O O . GLN B 1 80 ? 6.715 7.035 -1.82 1 93 80 GLN B O 1
ATOM 2868 N N . ILE B 1 81 ? 7.879 7.227 -3.666 1 94.19 81 ILE B N 1
ATOM 2869 C CA . ILE B 1 81 ? 8.086 8.664 -3.535 1 94.19 81 ILE B CA 1
ATOM 2870 C C . ILE B 1 81 ? 6.734 9.383 -3.561 1 94.19 81 ILE B C 1
ATOM 2872 O O . ILE B 1 81 ? 6.547 10.391 -2.877 1 94.19 81 ILE B O 1
ATOM 2876 N N . HIS B 1 82 ? 5.754 8.805 -4.172 1 91.19 82 HIS B N 1
ATOM 2877 C CA . HIS B 1 82 ? 4.434 9.422 -4.262 1 91.19 82 HIS B CA 1
ATOM 2878 C C . HIS B 1 82 ? 3.807 9.578 -2.883 1 91.19 82 HIS B C 1
ATOM 2880 O O . HIS B 1 82 ? 3.113 10.562 -2.619 1 91.19 82 HIS B O 1
ATOM 2886 N N . SER B 1 83 ? 4.027 8.609 -2.035 1 93.75 83 SER B N 1
ATOM 2887 C CA . SER B 1 83 ? 3.482 8.68 -0.685 1 93.75 83 SER B CA 1
ATOM 2888 C C . SER B 1 83 ? 4.086 9.852 0.091 1 93.75 83 SER B C 1
ATOM 2890 O O . SER B 1 83 ? 3.371 10.578 0.782 1 93.75 83 SER B O 1
ATOM 2892 N N . PHE B 1 84 ? 5.375 10.055 -0.083 1 93.81 84 PHE B N 1
ATOM 2893 C CA . PHE B 1 84 ? 6.051 11.156 0.591 1 93.81 84 PHE B CA 1
ATOM 2894 C C . PHE B 1 84 ? 5.574 12.5 0.05 1 93.81 84 PHE B C 1
ATOM 2896 O O . PHE B 1 84 ? 5.34 13.438 0.817 1 93.81 84 PHE B O 1
ATOM 2903 N N . SER B 1 85 ? 5.488 12.516 -1.248 1 93.94 85 SER B N 1
ATOM 2904 C CA . SER B 1 85 ? 5.039 13.75 -1.88 1 93.94 85 SER B CA 1
ATOM 2905 C C . SER B 1 85 ? 3.631 14.125 -1.428 1 93.94 85 SER B C 1
ATOM 2907 O O . SER B 1 85 ? 3.369 15.281 -1.085 1 93.94 85 SER B O 1
ATOM 2909 N N . TYR B 1 86 ? 2.73 13.117 -1.379 1 94.5 86 TYR B N 1
ATOM 2910 C CA . TYR B 1 86 ? 1.358 13.344 -0.939 1 94.5 86 TYR B CA 1
ATOM 2911 C C . TYR B 1 86 ? 1.324 13.883 0.487 1 94.5 86 TYR B C 1
ATOM 2913 O O . TYR B 1 86 ? 0.627 14.859 0.772 1 94.5 86 TYR B O 1
ATOM 2921 N N . LEU B 1 87 ? 2.053 13.273 1.358 1 94.38 87 LEU B N 1
ATOM 2922 C CA . LEU B 1 87 ? 2.074 13.672 2.764 1 94.38 87 LEU B CA 1
ATOM 2923 C C . LEU B 1 87 ? 2.654 15.07 2.926 1 94.38 87 LEU B C 1
ATOM 2925 O O . LEU B 1 87 ? 2.119 15.883 3.686 1 94.38 87 LEU B O 1
ATOM 2929 N N . SER B 1 88 ? 3.693 15.297 2.207 1 93.06 88 SER B N 1
ATOM 2930 C CA . SER B 1 88 ? 4.336 16.609 2.285 1 93.06 88 SER B CA 1
ATOM 2931 C C . SER B 1 88 ? 3.402 17.703 1.805 1 93.06 88 SER B C 1
ATOM 2933 O O . SER B 1 88 ? 3.342 18.781 2.408 1 93.06 88 SER B O 1
ATOM 2935 N N . GLN B 1 89 ? 2.707 17.438 0.788 1 92.44 89 GLN B N 1
ATOM 2936 C CA . GLN B 1 89 ? 1.795 18.406 0.207 1 92.44 89 GLN B CA 1
ATOM 2937 C C . GLN B 1 89 ? 0.607 18.672 1.129 1 92.44 89 GLN B C 1
ATOM 2939 O O . GLN B 1 89 ? -0.027 19.719 1.052 1 92.44 89 GLN B O 1
ATOM 2944 N N . ASN B 1 90 ? 0.337 17.75 1.97 1 93.62 90 ASN B N 1
ATOM 2945 C CA . ASN B 1 90 ? -0.846 17.875 2.818 1 93.62 90 ASN B CA 1
ATOM 2946 C C . ASN B 1 90 ? -0.468 18.078 4.281 1 93.62 90 ASN B C 1
ATOM 2948 O O . ASN B 1 90 ? -1.25 17.766 5.18 1 93.62 90 ASN B O 1
ATOM 2952 N N . LYS B 1 91 ? 0.676 18.578 4.539 1 93.06 91 LYS B N 1
ATOM 2953 C CA . LYS B 1 91 ? 1.148 18.812 5.902 1 93.06 91 LYS B CA 1
ATOM 2954 C C . LYS B 1 91 ? 0.197 19.75 6.66 1 93.06 91 LYS B C 1
ATOM 2956 O O . LYS B 1 91 ? -0.102 19.5 7.832 1 93.06 91 LYS B O 1
ATOM 2961 N N . LYS B 1 92 ? -0.208 20.828 6.02 1 93.31 92 LYS B N 1
ATOM 2962 C CA . LYS B 1 92 ? -1.121 21.766 6.668 1 93.31 92 LYS B CA 1
ATOM 2963 C C . LYS B 1 92 ? -2.432 21.078 7.051 1 93.31 92 LYS B C 1
ATOM 2965 O O . LYS B 1 92 ? -2.932 21.266 8.164 1 93.31 92 LYS B O 1
ATOM 2970 N N . TYR B 1 93 ? -3 20.312 6.121 1 95.44 93 TYR B N 1
ATOM 2971 C CA . TYR B 1 93 ? -4.223 19.562 6.375 1 95.44 93 TYR B CA 1
ATOM 2972 C C . TYR B 1 93 ? -4.051 18.625 7.574 1 95.44 93 TYR B C 1
ATOM 2974 O O . TYR B 1 93 ? -4.949 18.516 8.414 1 95.44 93 TYR B O 1
ATOM 2982 N N . LEU B 1 94 ? -2.836 18.062 7.711 1 95.06 94 LEU B N 1
ATOM 2983 C CA . LEU B 1 94 ? -2.576 17.047 8.719 1 95.06 94 LEU B CA 1
ATOM 2984 C C . LEU B 1 94 ? -2.369 17.672 10.094 1 95.06 94 LEU B C 1
ATOM 2986 O O . LEU B 1 94 ? -2.293 16.969 11.102 1 95.06 94 LEU B O 1
ATOM 2990 N N . GLN B 1 95 ? -2.293 18.984 10.125 1 93.44 95 GLN B N 1
ATOM 2991 C CA . GLN B 1 95 ? -2.209 19.656 11.414 1 93.44 95 GLN B CA 1
ATOM 2992 C C . GLN B 1 95 ? -3.537 19.594 12.156 1 93.44 95 GLN B C 1
ATOM 2994 O O . GLN B 1 95 ? -3.562 19.609 13.391 1 93.44 95 GLN B O 1
ATOM 2999 N N . THR B 1 96 ? -4.625 19.484 11.336 1 95.44 96 THR B N 1
ATOM 3000 C CA . THR B 1 96 ? -5.945 19.516 11.961 1 95.44 96 THR B CA 1
ATOM 3001 C C . THR B 1 96 ? -6.715 18.234 11.68 1 95.44 96 THR B C 1
ATOM 3003 O O . THR B 1 96 ? -7.863 18.094 12.094 1 95.44 96 THR B O 1
ATOM 3006 N N . HIS B 1 97 ? -6.105 17.375 10.922 1 96.94 97 HIS B N 1
ATOM 3007 C CA . HIS B 1 97 ? -6.715 16.094 10.578 1 96.94 97 HIS B CA 1
ATOM 3008 C C . HIS B 1 97 ? -5.746 14.945 10.805 1 96.94 97 HIS B C 1
ATOM 3010 O O . HIS B 1 97 ? -4.539 15.156 10.953 1 96.94 97 HIS B O 1
ATOM 3016 N N . ASP B 1 98 ? -6.238 13.773 10.883 1 94.31 98 ASP B N 1
ATOM 3017 C CA . ASP B 1 98 ? -5.426 12.562 10.914 1 94.31 98 ASP B CA 1
ATOM 3018 C C . ASP B 1 98 ? -6.07 11.445 10.102 1 94.31 98 ASP B C 1
ATOM 3020 O O . ASP B 1 98 ? -7.023 11.68 9.359 1 94.31 98 ASP B O 1
ATOM 3024 N N . PHE B 1 99 ? -5.48 10.281 10.086 1 94.75 99 PHE B N 1
ATOM 3025 C CA . PHE B 1 99 ? -5.949 9.195 9.234 1 94.75 99 PHE B CA 1
ATOM 3026 C C . PHE B 1 99 ? -6.812 8.219 10.023 1 94.75 99 PHE B C 1
ATOM 3028 O O . PHE B 1 99 ? -7.195 7.164 9.508 1 94.75 99 PHE B O 1
ATOM 3035 N N . GLY B 1 100 ? -7.074 8.586 11.258 1 92.19 100 GLY B N 1
ATOM 3036 C CA . GLY B 1 100 ? -7.891 7.707 12.078 1 92.19 100 GLY B CA 1
ATOM 3037 C C . GLY B 1 100 ? -7.254 6.348 12.32 1 92.19 100 GLY B C 1
ATOM 3038 O O . GLY B 1 100 ? -6.031 6.242 12.438 1 92.19 100 GLY B O 1
ATOM 3039 N N . ASN B 1 101 ? -8.062 5.398 12.508 1 89.44 101 ASN B N 1
ATOM 3040 C CA . ASN B 1 101 ? -7.582 4.047 12.789 1 89.44 101 ASN B CA 1
ATOM 3041 C C . ASN B 1 101 ? -7.555 3.188 11.531 1 89.44 101 ASN B C 1
ATOM 3043 O O . ASN B 1 101 ? -7.934 2.016 11.57 1 89.44 101 ASN B O 1
ATOM 3047 N N . ILE B 1 102 ? -7.121 3.812 10.469 1 94.12 102 ILE B N 1
ATOM 3048 C CA . ILE B 1 102 ? -7.098 3.02 9.25 1 94.12 102 ILE B CA 1
ATOM 3049 C C . ILE B 1 102 ? -6.051 1.914 9.367 1 94.12 102 ILE B C 1
ATOM 3051 O O . ILE B 1 102 ? -5 2.111 9.984 1 94.12 102 ILE B O 1
ATOM 3055 N N . PRO B 1 103 ? -6.344 0.74 8.789 1 93.81 103 PRO B N 1
ATOM 3056 C CA . PRO B 1 103 ? -5.332 -0.319 8.766 1 93.81 103 PRO B CA 1
ATOM 3057 C C . PRO B 1 103 ? -4.039 0.119 8.086 1 93.81 103 PRO B C 1
ATOM 3059 O O . PRO B 1 103 ? -4.078 0.876 7.109 1 93.81 103 PRO B O 1
ATOM 3062 N N . PRO B 1 104 ? -2.889 -0.366 8.555 1 91.62 104 PRO B N 1
ATOM 3063 C CA . PRO B 1 104 ? -1.583 0.042 8.031 1 91.62 104 PRO B CA 1
ATOM 3064 C C . PRO B 1 104 ? -1.464 -0.153 6.52 1 91.62 104 PRO B C 1
ATOM 3066 O O . PRO B 1 104 ? -0.806 0.64 5.84 1 91.62 104 PRO B O 1
ATOM 3069 N N . LYS B 1 105 ? -2.125 -1.195 5.988 1 94.25 105 LYS B N 1
ATOM 3070 C CA . LYS B 1 105 ? -2.002 -1.472 4.559 1 94.25 105 LYS B CA 1
ATOM 3071 C C . LYS B 1 105 ? -2.543 -0.314 3.727 1 94.25 105 LYS B C 1
ATOM 3073 O O . LYS B 1 105 ? -2.047 -0.045 2.631 1 94.25 105 LYS B O 1
ATOM 3078 N N . PHE B 1 106 ? -3.504 0.431 4.242 1 96.5 106 PHE B N 1
ATOM 3079 C CA . PHE B 1 106 ? -4.055 1.566 3.514 1 96.5 106 PHE B CA 1
ATOM 3080 C C . PHE B 1 106 ? -3.178 2.801 3.688 1 96.5 106 PHE B C 1
ATOM 3082 O O . PHE B 1 106 ? -3.064 3.621 2.775 1 96.5 106 PHE B O 1
ATOM 3089 N N . LEU B 1 107 ? -2.605 2.916 4.902 1 94.38 107 LEU B N 1
ATOM 3090 C CA . LEU B 1 107 ? -1.68 4.02 5.137 1 94.38 107 LEU B CA 1
ATOM 3091 C C . LEU B 1 107 ? -0.438 3.881 4.262 1 94.38 107 LEU B C 1
ATOM 3093 O O . LEU B 1 107 ? 0.097 4.879 3.773 1 94.38 107 LEU B O 1
ATOM 3097 N N . ARG B 1 108 ? -0.006 2.748 4.043 1 93.75 108 ARG B N 1
ATOM 3098 C CA . ARG B 1 108 ? 1.153 2.502 3.189 1 93.75 108 ARG B CA 1
ATOM 3099 C C . ARG B 1 108 ? 0.851 2.855 1.738 1 93.75 108 ARG B C 1
ATOM 3101 O O . ARG B 1 108 ? 1.764 3.146 0.961 1 93.75 108 ARG B O 1
ATOM 3108 N N . ARG B 1 109 ? -0.427 2.846 1.395 1 96 109 ARG B N 1
ATOM 3109 C CA . ARG B 1 109 ? -0.858 3.166 0.038 1 96 109 ARG B CA 1
ATOM 3110 C C . ARG B 1 109 ? -1.351 4.605 -0.054 1 96 109 ARG B C 1
ATOM 3112 O O . ARG B 1 109 ? -2.1 4.953 -0.97 1 96 109 ARG B O 1
ATOM 3119 N N . ILE B 1 110 ? -0.917 5.445 0.882 1 95.25 110 ILE B N 1
ATOM 3120 C CA . ILE B 1 110 ? -1.484 6.785 0.956 1 95.25 110 ILE B CA 1
ATOM 3121 C C . ILE B 1 110 ? -1.137 7.562 -0.312 1 95.25 110 ILE B C 1
ATOM 3123 O O . ILE B 1 110 ? -1.854 8.492 -0.694 1 95.25 110 ILE B O 1
ATOM 3127 N N . GLY B 1 111 ? -0.087 7.172 -0.994 1 93.5 111 GLY B N 1
ATOM 3128 C CA . GLY B 1 111 ? 0.293 7.805 -2.248 1 93.5 111 GLY B CA 1
ATOM 3129 C C . GLY B 1 111 ? -0.75 7.645 -3.338 1 93.5 111 GLY B C 1
ATOM 3130 O O . GLY B 1 111 ? -0.77 8.414 -4.301 1 93.5 111 GLY B O 1
ATOM 3131 N N . ASP B 1 112 ? -1.605 6.641 -3.248 1 95.81 112 ASP B N 1
ATOM 3132 C CA . ASP B 1 112 ? -2.666 6.406 -4.227 1 95.81 112 ASP B CA 1
ATOM 3133 C C . ASP B 1 112 ? -3.684 7.543 -4.211 1 95.81 112 ASP B C 1
ATOM 3135 O O . ASP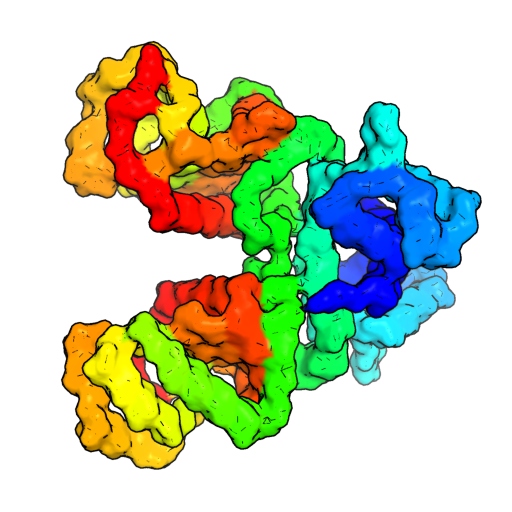 B 1 112 ? -4.473 7.691 -5.148 1 95.81 112 ASP B O 1
ATOM 3139 N N . LEU B 1 113 ? -3.588 8.398 -3.191 1 96.38 113 LEU B N 1
ATOM 3140 C CA . LEU B 1 113 ? -4.559 9.477 -3.047 1 96.38 113 LEU B CA 1
ATOM 3141 C C . LEU B 1 113 ? -4.027 10.773 -3.66 1 96.38 113 LEU B C 1
ATOM 3143 O O . LEU B 1 113 ? -4.684 11.812 -3.588 1 96.38 113 LEU B O 1
ATOM 3147 N N . SER B 1 114 ? -2.91 10.703 -4.266 1 93.38 114 SER B N 1
ATOM 3148 C CA . SER B 1 114 ? -2.176 11.898 -4.684 1 93.38 114 SER B CA 1
ATOM 3149 C C . SER B 1 114 ? -2.953 12.68 -5.734 1 93.38 114 SER B C 1
ATOM 3151 O O . SER B 1 114 ? -2.924 13.914 -5.742 1 93.38 114 SER B O 1
ATOM 3153 N N . ASN B 1 115 ? -3.6 11.961 -6.652 1 93.94 115 ASN B N 1
ATOM 3154 C CA . ASN B 1 115 ? -4.34 12.641 -7.715 1 93.94 115 ASN B CA 1
ATOM 3155 C C . ASN B 1 115 ? -5.766 12.969 -7.281 1 93.94 115 ASN B C 1
ATOM 3157 O O . ASN B 1 115 ? -6.727 12.453 -7.855 1 93.94 115 ASN B O 1
ATOM 3161 N N . SER B 1 116 ? -5.875 13.836 -6.316 1 96.38 116 SER B N 1
ATOM 3162 C CA . SER B 1 116 ? -7.172 14.258 -5.797 1 96.38 116 SER B CA 1
ATOM 3163 C C . SER B 1 116 ? -7.195 15.758 -5.508 1 96.38 116 SER B C 1
ATOM 3165 O O . SER B 1 116 ? -6.148 16.406 -5.496 1 96.38 116 SER B O 1
ATOM 3167 N N . LYS B 1 117 ? -8.305 16.281 -5.422 1 95.56 117 LYS B N 1
ATOM 3168 C CA . LYS B 1 117 ? -8.508 17.688 -5.074 1 95.56 117 LYS B CA 1
ATOM 3169 C C . LYS B 1 117 ? -9.312 17.812 -3.781 1 95.56 117 LYS B C 1
ATOM 3171 O O . LYS B 1 117 ? -10.312 17.125 -3.59 1 95.56 117 LYS B O 1
ATOM 3176 N N . GLU B 1 118 ? -8.828 18.656 -2.975 1 96.62 118 GLU B N 1
ATOM 3177 C CA . GLU B 1 118 ? -9.578 18.938 -1.755 1 96.62 118 GLU B CA 1
ATOM 3178 C C . GLU B 1 118 ? -10.68 19.969 -2.012 1 96.62 118 GLU B C 1
ATOM 3180 O O . GLU B 1 118 ? -10.422 21.047 -2.535 1 96.62 118 GLU B O 1
ATOM 3185 N N . ILE B 1 119 ? -11.836 19.562 -1.664 1 97.31 119 ILE B N 1
ATOM 3186 C CA . ILE B 1 119 ? -13 20.438 -1.7 1 97.31 119 ILE B CA 1
ATOM 3187 C C . ILE B 1 119 ? -13.328 20.922 -0.289 1 97.31 119 ILE B C 1
ATOM 3189 O O . ILE B 1 119 ? -13.523 20.125 0.623 1 97.31 119 ILE B O 1
ATOM 3193 N N . VAL B 1 120 ? -13.375 22.234 -0.204 1 97 120 VAL B N 1
ATOM 3194 C CA . VAL B 1 120 ? -13.602 22.797 1.127 1 97 120 VAL B CA 1
ATOM 3195 C C . VAL B 1 120 ? -14.93 23.547 1.157 1 97 120 VAL B C 1
ATOM 3197 O O . VAL B 1 120 ? -15.227 24.328 0.259 1 97 120 VAL B O 1
ATOM 3200 N N . GLY B 1 121 ? -15.703 23.297 2.23 1 96.62 121 GLY B N 1
ATOM 3201 C CA . GLY B 1 121 ? -17.016 23.891 2.41 1 96.62 121 GLY B CA 1
ATOM 3202 C C . GLY B 1 121 ? -18.156 22.891 2.359 1 96.62 121 GLY B C 1
ATOM 3203 O O . GLY B 1 121 ? -18.219 22.078 1.436 1 96.62 121 GLY B O 1
ATOM 3204 N N . VAL B 1 122 ? -19 22.969 3.24 1 94.56 122 VAL B N 1
ATOM 3205 C CA . VAL B 1 122 ? -20.062 21.984 3.398 1 94.56 122 VAL B CA 1
ATOM 3206 C C . VAL B 1 122 ? -20.938 21.953 2.141 1 94.56 122 VAL B C 1
ATOM 3208 O O . VAL B 1 122 ? -21.297 20.891 1.653 1 94.56 122 VAL B O 1
ATOM 3211 N N . SER B 1 123 ? -21.203 23.062 1.639 1 95.5 123 SER B N 1
ATOM 3212 C CA . SER B 1 123 ? -22.047 23.141 0.449 1 95.5 123 SER B CA 1
ATOM 3213 C C . SER B 1 123 ? -21.375 22.469 -0.744 1 95.5 123 SER B C 1
ATOM 3215 O O . SER B 1 123 ? -22.031 21.719 -1.482 1 95.5 123 SER B O 1
ATOM 3217 N N . LYS B 1 124 ? -20.125 22.766 -0.9 1 97.19 124 LYS B N 1
ATOM 3218 C CA . LYS B 1 124 ? -19.375 22.172 -2.01 1 97.19 124 LYS B CA 1
ATOM 3219 C C . LYS B 1 124 ? -19.219 20.672 -1.836 1 97.19 124 LYS B C 1
ATOM 3221 O O . LYS B 1 124 ? -19.297 19.906 -2.809 1 97.19 124 LYS B O 1
ATOM 3226 N N . VAL B 1 125 ? -19.031 20.25 -0.625 1 96.56 125 VAL B N 1
ATOM 3227 C CA . VAL B 1 125 ? -18.922 18.828 -0.312 1 96.56 125 VAL B CA 1
ATOM 3228 C C . VAL B 1 125 ? -20.234 18.141 -0.663 1 96.56 125 VAL B C 1
ATOM 3230 O O . VAL B 1 125 ? -20.234 17.094 -1.331 1 96.56 125 VAL B O 1
ATOM 3233 N N . LEU B 1 126 ? -21.328 18.75 -0.275 1 95.94 126 LEU B N 1
ATOM 3234 C CA . LEU B 1 126 ? -22.641 18.156 -0.541 1 95.94 126 LEU B CA 1
ATOM 3235 C C . LEU B 1 126 ? -22.906 18.094 -2.039 1 95.94 126 LEU B C 1
ATOM 3237 O O . LEU B 1 126 ? -23.469 17.109 -2.535 1 95.94 126 LEU B O 1
ATOM 3241 N N . GLU B 1 127 ? -22.531 19.109 -2.68 1 97 127 GLU B N 1
ATOM 3242 C CA . GLU B 1 127 ? -22.734 19.141 -4.125 1 97 127 GLU B CA 1
ATOM 3243 C C . GLU B 1 127 ? -21.906 18.047 -4.812 1 97 127 GLU B C 1
ATOM 3245 O O . GLU B 1 127 ? -22.375 17.422 -5.766 1 97 127 GLU B O 1
ATOM 3250 N N . THR B 1 128 ? -20.688 17.906 -4.324 1 97.75 128 THR B N 1
ATOM 3251 C CA . THR B 1 128 ? -19.828 16.859 -4.867 1 97.75 128 THR B CA 1
ATOM 3252 C C . THR B 1 128 ? -20.406 15.484 -4.555 1 97.75 128 THR B C 1
ATOM 3254 O O . THR B 1 128 ? -20.344 14.578 -5.395 1 97.75 128 THR B O 1
ATOM 3257 N N . TRP B 1 129 ? -20.938 15.359 -3.41 1 97.56 129 TRP B N 1
ATOM 3258 C CA . TRP B 1 129 ? -21.609 14.133 -3 1 97.56 129 TRP B CA 1
ATOM 3259 C C . TRP B 1 129 ? -22.766 13.805 -3.947 1 97.56 129 TRP B C 1
ATOM 3261 O O . TRP B 1 129 ? -22.844 12.695 -4.469 1 97.56 129 TRP B O 1
ATOM 3271 N N . LYS B 1 130 ? -23.531 14.758 -4.234 1 97.44 130 LYS B N 1
ATOM 3272 C CA . LYS B 1 130 ? -24.641 14.594 -5.16 1 97.44 130 LYS B CA 1
ATOM 3273 C C . LYS B 1 130 ? -24.141 14.227 -6.555 1 97.44 130 LYS B C 1
ATOM 3275 O O . LYS B 1 130 ? -24.75 13.391 -7.234 1 97.44 130 LYS B O 1
ATOM 3280 N N . LYS B 1 131 ? -23.125 14.875 -6.875 1 98 131 LYS B N 1
ATOM 3281 C CA . LYS B 1 131 ? -22.547 14.602 -8.18 1 98 131 LYS B CA 1
ATOM 3282 C C . LYS B 1 131 ? -22.141 13.133 -8.305 1 98 131 LYS B C 1
ATOM 3284 O O . LYS B 1 131 ? -22.391 12.5 -9.336 1 98 131 LYS B O 1
ATOM 3289 N N . ILE B 1 132 ? -21.562 12.562 -7.281 1 98.25 132 ILE B N 1
ATOM 3290 C CA . ILE B 1 132 ? -21.141 11.164 -7.281 1 98.25 132 ILE B CA 1
ATOM 3291 C C . ILE B 1 132 ? -22.375 10.266 -7.43 1 98.25 132 ILE B C 1
ATOM 3293 O O . ILE B 1 132 ? -22.375 9.32 -8.227 1 98.25 132 ILE B O 1
ATOM 3297 N N . TYR B 1 133 ? -23.406 10.602 -6.742 1 97.88 133 TYR B N 1
ATOM 3298 C CA . TYR B 1 133 ? -24.641 9.828 -6.855 1 97.88 133 TYR B CA 1
ATOM 3299 C C . TYR B 1 133 ? -25.219 9.938 -8.258 1 97.88 133 TYR B C 1
ATOM 3301 O O . TYR B 1 133 ? -25.594 8.922 -8.859 1 97.88 133 TYR B O 1
ATOM 3309 N N . ARG B 1 134 ? -25.203 11.117 -8.773 1 97.38 134 ARG B N 1
ATOM 3310 C CA . ARG B 1 134 ? -25.859 11.398 -10.047 1 97.38 134 ARG B CA 1
ATOM 3311 C C . ARG B 1 134 ? -25.141 10.703 -11.195 1 97.38 134 ARG B C 1
ATOM 3313 O O . ARG B 1 134 ? -25.781 10.328 -12.188 1 97.38 134 ARG B O 1
ATOM 3320 N N . THR B 1 135 ? -23.938 10.5 -11.047 1 97.94 135 THR B N 1
ATOM 3321 C CA . THR B 1 135 ? -23.156 9.977 -12.164 1 97.94 135 THR B CA 1
ATOM 3322 C C . THR B 1 135 ? -22.969 8.469 -12.031 1 97.94 135 THR B C 1
ATOM 3324 O O . THR B 1 135 ? -22.266 7.855 -12.836 1 97.94 135 THR B O 1
ATOM 3327 N N . SER B 1 136 ? -23.562 7.898 -11.055 1 98.06 136 SER B N 1
ATOM 3328 C CA . SER B 1 136 ? -23.422 6.461 -10.836 1 98.06 136 SER B CA 1
ATOM 3329 C C . SER B 1 136 ? -24.25 5.664 -11.844 1 98.06 136 SER B C 1
ATOM 3331 O O . SER B 1 136 ? -25.422 5.992 -12.094 1 98.06 136 SER B O 1
ATOM 3333 N N . ASP B 1 137 ? -23.656 4.602 -12.383 1 96.88 137 ASP B N 1
ATOM 3334 C CA . ASP B 1 137 ? -24.344 3.713 -13.32 1 96.88 137 ASP B CA 1
ATOM 3335 C C . ASP B 1 137 ? -24.406 2.287 -12.773 1 96.88 137 ASP B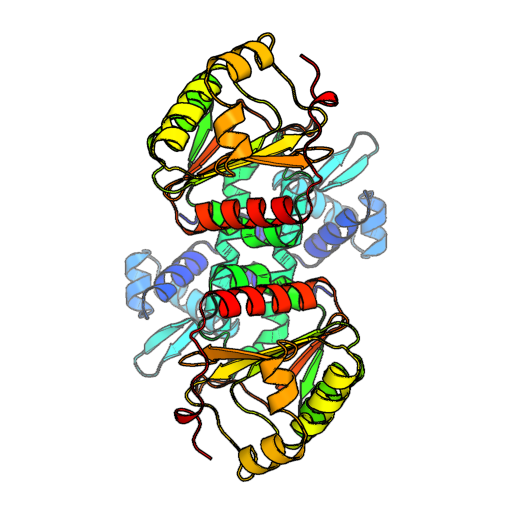 C 1
ATOM 3337 O O . ASP B 1 137 ? -25.312 1.524 -13.125 1 96.88 137 ASP B O 1
ATOM 3341 N N . GLU B 1 138 ? -23.5 1.926 -12 1 97.94 138 GLU B N 1
ATOM 3342 C CA . GLU B 1 138 ? -23.391 0.535 -11.57 1 97.94 138 GLU B CA 1
ATOM 3343 C C . GLU B 1 138 ? -23.609 0.404 -10.07 1 97.94 138 GLU B C 1
ATOM 3345 O O . GLU B 1 138 ? -24.391 -0.444 -9.617 1 97.94 138 GLU B O 1
ATOM 3350 N N . TYR B 1 139 ? -22.891 1.245 -9.383 1 98.62 139 TYR B N 1
ATOM 3351 C CA . TYR B 1 139 ? -23.031 1.092 -7.934 1 98.62 139 TYR B CA 1
ATOM 3352 C C . TYR B 1 139 ? -22.781 2.416 -7.223 1 98.62 139 TYR B C 1
ATOM 3354 O O . TYR B 1 139 ? -22.172 3.328 -7.785 1 98.62 139 TYR B O 1
ATOM 3362 N N . ILE B 1 140 ? -23.297 2.557 -5.984 1 98.56 140 ILE B N 1
ATOM 3363 C CA . ILE B 1 140 ? -22.969 3.564 -4.984 1 98.56 140 ILE B CA 1
ATOM 3364 C C . ILE B 1 140 ? -22.562 2.885 -3.676 1 98.56 140 ILE B C 1
ATOM 3366 O O . ILE B 1 140 ? -23.375 2.189 -3.059 1 98.56 140 ILE B O 1
ATOM 3370 N N . PHE B 1 141 ? -21.344 3.039 -3.27 1 98.75 141 PHE B N 1
ATOM 3371 C CA . PHE B 1 141 ? -20.844 2.504 -2.006 1 98.75 141 PHE B CA 1
ATOM 3372 C C . PHE B 1 141 ? -20.469 3.629 -1.053 1 98.75 141 PHE B C 1
ATOM 3374 O O . PHE B 1 141 ? -19.812 4.598 -1.454 1 98.75 141 PHE B O 1
ATOM 3381 N N . ASN B 1 142 ? -20.922 3.482 0.238 1 97.75 142 ASN B N 1
ATOM 3382 C CA . ASN B 1 142 ? -20.656 4.543 1.205 1 97.75 142 ASN B CA 1
ATOM 3383 C C . ASN B 1 142 ? -20.234 3.973 2.559 1 97.75 142 ASN B C 1
ATOM 3385 O O . ASN B 1 142 ? -20.688 2.9 2.955 1 97.75 142 ASN B O 1
ATOM 3389 N N . ILE B 1 143 ? -19.375 4.625 3.15 1 98.19 143 ILE B N 1
ATOM 3390 C CA . ILE B 1 143 ? -19.141 4.539 4.59 1 98.19 143 ILE B CA 1
ATOM 3391 C C . ILE B 1 143 ? -19.375 5.902 5.23 1 98.19 143 ILE B C 1
ATOM 3393 O O . ILE B 1 143 ? -18.656 6.863 4.965 1 98.19 143 ILE B O 1
ATOM 3397 N N . LEU B 1 144 ? -20.375 5.973 6.125 1 95.81 144 LEU B N 1
ATOM 3398 C CA . LEU B 1 144 ? -20.797 7.301 6.551 1 95.81 144 LEU B CA 1
ATOM 3399 C C . LEU B 1 144 ? -20.984 7.352 8.062 1 95.81 144 LEU B C 1
ATOM 3401 O O . LEU B 1 144 ? -21.297 6.332 8.688 1 95.81 144 LEU B O 1
ATOM 3405 N N . SER B 1 145 ? -20.766 8.555 8.555 1 94.19 145 SER B N 1
ATOM 3406 C CA . SER B 1 145 ? -21.078 8.836 9.953 1 94.19 145 SER B CA 1
ATOM 3407 C C . SER B 1 145 ? -22.312 9.727 10.078 1 94.19 145 SER B C 1
ATOM 3409 O O . SER B 1 145 ? -22.734 10.07 11.18 1 94.19 145 SER B O 1
ATOM 3411 N N . GLU B 1 146 ? -22.859 10.078 9 1 89.94 146 GLU B N 1
ATOM 3412 C CA . GLU B 1 146 ? -24.078 10.859 8.906 1 89.94 146 GLU B CA 1
ATOM 3413 C C . GLU B 1 146 ? -24.766 10.664 7.551 1 89.94 146 GLU B C 1
ATOM 3415 O O . GLU B 1 146 ? -24.109 10.312 6.566 1 89.94 146 GLU B O 1
ATOM 3420 N N . THR B 1 147 ? -26.031 10.836 7.566 1 85.94 147 THR B N 1
ATOM 3421 C CA . THR B 1 147 ? -26.781 10.68 6.324 1 85.94 147 THR B CA 1
ATOM 3422 C C . THR B 1 147 ? -27.578 11.938 6.012 1 85.94 147 THR B C 1
ATOM 3424 O O . THR B 1 147 ? -28.672 12.141 6.555 1 85.94 147 THR B O 1
ATOM 3427 N N . PRO B 1 148 ? -27.062 12.656 5.062 1 87.19 148 PRO B N 1
ATOM 3428 C CA . PRO B 1 148 ? -27.875 13.828 4.695 1 87.19 148 PRO B CA 1
ATOM 3429 C C . PRO B 1 148 ? -29.203 13.445 4.07 1 87.19 148 PRO B C 1
ATOM 3431 O O . PRO B 1 148 ? -29.25 12.633 3.143 1 87.19 148 PRO B O 1
ATOM 3434 N N . LEU B 1 149 ? -30.234 14.125 4.52 1 89.75 149 LEU B N 1
ATOM 3435 C CA . LEU B 1 149 ? -31.578 13.828 4.059 1 89.75 149 LEU B CA 1
ATOM 3436 C C . LEU B 1 149 ? -31.734 14.109 2.566 1 89.75 149 LEU B C 1
ATOM 3438 O O . LEU B 1 149 ? -32.438 13.391 1.858 1 89.75 149 LEU B O 1
ATOM 3442 N N . ASP B 1 150 ? -31.031 15.055 2.152 1 88.69 150 ASP B N 1
ATOM 3443 C CA . ASP B 1 150 ? -31.125 15.547 0.783 1 88.69 150 ASP B CA 1
ATOM 3444 C C . ASP B 1 150 ? -30.672 14.492 -0.216 1 88.69 150 ASP B C 1
ATOM 3446 O O . ASP B 1 150 ? -30.984 14.57 -1.405 1 88.69 150 ASP B O 1
ATOM 3450 N N . LEU B 1 151 ? -30 13.508 0.289 1 92.75 151 LEU B N 1
ATOM 3451 C CA . LEU B 1 151 ? -29.375 12.562 -0.636 1 92.75 151 LEU B CA 1
ATOM 3452 C C . LEU B 1 151 ? -30.219 11.297 -0.756 1 92.75 151 LEU B C 1
ATOM 3454 O O . LEU B 1 151 ? -30.016 10.5 -1.671 1 92.75 151 LEU B O 1
ATOM 3458 N N . ILE B 1 152 ? -31.172 11.164 0.09 1 93.25 152 ILE B N 1
ATOM 3459 C CA . ILE B 1 152 ? -31.922 9.914 0.188 1 93.25 152 ILE B CA 1
ATOM 3460 C C . ILE B 1 152 ? -32.75 9.703 -1.082 1 93.25 152 ILE B C 1
ATOM 3462 O O . ILE B 1 152 ? -32.688 8.641 -1.705 1 93.25 152 ILE B O 1
ATOM 3466 N N . GLU B 1 153 ? -33.375 10.742 -1.411 1 94.19 153 GLU B N 1
ATOM 3467 C CA . GLU B 1 153 ? -34.219 10.617 -2.594 1 94.19 153 GLU B CA 1
ATOM 3468 C C . GLU B 1 153 ? -33.406 10.391 -3.85 1 94.19 153 GLU B C 1
ATOM 3470 O O . GLU B 1 153 ? -33.781 9.617 -4.73 1 94.19 153 GLU B O 1
ATOM 3475 N N . LEU B 1 154 ? -32.375 11.125 -3.877 1 95.25 154 LEU B N 1
ATOM 3476 C CA . LEU B 1 154 ? -31.469 10.969 -5.016 1 95.25 154 LEU B CA 1
ATOM 3477 C C . LEU B 1 154 ? -30.938 9.547 -5.098 1 95.25 154 LEU B C 1
ATOM 3479 O O . LEU B 1 154 ? -30.922 8.945 -6.176 1 95.25 154 LEU B O 1
ATOM 3483 N N . MET B 1 155 ? -30.531 9 -4.023 1 95.81 155 MET B N 1
ATOM 3484 C CA . MET B 1 155 ? -30.016 7.633 -3.947 1 95.81 155 MET B CA 1
ATOM 3485 C C . MET B 1 155 ? -31.094 6.633 -4.367 1 95.81 155 MET B C 1
ATOM 3487 O O . MET B 1 155 ? -30.828 5.742 -5.18 1 95.81 155 MET B O 1
ATOM 3491 N N . ILE B 1 156 ? -32.281 6.82 -3.936 1 96.44 156 ILE B N 1
ATOM 3492 C CA . ILE B 1 156 ? -33.406 5.914 -4.246 1 96.44 156 ILE B CA 1
ATOM 3493 C C . ILE B 1 156 ? -33.688 5.941 -5.75 1 96.44 156 ILE B C 1
ATOM 3495 O O . ILE B 1 156 ? -33.906 4.898 -6.363 1 96.44 156 ILE B O 1
ATOM 3499 N N . ARG B 1 157 ? -33.656 7.113 -6.27 1 95.94 157 ARG B N 1
ATOM 3500 C CA . ARG B 1 157 ? -33.875 7.273 -7.703 1 95.94 157 ARG B CA 1
ATOM 3501 C C . ARG B 1 157 ? -32.844 6.492 -8.508 1 95.94 157 ARG B C 1
ATOM 3503 O O . ARG B 1 157 ? -33.188 5.84 -9.5 1 95.94 157 ARG B O 1
ATOM 3510 N N . ARG B 1 158 ? -31.625 6.531 -8.133 1 97.06 158 ARG B N 1
ATOM 3511 C CA . ARG B 1 158 ? -30.562 5.832 -8.836 1 97.06 158 ARG B CA 1
ATOM 3512 C C . ARG B 1 158 ? -30.719 4.32 -8.711 1 97.06 158 ARG B C 1
ATOM 3514 O O . ARG B 1 158 ? -30.5 3.582 -9.672 1 97.06 158 ARG B O 1
ATOM 3521 N N . VAL B 1 159 ? -31.078 3.91 -7.527 1 97.56 159 VAL B N 1
ATOM 3522 C CA . VAL B 1 159 ? -31.234 2.482 -7.273 1 97.56 159 VAL B CA 1
ATOM 3523 C C . VAL B 1 159 ? -32.406 1.937 -8.102 1 97.56 159 VAL B C 1
ATOM 3525 O O . VAL B 1 159 ? -32.312 0.834 -8.648 1 97.56 159 VAL B O 1
ATOM 3528 N N . LYS B 1 160 ? -33.438 2.693 -8.219 1 96.25 160 LYS B N 1
ATOM 3529 C CA . LYS B 1 160 ? -34.562 2.295 -9.039 1 96.25 160 LYS B CA 1
ATOM 3530 C C . LYS B 1 160 ? -34.156 2.123 -10.5 1 96.25 160 LYS B C 1
ATOM 3532 O O . LYS B 1 160 ? -34.781 1.343 -11.227 1 96.25 160 LYS B O 1
ATOM 3537 N N . ARG B 1 161 ? -33.156 2.75 -10.844 1 96.38 161 ARG B N 1
ATOM 3538 C CA . ARG B 1 161 ? -32.688 2.68 -12.219 1 96.38 161 ARG B CA 1
ATOM 3539 C C . ARG B 1 161 ? -31.656 1.557 -12.383 1 96.38 161 ARG B C 1
ATOM 3541 O O . ARG B 1 161 ? -31.031 1.435 -13.438 1 96.38 161 ARG B O 1
ATOM 3548 N N . GLY B 1 162 ? -31.359 0.885 -11.312 1 96.25 162 GLY B N 1
ATOM 3549 C CA . GLY B 1 162 ? -30.562 -0.316 -11.469 1 96.25 162 GLY B CA 1
ATOM 3550 C C . GLY B 1 162 ? -29.219 -0.229 -10.781 1 96.25 162 GLY B C 1
ATOM 3551 O O . GLY B 1 162 ? -28.422 -1.167 -10.844 1 96.25 162 GLY B O 1
ATOM 3552 N N . VAL B 1 163 ? -29 0.851 -10.109 1 97.94 163 VAL B N 1
ATOM 3553 C CA . VAL B 1 163 ? -27.734 1.036 -9.422 1 97.94 163 VAL B CA 1
ATOM 3554 C C . VAL B 1 163 ? -27.75 0.28 -8.094 1 97.94 163 VAL B C 1
ATOM 3556 O O . VAL B 1 163 ? -28.719 0.349 -7.344 1 97.94 163 VAL B O 1
ATOM 3559 N N . LYS B 1 164 ? -26.703 -0.476 -7.836 1 98.25 164 LYS B N 1
ATOM 3560 C CA . LYS B 1 164 ? -26.594 -1.159 -6.551 1 98.25 164 LYS B CA 1
ATOM 3561 C C . LYS B 1 164 ? -26.094 -0.206 -5.465 1 98.25 164 LYS B C 1
ATOM 3563 O O . LYS B 1 164 ? -25.188 0.591 -5.695 1 98.25 164 LYS B O 1
ATOM 3568 N N . TYR B 1 165 ? -26.734 -0.29 -4.293 1 98.12 165 TYR B N 1
ATOM 3569 C CA . TYR B 1 165 ? -26.359 0.6 -3.201 1 98.12 165 TYR B CA 1
ATOM 3570 C C . TYR B 1 165 ? -25.922 -0.195 -1.977 1 98.12 165 TYR B C 1
ATOM 3572 O O . TYR B 1 165 ? -26.672 -1.026 -1.467 1 98.12 165 TYR B O 1
ATOM 3580 N N . ARG B 1 166 ? -24.672 -0.014 -1.565 1 98.38 166 ARG B N 1
ATOM 3581 C CA . ARG B 1 166 ? -24.156 -0.568 -0.316 1 98.38 166 ARG B CA 1
ATOM 3582 C C . ARG B 1 166 ? -23.719 0.542 0.639 1 98.38 166 ARG B C 1
ATOM 3584 O O . ARG B 1 166 ? -22.969 1.44 0.258 1 98.38 166 ARG B O 1
ATOM 3591 N N . HIS B 1 167 ? -24.266 0.381 1.784 1 96.38 167 HIS B N 1
ATOM 3592 C CA . HIS B 1 167 ? -24.047 1.458 2.746 1 96.38 167 HIS B CA 1
ATOM 3593 C C . HIS B 1 167 ? -23.594 0.912 4.094 1 96.38 167 HIS B C 1
ATOM 3595 O O . HIS B 1 167 ? -24.234 0.014 4.652 1 96.38 167 HIS B O 1
ATOM 3601 N N . ILE B 1 168 ? -22.438 1.436 4.562 1 98.06 168 ILE B N 1
ATOM 3602 C CA . ILE B 1 168 ? -22 1.187 5.934 1 98.06 168 ILE B CA 1
ATOM 3603 C C . ILE B 1 168 ? -22.203 2.443 6.773 1 98.06 168 ILE B C 1
ATOM 3605 O O . ILE B 1 168 ? -21.781 3.535 6.387 1 98.06 168 ILE B O 1
ATOM 3609 N N . ILE B 1 169 ? -22.828 2.34 7.914 1 96.62 169 ILE B N 1
ATOM 3610 C CA . ILE B 1 169 ? -23.094 3.514 8.742 1 96.62 169 ILE B CA 1
ATOM 3611 C C . ILE B 1 169 ? -22.594 3.26 10.164 1 96.62 169 ILE B C 1
ATOM 3613 O O . ILE B 1 169 ? -22.547 2.113 10.617 1 96.62 169 ILE B O 1
ATOM 3617 N N . SER B 1 170 ? -22.188 4.344 10.82 1 96 170 SER B N 1
ATOM 3618 C CA . SER B 1 170 ? -21.75 4.277 12.211 1 96 170 SER B CA 1
ATOM 3619 C C . SER B 1 170 ? -22.922 4.043 13.148 1 96 170 SER B C 1
ATOM 3621 O O . SER B 1 170 ? -24 4.617 12.969 1 96 170 SER B O 1
ATOM 3623 N N . GLU B 1 171 ? -22.688 3.246 14.148 1 94.06 171 GLU B N 1
ATOM 3624 C CA . GLU B 1 171 ? -23.719 3.064 15.18 1 94.06 171 GLU B CA 1
ATOM 3625 C C . GLU B 1 171 ? -24.047 4.383 15.875 1 94.06 171 GLU B C 1
ATOM 3627 O O . GLU B 1 171 ? -25.156 4.582 16.344 1 94.06 171 GLU B O 1
ATOM 3632 N N . ASN B 1 172 ? -23.078 5.227 15.844 1 89.5 172 ASN B N 1
ATOM 3633 C CA . ASN B 1 172 ? -23.25 6.52 16.5 1 89.5 172 ASN B CA 1
ATOM 3634 C C . ASN B 1 172 ? -23.453 7.641 15.477 1 89.5 172 ASN B C 1
ATOM 3636 O O . ASN B 1 172 ? -23.094 8.789 15.734 1 89.5 172 ASN B O 1
ATOM 3640 N N . ALA B 1 173 ? -24.016 7.258 14.469 1 92.5 173 ALA B N 1
ATOM 3641 C CA . ALA B 1 173 ? -24.188 8.234 13.391 1 92.5 173 ALA B CA 1
ATOM 3642 C C . ALA B 1 173 ? -25.188 9.312 13.789 1 92.5 173 ALA B C 1
ATOM 3644 O O . ALA B 1 173 ? -26.125 9.047 14.555 1 92.5 173 ALA B O 1
ATOM 3645 N N . SER B 1 174 ? -24.969 10.445 13.289 1 89.25 174 SER B N 1
ATOM 3646 C CA . SER B 1 174 ? -25.953 11.516 13.398 1 89.25 174 SER B CA 1
ATOM 3647 C C . SER B 1 174 ? -27.094 11.336 12.398 1 89.25 174 SER B C 1
ATOM 3649 O O . SER B 1 174 ? -26.875 11.375 11.188 1 89.25 174 SER B O 1
ATOM 3651 N N . ILE B 1 175 ? -28.281 11.195 12.945 1 90.5 175 ILE B N 1
ATOM 3652 C CA . ILE B 1 175 ? -29.422 10.914 12.086 1 90.5 175 ILE B CA 1
ATOM 3653 C C . ILE B 1 175 ? -30.406 12.078 12.133 1 90.5 175 ILE B C 1
ATOM 3655 O O . ILE B 1 175 ? -30.906 12.438 13.203 1 90.5 175 ILE B O 1
ATOM 3659 N N . PRO B 1 176 ? -30.609 12.617 11 1 90.5 176 PRO B N 1
ATOM 3660 C CA . PRO B 1 176 ? -31.547 13.742 10.977 1 90.5 176 PRO B CA 1
ATOM 3661 C C . PRO B 1 176 ? -32.969 13.32 11.273 1 90.5 176 PRO B C 1
ATOM 3663 O O . PRO B 1 176 ? -33.375 12.203 10.93 1 90.5 176 PRO B O 1
ATOM 3666 N N . ALA B 1 177 ? -33.688 14.328 11.789 1 90.56 177 ALA B N 1
ATOM 3667 C CA . ALA B 1 177 ? -35.094 14.102 12.023 1 90.56 177 ALA B CA 1
ATOM 3668 C C . ALA B 1 177 ? -35.844 13.93 10.703 1 90.56 177 ALA B C 1
ATOM 3670 O O . ALA B 1 177 ? -35.594 14.641 9.734 1 90.56 177 ALA B O 1
ATOM 3671 N N . GLY B 1 178 ? -36.75 12.898 10.68 1 91.06 178 GLY B N 1
ATOM 3672 C CA . GLY B 1 178 ? -37.594 12.688 9.5 1 91.06 178 GLY B CA 1
ATOM 3673 C C . GLY B 1 178 ? -37.031 11.625 8.57 1 91.06 178 GLY B C 1
ATOM 3674 O O . GLY B 1 178 ? -37.656 11.289 7.562 1 91.06 178 GLY B O 1
ATOM 3675 N N . ARG B 1 179 ? -35.906 11.109 8.867 1 91.38 179 ARG B N 1
ATOM 3676 C CA . ARG B 1 179 ? -35.281 10.102 8.023 1 91.38 179 ARG B CA 1
ATOM 3677 C C . ARG B 1 179 ? -36.156 8.875 7.863 1 91.38 179 ARG B C 1
ATOM 3679 O O . ARG B 1 179 ? -36.406 8.414 6.742 1 91.38 179 ARG B O 1
ATOM 3686 N N . LYS B 1 180 ? -36.688 8.43 8.945 1 90.19 180 LYS B N 1
ATOM 3687 C CA . LYS B 1 180 ? -37.5 7.223 8.898 1 90.19 180 LYS B CA 1
ATOM 3688 C C . LYS B 1 180 ? -38.75 7.441 8.039 1 90.19 180 LYS B C 1
ATOM 3690 O O . LYS B 1 180 ? -39.125 6.59 7.227 1 90.19 180 LYS B O 1
ATOM 3695 N N . LYS B 1 181 ? -39.344 8.523 8.297 1 91.75 181 LYS B N 1
ATOM 3696 C CA . LYS B 1 181 ? -40.531 8.859 7.523 1 91.75 181 LYS B CA 1
ATOM 3697 C C . LYS B 1 181 ? -40.219 8.945 6.031 1 91.75 181 LYS B C 1
ATOM 3699 O O . LYS B 1 181 ? -40.969 8.453 5.203 1 91.75 181 LYS B O 1
ATOM 3704 N N . LEU B 1 182 ? -39.188 9.547 5.734 1 92.12 182 LEU B N 1
ATOM 3705 C CA . LEU B 1 182 ? -38.781 9.703 4.344 1 92.12 182 LEU B CA 1
ATOM 3706 C C . LEU B 1 182 ? -38.5 8.352 3.707 1 92.12 182 LEU B C 1
ATOM 3708 O O . LEU B 1 182 ? -38.875 8.102 2.561 1 92.12 182 LEU B O 1
ATOM 3712 N N . LEU B 1 183 ? -37.812 7.445 4.418 1 92.31 183 LEU B N 1
ATOM 3713 C CA . LEU B 1 183 ? -37.531 6.105 3.922 1 92.31 183 LEU B CA 1
ATOM 3714 C C . LEU B 1 183 ? -38.812 5.34 3.623 1 92.31 183 LEU B C 1
ATOM 3716 O O . LEU B 1 183 ? -38.906 4.645 2.609 1 92.31 183 LEU B O 1
ATOM 3720 N N . GLU B 1 184 ? -39.688 5.547 4.453 1 91.5 184 GLU B N 1
ATOM 3721 C CA . GLU B 1 184 ? -40.969 4.852 4.301 1 91.5 184 GLU B CA 1
ATOM 3722 C C . GLU B 1 184 ? -41.719 5.332 3.061 1 91.5 184 GLU B C 1
ATOM 3724 O O . GLU B 1 184 ? -42.312 4.531 2.326 1 91.5 184 GLU B O 1
ATOM 3729 N N . LYS B 1 185 ? -41.625 6.543 2.832 1 92.38 185 LYS B N 1
ATOM 3730 C CA . LYS B 1 185 ? -42.406 7.141 1.767 1 92.38 185 LYS B CA 1
ATOM 3731 C C . LYS B 1 185 ? -41.719 7.027 0.419 1 92.38 185 LYS B C 1
ATOM 3733 O O . LYS B 1 185 ? -42.344 7.109 -0.632 1 92.38 185 LYS B O 1
ATOM 3738 N N . SER B 1 186 ? -40.469 6.859 0.402 1 91.69 186 SER B N 1
ATOM 3739 C CA . SER B 1 186 ? -39.688 6.98 -0.815 1 91.69 186 SER B CA 1
ATOM 3740 C C . SER B 1 186 ? -39.562 5.637 -1.53 1 91.69 186 SER B C 1
ATOM 3742 O O . SER B 1 186 ? -38.969 5.559 -2.615 1 91.69 186 SER B O 1
ATOM 3744 N N . GLY B 1 187 ? -40.094 4.5 -0.934 1 91.31 187 GLY B N 1
ATOM 3745 C CA . GLY B 1 187 ? -39.938 3.182 -1.532 1 91.31 187 GLY B CA 1
ATOM 3746 C C . GLY B 1 187 ? -38.625 2.5 -1.183 1 91.31 187 GLY B C 1
ATOM 3747 O O . GLY B 1 187 ? -38.219 1.571 -1.871 1 91.31 187 GLY B O 1
ATOM 3748 N N . PHE B 1 188 ? -38.031 2.951 -0.191 1 94.12 188 PHE B N 1
ATOM 3749 C CA . PHE B 1 188 ? -36.75 2.441 0.265 1 94.12 188 PHE B CA 1
ATOM 3750 C C . PHE B 1 188 ? -36.844 0.971 0.652 1 94.12 188 PHE B C 1
ATOM 3752 O O . PHE B 1 188 ? -36 0.164 0.282 1 94.12 188 PHE B O 1
ATOM 3759 N N . TYR B 1 189 ? -37.812 0.567 1.305 1 94.81 189 TYR B N 1
ATOM 3760 C CA . TYR B 1 189 ? -37.906 -0.74 1.947 1 94.81 189 T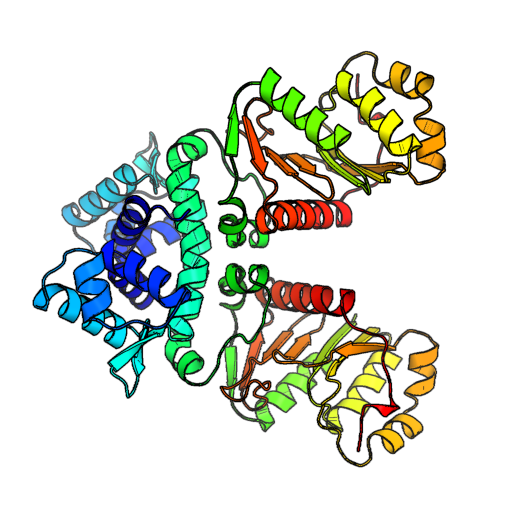YR B CA 1
ATOM 3761 C C . TYR B 1 189 ? -38.094 -1.845 0.917 1 94.81 189 TYR B C 1
ATOM 3763 O O . TYR B 1 189 ? -37.469 -2.904 1.005 1 94.81 189 TYR B O 1
ATOM 3771 N N . PRO B 1 190 ? -38.875 -1.653 -0.115 1 95.12 190 PRO B N 1
ATOM 3772 C CA . PRO B 1 190 ? -38.906 -2.662 -1.177 1 95.12 190 PRO B CA 1
ATOM 3773 C C . PRO B 1 190 ? -37.562 -2.906 -1.823 1 95.12 190 PRO B C 1
ATOM 3775 O O . PRO B 1 190 ? -37.219 -4.043 -2.168 1 95.12 190 PRO B O 1
ATOM 3778 N N . LEU B 1 191 ? -36.844 -1.853 -2.012 1 95.5 191 LEU B N 1
ATOM 3779 C CA . LEU B 1 191 ? -35.5 -1.966 -2.596 1 95.5 191 LEU B CA 1
ATOM 3780 C C . LEU B 1 191 ? -34.562 -2.705 -1.656 1 95.5 191 LEU B C 1
ATOM 3782 O O . LEU B 1 191 ? -33.719 -3.475 -2.105 1 95.5 191 LEU B O 1
ATOM 3786 N N . LEU B 1 192 ? -34.719 -2.486 -0.403 1 95.25 192 LEU B N 1
ATOM 3787 C CA . LEU B 1 192 ? -33.938 -3.189 0.623 1 95.25 192 LEU B CA 1
ATOM 3788 C C . LEU B 1 192 ? -34.25 -4.684 0.594 1 95.25 192 LEU B C 1
ATOM 3790 O O . LEU B 1 192 ? -33.344 -5.504 0.637 1 95.25 192 LEU B O 1
ATOM 3794 N N . GLU B 1 193 ? -35.438 -5.047 0.483 1 94.94 193 GLU B N 1
ATOM 3795 C CA . GLU B 1 193 ? -35.875 -6.438 0.481 1 94.94 193 GLU B CA 1
ATOM 3796 C C . GLU B 1 193 ? -35.438 -7.16 -0.782 1 94.94 193 GLU B C 1
ATOM 3798 O O . GLU B 1 193 ? -35.125 -8.352 -0.745 1 94.94 193 GLU B O 1
ATOM 3803 N N . SER B 1 194 ? -35.312 -6.438 -1.836 1 95.12 194 SER B N 1
ATOM 3804 C CA . SER B 1 194 ? -34.938 -7.027 -3.111 1 95.12 194 SER B CA 1
ATOM 3805 C C . SER B 1 194 ? -33.438 -7.254 -3.178 1 95.12 194 SER B C 1
ATOM 3807 O O . SER B 1 194 ? -32.938 -7.883 -4.113 1 95.12 194 SER B O 1
ATOM 3809 N N . GLY B 1 195 ? -32.719 -6.625 -2.273 1 95.44 195 GLY B N 1
ATOM 3810 C CA . GLY B 1 195 ? -31.281 -6.801 -2.246 1 95.44 195 GLY B CA 1
ATOM 3811 C C . GLY B 1 195 ? -30.531 -5.762 -3.059 1 95.44 195 GLY B C 1
ATOM 3812 O O . GLY B 1 195 ? -29.312 -5.812 -3.17 1 95.44 195 GLY B O 1
ATOM 3813 N N . LYS B 1 196 ? -31.25 -4.84 -3.611 1 96.75 196 LYS B N 1
ATOM 3814 C CA . LYS B 1 196 ? -30.625 -3.758 -4.359 1 96.75 196 LYS B CA 1
ATOM 3815 C C . LYS B 1 196 ? -29.938 -2.768 -3.42 1 96.75 196 LYS B C 1
ATOM 3817 O O . LYS B 1 196 ? -29.031 -2.043 -3.828 1 96.75 196 LYS B O 1
ATOM 3822 N N . ILE B 1 197 ? -30.469 -2.676 -2.234 1 97.56 197 ILE B N 1
ATOM 3823 C CA . ILE B 1 197 ? -29.859 -1.906 -1.155 1 97.56 197 ILE B CA 1
ATOM 3824 C C . ILE B 1 197 ? -29.359 -2.854 -0.063 1 97.56 197 ILE B C 1
ATOM 3826 O O . ILE B 1 197 ? -30.109 -3.711 0.408 1 97.56 197 ILE B O 1
ATOM 3830 N N . GLU B 1 198 ? -28.109 -2.77 0.203 1 98.06 198 GLU B N 1
ATOM 3831 C CA . GLU B 1 198 ? -27.531 -3.527 1.304 1 98.06 198 GLU B CA 1
ATOM 3832 C C . GLU B 1 198 ? -26.891 -2.602 2.334 1 98.06 198 GLU B C 1
ATOM 3834 O O . GLU B 1 198 ? -26.281 -1.593 1.973 1 98.06 198 GLU B O 1
ATOM 3839 N N . ARG B 1 199 ? -27.094 -2.992 3.588 1 97.06 199 ARG B N 1
ATOM 3840 C CA . ARG B 1 199 ? -26.594 -2.109 4.641 1 97.06 199 ARG B CA 1
ATOM 3841 C C . ARG B 1 199 ? -25.859 -2.896 5.715 1 97.06 199 ARG B C 1
ATOM 3843 O O . ARG B 1 199 ? -26.203 -4.039 6.012 1 97.06 199 ARG B O 1
ATOM 3850 N N . ARG B 1 200 ? -24.797 -2.291 6.18 1 98.06 200 ARG B N 1
ATOM 3851 C CA . ARG B 1 200 ? -24.047 -2.805 7.32 1 98.06 200 ARG B CA 1
ATOM 3852 C C . ARG B 1 200 ? -23.703 -1.687 8.305 1 98.06 200 ARG B C 1
ATOM 3854 O O . ARG B 1 200 ? -24.016 -0.521 8.055 1 98.06 200 ARG B O 1
ATOM 3861 N N . MET B 1 201 ? -23.203 -2.115 9.508 1 97.5 201 MET B N 1
ATOM 3862 C CA . MET B 1 201 ? -22.953 -1.115 10.539 1 97.5 201 MET B CA 1
ATOM 3863 C C . MET B 1 201 ? -21.594 -1.323 11.188 1 97.5 201 MET B C 1
ATOM 3865 O O . MET B 1 201 ? -21.156 -2.459 11.359 1 97.5 201 MET B O 1
ATOM 3869 N N . LEU B 1 202 ? -20.953 -0.221 11.461 1 96.88 202 LEU B N 1
ATOM 3870 C CA . LEU B 1 202 ? -19.719 -0.199 12.242 1 96.88 202 LEU B CA 1
ATOM 3871 C C . LEU B 1 202 ? -19.938 0.532 13.562 1 96.88 202 LEU B C 1
ATOM 3873 O O . LEU B 1 202 ? -20.719 1.474 13.641 1 96.88 202 LEU B O 1
ATOM 3877 N N . LYS B 1 203 ? -19.203 0.094 14.547 1 94.75 203 LYS B N 1
ATOM 3878 C CA . LYS B 1 203 ? -19.297 0.775 15.828 1 94.75 203 LYS B CA 1
ATOM 3879 C C . LYS B 1 203 ? -18.953 2.254 15.703 1 94.75 203 LYS B C 1
ATOM 3881 O O . LYS B 1 203 ? -19.656 3.113 16.234 1 94.75 203 LYS B O 1
ATOM 3886 N N . THR B 1 204 ? -17.875 2.488 15.039 1 94.25 204 THR B N 1
ATOM 3887 C CA . THR B 1 204 ? -17.438 3.859 14.797 1 94.25 204 THR B CA 1
ATOM 3888 C C . THR B 1 204 ? -16.859 4.008 13.398 1 94.25 204 THR B C 1
ATOM 3890 O O . THR B 1 204 ? -16.156 3.115 12.914 1 94.25 204 THR B O 1
ATOM 3893 N N . VAL B 1 205 ? -17.234 5.129 12.82 1 96.31 205 VAL B N 1
ATOM 3894 C CA . VAL B 1 205 ? -16.656 5.488 11.523 1 96.31 205 VAL B CA 1
ATOM 3895 C C . VAL B 1 205 ? -15.805 6.746 11.664 1 96.31 205 VAL B C 1
ATOM 3897 O O . VAL B 1 205 ? -16.297 7.789 12.102 1 96.31 205 VAL B O 1
ATOM 3900 N N . GLN B 1 206 ? -14.523 6.621 11.289 1 96.69 206 GLN B N 1
ATOM 3901 C CA . GLN B 1 206 ? -13.633 7.773 11.352 1 96.69 206 GLN B CA 1
ATOM 3902 C C . GLN B 1 206 ? -13.328 8.312 9.961 1 96.69 206 GLN B C 1
ATOM 3904 O O . GLN B 1 206 ? -13.023 9.492 9.797 1 96.69 206 GLN B O 1
ATOM 3909 N N . VAL B 1 207 ? -13.289 7.469 9.008 1 97.81 207 VAL B N 1
ATOM 3910 C CA . VAL B 1 207 ? -13.039 7.84 7.617 1 97.81 207 VAL B CA 1
ATOM 3911 C C . VAL B 1 207 ? -14.289 7.559 6.777 1 97.81 207 VAL B C 1
ATOM 3913 O O . VAL B 1 207 ? -14.773 6.426 6.738 1 97.81 207 VAL B O 1
ATOM 3916 N N . SER B 1 208 ? -14.773 8.57 6.133 1 97.75 208 SER B N 1
ATOM 3917 C CA . SER B 1 208 ? -15.953 8.414 5.285 1 97.75 208 SER B CA 1
ATOM 3918 C C . SER B 1 208 ? -15.562 8.297 3.814 1 97.75 208 SER B C 1
ATOM 3920 O O . SER B 1 208 ? -14.648 8.992 3.354 1 97.75 208 SER B O 1
ATOM 3922 N N . VAL B 1 209 ? -16.25 7.434 3.156 1 98.25 209 VAL B N 1
ATOM 3923 C CA . VAL B 1 209 ? -16 7.191 1.739 1 98.25 209 VAL B CA 1
ATOM 3924 C C . VAL B 1 209 ? -17.328 7.191 0.974 1 98.25 209 VAL B C 1
ATOM 3926 O O . VAL B 1 209 ? -18.312 6.633 1.44 1 98.25 209 VAL B O 1
ATOM 3929 N N . ILE B 1 210 ? -17.344 7.852 -0.108 1 98.25 210 ILE B N 1
ATOM 3930 C CA . ILE B 1 210 ? -18.453 7.852 -1.065 1 98.25 210 ILE B CA 1
ATOM 3931 C C . ILE B 1 210 ? -17.906 7.578 -2.469 1 98.25 210 ILE B C 1
ATOM 3933 O O . ILE B 1 210 ? -17.062 8.32 -2.971 1 98.25 210 ILE B O 1
ATOM 3937 N N . LEU B 1 211 ? -18.406 6.48 -3.076 1 98.5 211 LEU B N 1
ATOM 3938 C CA . LEU B 1 211 ? -17.781 6.23 -4.371 1 98.5 211 LEU B CA 1
ATOM 3939 C C . LEU B 1 211 ? -18.75 5.512 -5.309 1 98.5 211 LEU B C 1
ATOM 3941 O O . LEU B 1 211 ? -19.719 4.898 -4.855 1 98.5 211 LEU B O 1
ATOM 3945 N N . ASN B 1 212 ? -18.594 5.715 -6.547 1 98.62 212 ASN B N 1
ATOM 3946 C CA . ASN B 1 212 ? -19.188 4.941 -7.641 1 98.62 212 ASN B CA 1
ATOM 3947 C C . ASN B 1 212 ? -18.109 4.469 -8.625 1 98.62 212 ASN B C 1
ATOM 3949 O O . ASN B 1 212 ? -16.922 4.453 -8.305 1 98.62 212 ASN B O 1
ATOM 3953 N N . GLU B 1 213 ? -18.5 3.975 -9.781 1 98.12 213 GLU B N 1
ATOM 3954 C CA . GLU B 1 213 ? -17.562 3.383 -10.727 1 98.12 213 GLU B CA 1
ATOM 3955 C C . GLU B 1 213 ? -16.734 4.457 -11.438 1 98.12 213 GLU B C 1
ATOM 3957 O O . GLU B 1 213 ? -15.742 4.152 -12.094 1 98.12 213 GLU B O 1
ATOM 3962 N N . HIS B 1 214 ? -17.047 5.766 -11.172 1 98.31 214 HIS B N 1
ATOM 3963 C CA . HIS B 1 214 ? -16.391 6.82 -11.945 1 98.31 214 HIS B CA 1
ATOM 3964 C C . HIS B 1 214 ? -15.57 7.734 -11.039 1 98.31 214 HIS B C 1
ATOM 3966 O O . HIS B 1 214 ? -14.617 8.367 -11.492 1 98.31 214 HIS B O 1
ATOM 3972 N N . SER B 1 215 ? -15.984 7.855 -9.805 1 98.69 215 SER B N 1
ATOM 3973 C CA . SER B 1 215 ? -15.328 8.82 -8.922 1 98.69 215 SER B CA 1
ATOM 3974 C C . SER B 1 215 ? -15.516 8.438 -7.453 1 98.69 215 SER B C 1
ATOM 3976 O O . SER B 1 215 ? -16.297 7.531 -7.137 1 98.69 215 SER B O 1
ATOM 3978 N N . ALA B 1 216 ? -14.734 9.07 -6.617 1 98.81 216 ALA B N 1
ATOM 3979 C CA . ALA B 1 216 ? -14.812 8.789 -5.188 1 98.81 216 ALA B CA 1
ATOM 3980 C C . ALA B 1 216 ? -14.531 10.047 -4.367 1 98.81 216 ALA B C 1
ATOM 3982 O O . ALA B 1 216 ? -13.828 10.945 -4.82 1 98.81 216 ALA B O 1
ATOM 3983 N N . GLY B 1 217 ? -15.148 10.141 -3.256 1 98.62 217 GLY B N 1
ATOM 3984 C CA . GLY B 1 217 ? -14.891 11.141 -2.227 1 98.62 217 GLY B CA 1
ATOM 3985 C C . GLY B 1 217 ? -14.438 10.531 -0.911 1 98.62 217 GLY B C 1
ATOM 3986 O O . GLY B 1 217 ? -14.93 9.477 -0.506 1 98.62 217 GLY B O 1
ATOM 3987 N N . LEU B 1 218 ? -13.508 11.18 -0.325 1 98.5 218 LEU B N 1
ATOM 3988 C CA . LEU B 1 218 ? -12.883 10.68 0.894 1 98.5 218 LEU B CA 1
ATOM 3989 C C . LEU B 1 218 ? -12.781 11.781 1.945 1 98.5 218 LEU B C 1
ATOM 3991 O O . LEU B 1 218 ? -12.352 12.898 1.645 1 98.5 218 LEU B O 1
ATOM 3995 N N . MET B 1 219 ? -13.234 11.508 3.125 1 98 219 MET B N 1
ATOM 3996 C CA . MET B 1 219 ? -13.18 12.461 4.227 1 98 219 MET B CA 1
ATOM 3997 C C . MET B 1 219 ? -12.469 11.859 5.438 1 98 219 MET B C 1
ATOM 3999 O O . MET B 1 219 ? -12.945 10.875 6.008 1 98 219 MET B O 1
ATOM 4003 N N . PHE B 1 220 ? -11.414 12.445 5.883 1 98.19 220 PHE B N 1
ATOM 4004 C CA . PHE B 1 220 ? -10.672 12 7.059 1 98.19 220 PHE B CA 1
ATOM 4005 C C . PHE B 1 220 ? -11.195 12.688 8.312 1 98.19 220 PHE B C 1
ATOM 4007 O O . PHE B 1 220 ? -11.898 13.695 8.234 1 98.19 220 PHE B O 1
ATOM 4014 N N . PRO B 1 221 ? -10.914 12.117 9.438 1 97.62 221 PRO B N 1
ATOM 4015 C CA . PRO B 1 221 ? -11.391 12.719 10.688 1 97.62 221 PRO B CA 1
ATOM 4016 C C . PRO B 1 221 ? -10.594 13.953 11.094 1 97.62 221 PRO B C 1
ATOM 4018 O O . PRO B 1 221 ? -9.391 14.039 10.812 1 97.62 221 PRO B O 1
ATOM 4021 N N . ASP B 1 222 ? -11.25 14.867 11.688 1 96 222 ASP B N 1
ATOM 4022 C CA . ASP B 1 222 ? -10.539 15.938 12.391 1 96 222 ASP B CA 1
ATOM 4023 C C . ASP B 1 222 ? -9.977 15.438 13.719 1 96 222 ASP B C 1
ATOM 4025 O O . ASP B 1 222 ? -9.922 14.234 13.969 1 96 222 ASP B O 1
ATOM 4029 N N . LEU B 1 223 ? -9.477 16.266 14.531 1 92.56 223 LEU B N 1
ATOM 4030 C CA . LEU B 1 223 ? -8.781 15.875 15.75 1 92.56 223 LEU B CA 1
ATOM 4031 C C . LEU B 1 223 ? -9.758 15.32 16.781 1 92.56 223 LEU B C 1
ATOM 4033 O O . LEU B 1 223 ? -9.344 14.711 17.766 1 92.56 223 LEU B O 1
ATOM 4037 N N . SER B 1 224 ? -11.117 15.461 16.562 1 92.25 224 SER B N 1
ATOM 4038 C CA . SER B 1 224 ? -12.109 14.852 17.438 1 92.25 224 SER B CA 1
ATOM 4039 C C . SER B 1 224 ? -12.281 13.367 17.125 1 92.25 224 SER B C 1
ATOM 4041 O O . SER B 1 224 ? -12.867 12.625 17.922 1 92.25 224 SER B O 1
ATOM 4043 N N . GLY B 1 225 ? -11.828 13 15.953 1 93.88 225 GLY B N 1
ATOM 4044 C CA . GLY B 1 225 ? -11.922 11.602 15.57 1 93.88 225 GLY B CA 1
ATOM 4045 C C . GLY B 1 225 ? -13.125 11.305 14.688 1 93.88 225 GLY B C 1
ATOM 4046 O O . GLY B 1 225 ? -13.32 10.164 14.258 1 93.88 225 GLY B O 1
ATOM 4047 N N . LYS B 1 226 ? -13.852 12.312 14.406 1 94.31 226 LYS B N 1
ATOM 4048 C CA . LYS B 1 226 ? -15 12.164 13.523 1 94.31 226 LYS B CA 1
ATOM 4049 C C . LYS B 1 226 ? -14.672 12.648 12.109 1 94.31 226 LYS B C 1
ATOM 4051 O O . LYS B 1 226 ? -13.922 13.609 11.938 1 94.31 226 LYS B O 1
ATOM 4056 N N . PRO B 1 227 ? -15.32 11.992 11.156 1 95.94 227 PRO B N 1
ATOM 4057 C CA . PRO B 1 227 ? -15.078 12.492 9.805 1 95.94 227 PRO B CA 1
ATOM 4058 C C . PRO B 1 227 ? -15.422 13.969 9.656 1 95.94 227 PRO B C 1
ATOM 4060 O O . PRO B 1 227 ? -16.484 14.414 10.109 1 95.94 227 PRO B O 1
ATOM 4063 N N . ASP B 1 228 ? -14.516 14.766 9.086 1 96.06 228 ASP B N 1
ATOM 4064 C CA . ASP B 1 228 ? -14.75 16.188 8.828 1 96.06 228 ASP B CA 1
ATOM 4065 C C . ASP B 1 228 ? -15.555 16.375 7.547 1 96.06 228 ASP B C 1
ATOM 4067 O O . ASP B 1 228 ? -15 16.344 6.445 1 96.06 228 ASP B O 1
ATOM 4071 N N . LEU B 1 229 ? -16.797 16.672 7.66 1 93.56 229 LEU B N 1
ATOM 4072 C CA . LEU B 1 229 ? -17.703 16.797 6.516 1 93.56 229 LEU B CA 1
ATOM 4073 C C . LEU B 1 229 ? -17.531 18.156 5.844 1 93.56 229 LEU B C 1
ATOM 4075 O O . LEU B 1 229 ? -18.203 18.438 4.844 1 93.56 229 LEU B O 1
ATOM 4079 N N . ARG B 1 230 ? -16.703 19.016 6.344 1 95.12 230 ARG B N 1
ATOM 4080 C CA . ARG B 1 230 ? -16.453 20.328 5.762 1 95.12 230 ARG B CA 1
ATOM 4081 C C . ARG B 1 230 ? -15.391 20.266 4.68 1 95.12 230 ARG B C 1
ATOM 4083 O O . ARG B 1 230 ? -15.188 21.219 3.938 1 95.12 230 ARG B O 1
ATOM 4090 N N . SER B 1 231 ? -14.664 19.094 4.656 1 96.88 231 SER B N 1
ATOM 4091 C CA . SER B 1 231 ? -13.586 18.922 3.689 1 96.88 231 SER B CA 1
ATOM 4092 C C . SER B 1 231 ? -13.602 17.516 3.092 1 96.88 231 SER B C 1
ATOM 4094 O O . SER B 1 231 ? -13.648 16.516 3.824 1 96.88 231 SER B O 1
ATOM 4096 N N . MET B 1 232 ? -13.57 17.469 1.748 1 97.81 232 MET B N 1
ATOM 4097 C CA . MET B 1 232 ? -13.594 16.188 1.045 1 97.81 232 MET B CA 1
ATOM 4098 C C . MET B 1 232 ? -12.523 16.141 -0.034 1 97.81 232 MET B C 1
ATOM 4100 O O . MET B 1 232 ? -12.336 17.094 -0.78 1 97.81 232 MET B O 1
ATOM 4104 N N . PHE B 1 233 ? -11.719 15.062 -0.003 1 98.44 233 PHE B N 1
ATOM 4105 C CA . PHE B 1 233 ? -10.883 14.805 -1.166 1 98.44 233 PHE B CA 1
ATOM 4106 C C . PHE B 1 233 ? -11.672 14.086 -2.254 1 98.44 233 PHE B C 1
ATOM 4108 O O . PHE B 1 233 ? -12.305 13.062 -1.996 1 98.44 233 PHE B O 1
ATOM 4115 N N . TYR B 1 234 ? -11.711 14.648 -3.418 1 98.69 234 TYR B N 1
ATOM 4116 C CA . TYR B 1 234 ? -12.461 14.109 -4.547 1 98.69 234 TYR B CA 1
ATOM 4117 C C . TYR B 1 234 ? -11.539 13.812 -5.723 1 98.69 234 TYR B C 1
ATOM 4119 O O . TYR B 1 234 ? -10.602 14.57 -5.996 1 98.69 234 TYR B O 1
ATOM 4127 N N . SER B 1 235 ? -11.781 12.688 -6.406 1 98.56 235 SER B N 1
ATOM 4128 C CA . SER B 1 235 ? -10.984 12.383 -7.586 1 98.56 235 SER B CA 1
ATOM 4129 C C . SER B 1 235 ? -11.688 11.375 -8.484 1 98.56 235 SER B C 1
ATOM 4131 O O . SER B 1 235 ? -12.547 10.617 -8.023 1 98.56 235 SER B O 1
ATOM 4133 N N . GLN B 1 236 ? -11.391 11.43 -9.719 1 98.31 236 GLN B N 1
ATOM 4134 C CA . GLN B 1 236 ? -11.797 10.422 -10.695 1 98.31 236 GLN B CA 1
ATOM 4135 C C . GLN B 1 236 ? -10.641 9.5 -11.055 1 98.31 236 GLN B C 1
ATOM 4137 O O . GLN B 1 236 ? -10.789 8.602 -11.883 1 98.31 236 GLN B O 1
ATOM 4142 N N . ASP B 1 237 ? -9.547 9.727 -10.352 1 97.38 237 ASP B N 1
ATOM 4143 C CA . ASP B 1 237 ? -8.336 8.961 -10.625 1 97.38 237 ASP B CA 1
ATOM 4144 C C . ASP B 1 237 ? -8.516 7.496 -10.25 1 97.38 237 ASP B C 1
ATOM 4146 O O . ASP B 1 237 ? -9.117 7.18 -9.219 1 97.38 237 ASP B O 1
ATOM 4150 N N . GLU B 1 238 ? -7.953 6.633 -11.07 1 96.94 238 GLU B N 1
ATOM 4151 C CA . GLU B 1 238 ? -8.141 5.195 -10.891 1 96.94 238 GLU B CA 1
ATOM 4152 C C . GLU B 1 238 ? -7.543 4.723 -9.57 1 96.94 238 GLU B C 1
ATOM 4154 O O . GLU B 1 238 ? -8.172 3.961 -8.836 1 96.94 238 GLU B O 1
ATOM 4159 N N . ALA B 1 239 ? -6.336 5.141 -9.297 1 96.19 239 ALA B N 1
ATOM 4160 C CA . ALA B 1 239 ? -5.672 4.719 -8.062 1 96.19 239 ALA B CA 1
ATOM 4161 C C . ALA B 1 239 ? -6.43 5.219 -6.836 1 96.19 239 ALA B C 1
ATOM 4163 O O . ALA B 1 239 ? -6.574 4.488 -5.852 1 96.19 239 ALA B O 1
ATOM 4164 N N . PHE B 1 240 ? -6.938 6.453 -6.906 1 97.69 240 PHE B N 1
ATOM 4165 C CA . PHE B 1 240 ? -7.727 7.023 -5.824 1 97.69 240 PHE B CA 1
ATOM 4166 C C . PHE B 1 240 ? -9.008 6.219 -5.605 1 97.69 240 PHE B C 1
ATOM 4168 O O . PHE B 1 240 ? -9.32 5.836 -4.477 1 97.69 240 PHE B O 1
ATOM 4175 N N . ARG B 1 241 ? -9.641 5.895 -6.68 1 98.12 241 ARG B N 1
ATOM 4176 C CA . ARG B 1 241 ? -10.891 5.152 -6.602 1 98.12 241 ARG B CA 1
ATOM 4177 C C . ARG B 1 241 ? -10.656 3.742 -6.07 1 98.12 241 ARG B C 1
ATOM 4179 O O . ARG B 1 241 ? -11.445 3.242 -5.258 1 98.12 241 ARG B O 1
ATOM 4186 N N . GLU B 1 242 ? -9.609 3.186 -6.531 1 97.62 242 GLU B N 1
ATOM 4187 C CA . GLU B 1 242 ? -9.297 1.832 -6.086 1 97.62 242 GLU B CA 1
ATOM 4188 C C . GLU B 1 242 ? -8.992 1.803 -4.59 1 97.62 242 GLU B C 1
ATOM 4190 O O . GLU B 1 242 ? -9.398 0.875 -3.887 1 97.62 242 GLU B O 1
ATOM 4195 N N . TRP B 1 243 ? -8.227 2.771 -4.145 1 98.06 243 TRP B N 1
ATOM 4196 C CA . TRP B 1 243 ? -7.945 2.875 -2.717 1 98.06 243 TRP B CA 1
ATOM 4197 C C . TRP B 1 243 ? -9.242 2.93 -1.915 1 98.06 243 TRP B C 1
ATOM 4199 O O . TRP B 1 243 ? -9.414 2.182 -0.951 1 98.06 243 TRP B O 1
ATOM 4209 N N . CYS B 1 244 ? -10.18 3.76 -2.346 1 98.69 244 CYS B N 1
ATOM 4210 C CA . CYS B 1 244 ? -11.461 3.928 -1.663 1 98.69 244 CYS B CA 1
ATOM 4211 C C . CYS B 1 244 ? -12.281 2.645 -1.721 1 98.69 244 CYS B C 1
ATOM 4213 O O . CYS B 1 244 ? -12.891 2.25 -0.728 1 98.69 244 CYS B O 1
ATOM 4215 N N . LEU B 1 245 ? -12.273 2.055 -2.885 1 98.44 245 LEU B N 1
ATOM 4216 C CA . LEU B 1 245 ? -13.023 0.814 -3.053 1 98.44 245 LEU B CA 1
ATOM 4217 C C . LEU B 1 245 ? -12.469 -0.285 -2.154 1 98.44 245 LEU B C 1
ATOM 4219 O O . LEU B 1 245 ? -13.227 -1.002 -1.499 1 98.44 245 LEU B O 1
ATOM 4223 N N . ASP B 1 246 ? -11.109 -0.401 -2.168 1 97.81 246 ASP B N 1
ATOM 4224 C CA . ASP B 1 246 ? -10.477 -1.395 -1.307 1 97.81 246 ASP B CA 1
ATOM 4225 C C . ASP B 1 246 ? -10.789 -1.13 0.164 1 97.81 246 ASP B C 1
ATOM 4227 O O . ASP B 1 246 ? -11 -2.066 0.938 1 97.81 246 ASP B O 1
ATOM 4231 N N . TYR B 1 247 ? -10.773 0.133 0.526 1 98.31 247 TYR B N 1
ATOM 4232 C CA . TYR B 1 247 ? -11.109 0.523 1.892 1 98.31 247 TYR B CA 1
ATOM 4233 C C . TYR B 1 247 ? -12.539 0.145 2.236 1 98.31 247 TYR B C 1
ATOM 4235 O O . TYR B 1 247 ? -12.797 -0.442 3.289 1 98.31 247 TYR B O 1
ATOM 4243 N N . PHE B 1 248 ? -13.461 0.396 1.326 1 98.56 248 PHE B N 1
ATOM 4244 C CA . PHE B 1 248 ? -14.859 0.046 1.525 1 98.56 248 PHE B CA 1
ATOM 4245 C C . PHE B 1 248 ? -15.023 -1.46 1.687 1 98.56 248 PHE B C 1
ATOM 4247 O O . PHE B 1 248 ? -15.68 -1.922 2.623 1 98.56 248 PHE B O 1
ATOM 4254 N N . LYS B 1 249 ? -14.406 -2.205 0.754 1 97.56 249 LYS B N 1
ATOM 4255 C CA . LYS B 1 249 ? -14.539 -3.66 0.776 1 97.56 249 LYS B CA 1
ATOM 4256 C C . LYS B 1 249 ? -13.992 -4.242 2.076 1 97.56 249 LYS B C 1
ATOM 4258 O O . LYS B 1 249 ? -14.555 -5.184 2.629 1 97.56 249 LYS B O 1
ATOM 4263 N N . HIS B 1 250 ? -12.883 -3.693 2.527 1 97.12 250 HIS B N 1
ATOM 4264 C CA . HIS B 1 250 ? -12.297 -4.137 3.789 1 97.12 250 HIS B CA 1
ATOM 4265 C C . HIS B 1 250 ? -13.297 -4.004 4.934 1 97.12 250 HIS B C 1
ATOM 4267 O O . HIS B 1 250 ? -13.562 -4.973 5.645 1 97.12 250 HIS B O 1
ATOM 4273 N N . TYR B 1 251 ? -13.914 -2.881 5.023 1 97.56 251 TYR B N 1
ATOM 4274 C CA . TYR B 1 251 ? -14.805 -2.635 6.148 1 97.56 251 TYR B CA 1
ATOM 4275 C C . TYR B 1 251 ? -16.156 -3.305 5.926 1 97.56 251 TYR B C 1
ATOM 4277 O O . TYR B 1 251 ? -16.828 -3.705 6.887 1 97.56 251 TYR B O 1
ATOM 4285 N N . TRP B 1 252 ? -16.547 -3.441 4.684 1 97.75 252 TRP B N 1
ATOM 4286 C CA . TRP B 1 252 ? -17.766 -4.203 4.398 1 97.75 252 TRP B CA 1
ATOM 4287 C C . TRP B 1 252 ? -17.656 -5.617 4.957 1 97.75 252 TRP B C 1
ATOM 4289 O O . TRP B 1 252 ? -18.625 -6.129 5.547 1 97.75 252 TRP B O 1
ATOM 4299 N N . ASN B 1 253 ? -16.453 -6.176 4.824 1 95.31 253 ASN B N 1
ATOM 4300 C CA . ASN B 1 253 ? -16.25 -7.57 5.195 1 95.31 253 ASN B CA 1
ATOM 4301 C C . ASN B 1 253 ? -16.203 -7.746 6.711 1 95.31 253 ASN B C 1
ATOM 4303 O O . ASN B 1 253 ? -16.531 -8.812 7.227 1 95.31 253 ASN B O 1
ATOM 4307 N N . ILE B 1 254 ? -15.922 -6.746 7.422 1 95.44 254 ILE B N 1
ATOM 4308 C CA . ILE B 1 254 ? -15.75 -6.941 8.859 1 95.44 254 ILE B CA 1
ATOM 4309 C C . ILE B 1 254 ? -16.875 -6.234 9.609 1 95.44 254 ILE B C 1
ATOM 4311 O O . ILE B 1 254 ? -16.922 -6.262 10.844 1 95.44 254 ILE B O 1
ATOM 4315 N N . SER B 1 255 ? -17.766 -5.531 8.922 1 96.88 255 SER B N 1
ATOM 4316 C CA . SER B 1 255 ? -18.859 -4.797 9.523 1 96.88 255 SER B CA 1
ATOM 4317 C C . SER B 1 255 ? -19.938 -5.746 10.055 1 96.88 255 SER B C 1
ATOM 4319 O O . SER B 1 255 ? -20.047 -6.883 9.586 1 96.88 255 SER B O 1
ATOM 4321 N N . ASP B 1 256 ? -20.734 -5.234 10.961 1 95.81 256 ASP B N 1
ATOM 4322 C CA . ASP B 1 256 ? -21.828 -5.992 11.562 1 95.81 256 ASP B CA 1
ATOM 4323 C C . ASP B 1 256 ? -23.125 -5.816 10.773 1 95.81 256 ASP B C 1
ATOM 4325 O O . ASP B 1 256 ? -23.203 -4.941 9.906 1 95.81 256 ASP B O 1
ATOM 4329 N N . ALA B 1 257 ? -24.047 -6.746 11.172 1 95.94 257 ALA B N 1
ATOM 4330 C CA . ALA B 1 257 ? -25.375 -6.59 10.594 1 95.94 257 ALA B CA 1
ATOM 4331 C C . ALA B 1 257 ? -26 -5.258 10.992 1 95.94 257 ALA B C 1
ATOM 4333 O O . ALA B 1 257 ? -25.812 -4.793 12.117 1 95.94 257 ALA B O 1
ATOM 4334 N N . PHE B 1 258 ? -26.766 -4.691 10.094 1 95.5 258 PHE B N 1
ATOM 4335 C CA . PHE B 1 258 ? -27.422 -3.4 10.305 1 95.5 258 PHE B CA 1
ATOM 4336 C C . PHE B 1 258 ? -28.516 -3.514 11.359 1 95.5 258 PHE B C 1
ATOM 4338 O O . PHE B 1 258 ? -29.344 -4.418 11.297 1 95.5 258 PHE B O 1
ATOM 4345 N N . LYS B 1 259 ? -28.469 -2.635 12.297 1 94.12 259 LYS B N 1
ATOM 4346 C CA . LYS B 1 259 ? -29.469 -2.561 13.359 1 94.12 259 LYS B CA 1
ATOM 4347 C C . LYS B 1 259 ? -30.125 -1.186 13.398 1 94.12 259 LYS B C 1
ATOM 4349 O O . LYS B 1 259 ? -29.578 -0.24 13.961 1 94.12 259 LYS B O 1
ATOM 4354 N N . GLU B 1 260 ? -31.375 -1.127 12.977 1 91.44 260 GLU B N 1
ATOM 4355 C CA . GLU B 1 260 ? -3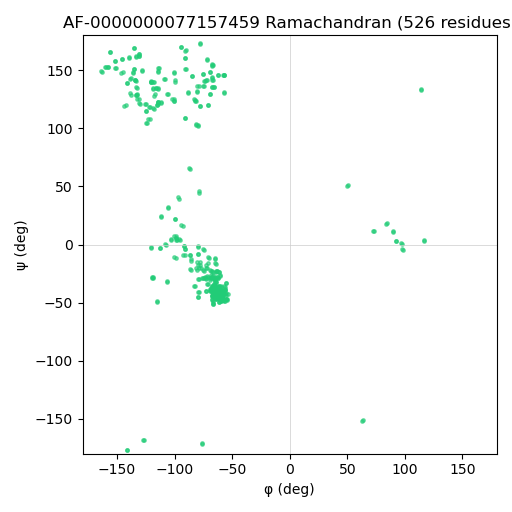2.094 0.138 12.852 1 91.44 260 GLU B CA 1
ATOM 4356 C C . GLU B 1 260 ? -32.281 0.802 14.211 1 91.44 260 GLU B C 1
ATOM 4358 O O . GLU B 1 260 ? -32.25 2.027 14.32 1 91.44 260 GLU B O 1
ATOM 4363 N N . PHE B 1 261 ? -32.406 0.044 15.195 1 89.62 261 PHE B N 1
ATOM 4364 C CA . PHE B 1 261 ? -32.75 0.574 16.516 1 89.62 261 PHE B CA 1
ATOM 4365 C C . PHE B 1 261 ? -31.578 1.344 17.109 1 89.62 261 PHE B C 1
ATOM 4367 O O . PHE B 1 261 ? -31.75 2.105 18.062 1 89.62 261 PHE B O 1
ATOM 4374 N N . LYS B 1 262 ? -30.406 1.167 16.578 1 90.44 262 LYS B N 1
ATOM 4375 C CA . LYS B 1 262 ? -29.234 1.876 17.078 1 90.44 262 LYS B CA 1
ATOM 4376 C C . LYS B 1 262 ? -29.188 3.309 16.562 1 90.44 262 LYS B C 1
ATOM 4378 O O . LYS B 1 262 ? -28.469 4.148 17.094 1 90.44 262 LYS B O 1
ATOM 4383 N N . LEU B 1 263 ? -29.922 3.488 15.5 1 90.19 263 LEU B N 1
ATOM 4384 C CA . LEU B 1 263 ? -29.938 4.82 14.906 1 90.19 263 LEU B CA 1
ATOM 4385 C C . LEU B 1 263 ? -31.062 5.66 15.492 1 90.19 263 LEU B C 1
ATOM 4387 O O . LEU B 1 263 ? -32.25 5.387 15.242 1 90.19 263 LEU B O 1
ATOM 4391 N N . LYS B 1 264 ? -30.672 6.652 16.297 1 85.69 264 LYS B N 1
ATOM 4392 C CA . LYS B 1 264 ? -31.656 7.492 16.969 1 85.69 264 LYS B CA 1
ATOM 4393 C C . LYS B 1 264 ? -31.828 8.82 16.25 1 85.69 264 LYS B C 1
ATOM 4395 O O . LYS B 1 264 ? -30.859 9.539 16.016 1 85.69 264 LYS B O 1
ATOM 4400 N N . GLU B 1 265 ? -33.094 9.062 15.883 1 86.5 265 GLU B N 1
ATOM 4401 C CA . GLU B 1 265 ? -33.406 10.336 15.242 1 86.5 265 GLU B CA 1
ATOM 4402 C C . GLU B 1 265 ? -33.469 11.461 16.266 1 86.5 265 GLU B C 1
ATOM 4404 O O . GLU B 1 265 ? -33.844 11.242 17.422 1 86.5 265 GLU B O 1
#

Secondary structure (DSSP, 8-state):
---HHHHHHHHHHH--HHHHHHHHHHHHS-EEHHHHHHHHT--HHHHHHHHHHHHHTTSEEE-TTSEEEE-HHHHHHHHHHHHHHHHHHTHHHHHHB--TT--HHHHTTGGGG-S-EEEESHHHHHHHHHHHHHT-SSEEEEEEEE--THHHHHHHHHHHTT-EEEEEEEEEEE--TTHHHHHHHHTHHHHHHTTSEEEEEES---SEEEE-SS-EEEE-BBTTSSB-TTEEEEE--HHHHHHHHHHHHHHHHHPEEP-GGG---/---HHHHHHHHHHH--HHHHHHHHHHHH--EEHHHHHHHHT--HHHHHHHHHHHHHTTSEEE-TTSEEEE-HHHHHHHHHHHHHHHHHHTHHHHHHB--TT--HHHHTTGGGG-S-EEEESHHHHHHHHHHHHHT-SSEEEEEEEE--GGGHHHHHHHHHTT-EEEEEEEEEEE--TTHHHHHHHTTHHHHHHTTSEEEEEES---SEEEE-SS-EEEE-BBTTSSB-TTEEEEE--HHHHHHHHHHHHHHHHHPEEP-GGG---